Protein AF-0000000082937854 (afdb_homodimer)

Secondary structure (DSSP, 8-state):
--PPPEEEEEPP-GGGGGHHHHHHHHHHHTT----EEEEETHHHHHHHHHHTT--HHHHHHHHHH--GGGT--B---SS-SB--HHHHHHHHHHHTT-BGGGSSS-EEEEEEETTTTEEEEESSSBHHHHHHHHT--TTTBPPEEETTEEEEEGGGT-SS-HHHHHHHT-SEEEEE-----PPPS---SHHHHHHHHHHHHHHHHHTTS----SEEE--S-TTS-TTT---HHHHHHHHHHHHHHHHHHHHHHHHHHHHHH--/--PPPEEEEEPP-GGGGGHHHHHHHHHHHTT----EEEEETHHHHHHHHHHTT--HHHHHHHHHH--GGGT--B---SS-SB--HHHHHHHHHHHTT-BGGGSSS-EEEEEEETTTTEEEEESSSBHHHHHHHHT--TTTBPPEEETTEEEEEGGGT-SS-HHHHHHHT-SEEEEE-----PPPS---SHHHHHHHHHHHHHHHHHTTS----SEEE--S-TTS-TTT---HHHHHHHHHHHHHHHHHHHHHHHHHHHHHH--

InterPro domains:
  IPR001423 Lysophospholipase patatin, conserved site [PS01237] (11-43)
  IPR002641 Patatin-like phospholipase domain [PF01734] (8-165)
  IPR002641 Patatin-like phospholipase domain [PS51635] (8-166)
  IPR016035 Acyl transferase/acyl hydrolase/lysophospholipase [SSF52151] (3-219)
  IPR050301 Neuropathy target esterase [PTHR14226] (4-248)

Structure (mmCIF, N/CA/C/O backbone):
data_AF-0000000082937854-model_v1
#
loop_
_entity.id
_entity.type
_entity.pdbx_description
1 polymer 'Patatin family protein'
#
loop_
_atom_site.group_PDB
_atom_site.id
_atom_site.type_symbol
_atom_site.label_atom_id
_atom_site.label_alt_id
_atom_site.label_comp_id
_atom_site.label_asym_id
_atom_site.label_entity_id
_atom_site.label_seq_id
_atom_site.pdbx_PDB_ins_code
_atom_site.Cartn_x
_atom_site.Cartn_y
_atom_site.Cartn_z
_atom_site.occupancy
_atom_site.B_iso_or_equiv
_atom_site.auth_seq_id
_atom_site.auth_comp_id
_atom_site.auth_asym_id
_atom_site.auth_atom_id
_atom_site.pdbx_PDB_model_num
ATOM 1 N N . MET A 1 1 ? 25.516 -34.375 -15.719 1 55.59 1 MET A N 1
ATOM 2 C CA . MET A 1 1 ? 26.094 -33.062 -15.438 1 55.59 1 MET A CA 1
ATOM 3 C C . MET A 1 1 ? 25.141 -32.25 -14.578 1 55.59 1 MET A C 1
ATOM 5 O O . MET A 1 1 ? 23.922 -32.25 -14.789 1 55.59 1 MET A O 1
ATOM 9 N N . ILE A 1 2 ? 25.609 -31.656 -13.453 1 80.69 2 ILE A N 1
ATOM 10 C CA . ILE A 1 2 ? 24.766 -31.031 -12.445 1 80.69 2 ILE A CA 1
ATOM 11 C C . ILE A 1 2 ? 24.172 -29.734 -13.008 1 80.69 2 ILE A C 1
ATOM 13 O O . ILE A 1 2 ? 24.875 -28.953 -13.664 1 80.69 2 ILE A O 1
ATOM 17 N N . ARG A 1 3 ? 22.875 -29.688 -13.242 1 91 3 ARG A N 1
ATOM 18 C CA . ARG A 1 3 ? 22.25 -28.469 -13.703 1 91 3 ARG A CA 1
ATOM 19 C C . ARG A 1 3 ? 21.719 -27.641 -12.531 1 91 3 ARG A C 1
ATOM 21 O O . ARG A 1 3 ? 21.406 -28.188 -11.477 1 91 3 ARG A O 1
ATOM 28 N N . PRO A 1 4 ? 21.719 -26.375 -12.719 1 96.69 4 PRO A N 1
ATOM 29 C CA . PRO A 1 4 ? 21.156 -25.547 -11.648 1 96.69 4 PRO A CA 1
ATOM 30 C C . PRO A 1 4 ? 19.641 -25.766 -11.469 1 96.69 4 PRO A C 1
ATOM 32 O O . PRO A 1 4 ? 18.938 -26 -12.453 1 96.69 4 PRO A O 1
ATOM 35 N N . LYS A 1 5 ? 19.219 -25.656 -10.266 1 98 5 LYS A N 1
ATOM 36 C CA . LYS A 1 5 ? 17.781 -25.578 -10 1 98 5 LYS A CA 1
ATOM 37 C C . LYS A 1 5 ? 17.25 -24.172 -10.258 1 98 5 LYS A C 1
ATOM 39 O O . LYS A 1 5 ? 17.734 -23.203 -9.68 1 98 5 LYS A O 1
ATOM 44 N N . ILE A 1 6 ? 16.266 -24.094 -11.094 1 98.38 6 ILE A N 1
ATOM 45 C CA . ILE A 1 6 ? 15.758 -22.797 -11.516 1 98.38 6 ILE A CA 1
ATOM 46 C C . ILE A 1 6 ? 14.414 -22.531 -10.836 1 98.38 6 ILE A C 1
ATOM 48 O O . ILE A 1 6 ? 13.484 -23.328 -10.922 1 98.38 6 ILE A O 1
ATOM 52 N N . GLY A 1 7 ? 14.375 -21.438 -10.109 1 98.56 7 GLY A N 1
ATOM 53 C CA . GLY A 1 7 ? 13.141 -20.969 -9.492 1 98.56 7 GLY A CA 1
ATOM 54 C C . GLY A 1 7 ? 12.523 -19.797 -10.227 1 98.56 7 GLY A C 1
ATOM 55 O O . GLY A 1 7 ? 13.227 -18.891 -10.672 1 98.56 7 GLY A O 1
ATOM 56 N N . LEU A 1 8 ? 11.242 -19.859 -10.359 1 98.5 8 LEU A N 1
ATOM 57 C CA . LEU A 1 8 ? 10.484 -18.75 -10.93 1 98.5 8 LEU A CA 1
ATOM 58 C C . LEU A 1 8 ? 9.734 -18 -9.844 1 98.5 8 LEU A C 1
ATOM 60 O O . LEU A 1 8 ? 9.008 -18.594 -9.055 1 98.5 8 LEU A O 1
ATOM 64 N N . ALA A 1 9 ? 9.977 -16.719 -9.711 1 98.12 9 ALA A N 1
ATOM 65 C CA . ALA A 1 9 ? 9.211 -15.828 -8.844 1 98.12 9 ALA A CA 1
ATOM 66 C C . ALA A 1 9 ? 8.195 -15.023 -9.648 1 98.12 9 ALA A C 1
ATOM 68 O O . ALA A 1 9 ? 8.555 -14.07 -10.336 1 98.12 9 ALA A O 1
ATOM 69 N N . LEU A 1 10 ? 6.965 -15.375 -9.484 1 98.19 10 LEU A N 1
ATOM 70 C CA . LEU A 1 10 ? 5.887 -14.766 -10.25 1 98.19 10 LEU A CA 1
ATOM 71 C C . LEU A 1 10 ? 5.195 -13.672 -9.445 1 98.19 10 LEU A C 1
ATOM 73 O O . LEU A 1 10 ? 4.559 -13.953 -8.43 1 98.19 10 LEU A O 1
ATOM 77 N N . GLY A 1 11 ? 5.23 -12.516 -9.953 1 96.25 11 GLY A N 1
ATOM 78 C CA . GLY A 1 11 ? 4.805 -11.352 -9.188 1 96.25 11 GLY A CA 1
ATOM 79 C C . GLY A 1 11 ? 3.316 -11.078 -9.297 1 96.25 11 GLY A C 1
ATOM 80 O O . GLY A 1 11 ? 2.641 -11.633 -10.164 1 96.25 11 GLY A O 1
ATOM 81 N N . SER A 1 12 ? 2.883 -10.172 -8.398 1 95.44 12 SER A N 1
ATOM 82 C CA . SER A 1 12 ? 1.515 -9.664 -8.414 1 95.44 12 SER A CA 1
ATOM 83 C C . SER A 1 12 ? 1.312 -8.648 -9.539 1 95.44 12 SER A C 1
ATOM 85 O O . SER A 1 12 ? 2.264 -7.988 -9.961 1 95.44 12 SER A O 1
ATOM 87 N N . GLY A 1 13 ? 0.005 -8.625 -10.023 1 91.62 13 GLY A N 1
ATOM 88 C CA . GLY A 1 13 ? -0.204 -7.633 -11.062 1 91.62 13 GLY A CA 1
ATOM 89 C C . GLY A 1 13 ? -1.604 -7.668 -11.648 1 91.62 13 GLY A C 1
ATOM 90 O O . GLY A 1 13 ? -1.857 -7.074 -12.703 1 91.62 13 GLY A O 1
ATOM 91 N N . GLY A 1 14 ? -2.514 -8.359 -11.016 1 90.38 14 GLY A N 1
ATOM 92 C CA . GLY A 1 14 ? -3.857 -8.453 -11.562 1 90.38 14 GLY A CA 1
ATOM 93 C C . GLY A 1 14 ? -3.893 -9.055 -12.953 1 90.38 14 GLY A C 1
ATOM 94 O O . GLY A 1 14 ? -3.205 -10.039 -13.234 1 90.38 14 GLY A O 1
ATOM 95 N N . ALA A 1 15 ? -4.664 -8.438 -13.859 1 89.88 15 ALA A N 1
ATOM 96 C CA . ALA A 1 15 ? -4.836 -8.945 -15.219 1 89.88 15 ALA A CA 1
ATOM 97 C C . ALA A 1 15 ? -3.498 -9.008 -15.953 1 89.88 15 ALA A C 1
ATOM 99 O O . ALA A 1 15 ? -3.311 -9.844 -16.844 1 89.88 15 ALA A O 1
ATOM 100 N N . ARG A 1 16 ? -2.615 -8.203 -15.555 1 93.44 16 ARG A N 1
ATOM 101 C CA . ARG A 1 16 ? -1.298 -8.188 -16.188 1 93.44 16 ARG A CA 1
ATOM 102 C C . ARG A 1 16 ? -0.551 -9.492 -15.914 1 93.44 16 ARG A C 1
ATOM 104 O O . ARG A 1 16 ? 0.381 -9.836 -16.641 1 93.44 16 ARG A O 1
ATOM 111 N N . GLY A 1 17 ? -1.006 -10.172 -14.938 1 95.38 17 GLY A N 1
ATOM 112 C CA . GLY A 1 17 ? -0.385 -11.43 -14.555 1 95.38 17 GLY A CA 1
ATOM 113 C C . GLY A 1 17 ? -0.514 -12.508 -15.609 1 95.38 17 GLY A C 1
ATOM 114 O O . GLY A 1 17 ? 0.203 -13.516 -15.578 1 95.38 17 GLY A O 1
ATOM 115 N N . PHE A 1 18 ? -1.365 -12.328 -16.578 1 96.25 18 PHE A N 1
ATOM 116 C CA . PHE A 1 18 ? -1.461 -13.297 -17.672 1 96.25 18 PHE A CA 1
ATOM 117 C C . PHE A 1 18 ? -0.159 -13.352 -18.453 1 96.25 18 PHE A C 1
ATOM 119 O O . PHE A 1 18 ? 0.101 -14.328 -19.172 1 96.25 18 PHE A O 1
ATOM 126 N N . ALA A 1 19 ? 0.63 -12.391 -18.312 1 97.31 19 ALA A N 1
ATOM 127 C CA . ALA A 1 19 ? 1.931 -12.367 -18.984 1 97.31 19 ALA A CA 1
ATOM 128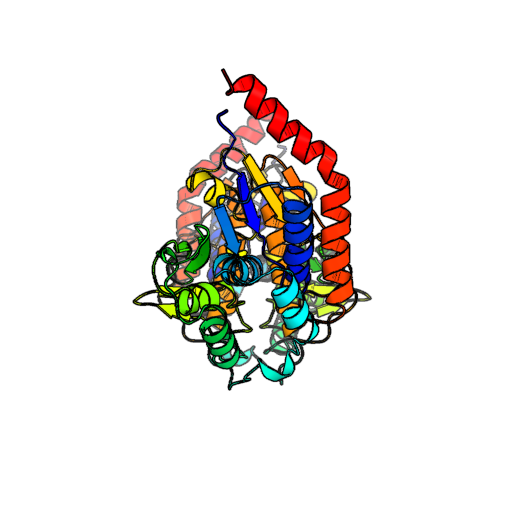 C C . ALA A 1 19 ? 2.832 -13.484 -18.469 1 97.31 19 ALA A C 1
ATOM 130 O O . ALA A 1 19 ? 3.76 -13.906 -19.156 1 97.31 19 ALA A O 1
ATOM 131 N N . HIS A 1 20 ? 2.609 -13.891 -17.219 1 98.31 20 HIS A N 1
ATOM 132 C CA . HIS A 1 20 ? 3.371 -15.016 -16.688 1 98.31 20 HIS A CA 1
ATOM 133 C C . HIS A 1 20 ? 3.299 -16.219 -17.609 1 98.31 20 HIS A C 1
ATOM 135 O O . HIS A 1 20 ? 4.273 -16.969 -17.75 1 98.31 20 HIS A O 1
ATOM 141 N N . LEU A 1 21 ? 2.164 -16.453 -18.266 1 97.81 21 LEU A N 1
ATOM 142 C CA . LEU A 1 21 ? 1.984 -17.578 -19.172 1 97.81 21 LEU A CA 1
ATOM 143 C C . LEU A 1 21 ? 2.945 -17.484 -20.359 1 97.81 21 LEU A C 1
ATOM 145 O O . LEU A 1 21 ? 3.537 -18.5 -20.766 1 97.81 21 LEU A O 1
ATOM 149 N N . GLY A 1 22 ? 3.072 -16.297 -20.891 1 98.19 22 GLY A N 1
ATOM 150 C CA . GLY A 1 22 ? 4.008 -16.094 -21.984 1 98.19 22 GLY A CA 1
ATOM 151 C C . GLY A 1 22 ? 5.445 -16.391 -21.609 1 98.19 22 GLY A C 1
ATOM 152 O O . GLY A 1 22 ? 6.176 -17.016 -22.375 1 98.19 22 GLY A O 1
ATOM 153 N N . VAL A 1 23 ? 5.805 -15.977 -20.453 1 98.56 23 VAL A N 1
ATOM 154 C CA . VAL A 1 23 ? 7.164 -16.219 -19.969 1 98.56 23 VAL A CA 1
ATOM 155 C C . VAL A 1 23 ? 7.398 -17.719 -19.781 1 98.56 23 VAL A C 1
ATOM 157 O O . VAL A 1 23 ? 8.406 -18.25 -20.25 1 98.56 23 VAL A O 1
ATOM 160 N N . ILE A 1 24 ? 6.496 -18.406 -19.156 1 98.25 24 ILE A N 1
ATOM 161 C CA . ILE A 1 24 ? 6.613 -19.844 -18.922 1 98.25 24 ILE A CA 1
ATOM 162 C C . ILE A 1 24 ? 6.711 -20.578 -20.266 1 98.25 24 ILE A C 1
ATOM 164 O O . ILE A 1 24 ? 7.535 -21.469 -20.422 1 98.25 24 ILE A O 1
ATOM 168 N N . LYS A 1 25 ? 5.906 -20.172 -21.188 1 97.75 25 LYS A N 1
ATOM 169 C CA . LYS A 1 25 ? 5.918 -20.797 -22.516 1 97.75 25 LYS A CA 1
ATOM 170 C C . LYS A 1 25 ? 7.301 -20.703 -23.156 1 97.75 25 LYS A C 1
ATOM 172 O O . LYS A 1 25 ? 7.805 -21.703 -23.672 1 97.75 25 LYS A O 1
ATOM 177 N N . VAL A 1 26 ? 7.863 -19.547 -23.109 1 98.38 26 VAL A N 1
ATOM 178 C CA . VAL A 1 26 ? 9.172 -19.344 -23.734 1 98.38 26 VAL A CA 1
ATOM 179 C C . VAL A 1 26 ? 10.219 -20.203 -23.031 1 98.38 26 VAL A C 1
ATOM 181 O O . VAL A 1 26 ? 11.078 -20.797 -23.672 1 98.38 26 VAL A O 1
ATOM 184 N N . LEU A 1 27 ? 10.219 -20.25 -21.719 1 98.12 27 LEU A N 1
ATOM 185 C CA . LEU A 1 27 ? 11.164 -21.094 -20.984 1 98.12 27 LEU A CA 1
ATOM 186 C C . LEU A 1 27 ? 11.031 -22.547 -21.406 1 98.12 27 LEU A C 1
ATOM 188 O O . LEU A 1 27 ? 12.031 -23.219 -21.656 1 98.12 27 LEU A O 1
ATOM 192 N N . LEU A 1 28 ? 9.836 -23 -21.547 1 96.5 28 LEU A N 1
ATOM 193 C CA . LEU A 1 28 ? 9.578 -24.375 -21.922 1 96.5 28 LEU A CA 1
ATOM 194 C C . LEU A 1 28 ? 10.031 -24.641 -23.359 1 96.5 28 LEU A C 1
ATOM 196 O O . LEU A 1 28 ? 10.664 -25.656 -23.641 1 96.5 28 LEU A O 1
ATOM 200 N N . ASP A 1 29 ? 9.664 -23.75 -24.203 1 96.94 29 ASP A N 1
ATOM 201 C CA . ASP A 1 29 ? 10.008 -23.891 -25.609 1 96.94 29 ASP A CA 1
ATOM 202 C C . ASP A 1 29 ? 11.516 -23.984 -25.812 1 96.94 29 ASP A C 1
ATOM 204 O O . ASP A 1 29 ? 11.984 -24.516 -26.812 1 96.94 29 ASP A O 1
ATOM 208 N N . HIS A 1 30 ? 12.227 -23.516 -24.906 1 97.69 30 HIS A N 1
ATOM 209 C CA . HIS A 1 30 ? 13.68 -23.5 -25.047 1 97.69 30 HIS A CA 1
ATOM 210 C C . HIS A 1 30 ? 14.336 -24.453 -24.047 1 97.69 30 HIS A C 1
ATOM 212 O O . HIS A 1 30 ? 15.523 -24.297 -23.734 1 97.69 30 HIS A O 1
ATOM 218 N N . ASN A 1 31 ? 13.562 -25.312 -23.453 1 96.62 31 ASN A N 1
ATOM 219 C CA . ASN A 1 31 ? 14 -26.422 -22.625 1 96.62 31 ASN A CA 1
ATOM 220 C C . ASN A 1 31 ? 14.703 -25.922 -21.359 1 96.62 31 ASN A C 1
ATOM 222 O O . ASN A 1 31 ? 15.727 -26.484 -20.953 1 96.62 31 ASN A O 1
ATOM 226 N N . ILE A 1 32 ? 14.273 -24.859 -20.875 1 97.19 32 ILE A N 1
ATOM 227 C CA . ILE A 1 32 ? 14.719 -24.375 -19.578 1 97.19 32 ILE A CA 1
ATOM 228 C C . ILE A 1 32 ? 13.797 -24.891 -18.484 1 97.19 32 ILE A C 1
ATOM 230 O O . ILE A 1 32 ? 12.617 -24.531 -18.422 1 97.19 32 ILE A O 1
ATOM 234 N N . PRO A 1 33 ? 14.344 -25.703 -17.656 1 95.81 33 PRO A N 1
ATOM 235 C CA . PRO A 1 33 ? 13.469 -26.312 -16.672 1 95.81 33 PRO A CA 1
ATOM 236 C C . PRO A 1 33 ? 13.039 -25.344 -15.57 1 95.81 33 PRO A C 1
ATOM 238 O O . PRO A 1 33 ? 13.789 -24.422 -15.234 1 95.81 33 PRO A O 1
ATOM 241 N N . ILE A 1 34 ? 11.883 -25.547 -15.008 1 97.62 34 ILE A N 1
ATOM 242 C CA . ILE A 1 34 ? 11.375 -24.828 -13.844 1 97.62 34 ILE A CA 1
ATOM 243 C C . ILE A 1 34 ? 11.273 -25.797 -12.656 1 97.62 34 ILE A C 1
ATOM 245 O O . ILE A 1 34 ? 10.422 -26.688 -12.641 1 97.62 34 ILE A O 1
ATOM 249 N N . ASP A 1 35 ? 12.094 -25.547 -11.672 1 98 35 ASP A N 1
ATOM 250 C CA . ASP A 1 35 ? 12.188 -26.484 -10.562 1 98 35 ASP A CA 1
ATOM 251 C C . ASP A 1 35 ? 11.352 -26.031 -9.375 1 98 35 ASP A C 1
ATOM 253 O O . ASP A 1 35 ? 10.891 -26.844 -8.578 1 98 35 ASP A O 1
ATOM 257 N N . TYR A 1 36 ? 11.195 -24.719 -9.234 1 98.56 36 TYR A N 1
ATOM 258 C CA . TYR A 1 36 ? 10.422 -24.109 -8.164 1 98.56 36 TYR A CA 1
ATOM 259 C C . TYR A 1 36 ? 9.602 -22.938 -8.688 1 98.56 36 TYR A C 1
ATOM 261 O O . TYR A 1 36 ? 10.023 -22.25 -9.617 1 98.56 36 TYR A O 1
ATOM 269 N N . ILE A 1 37 ? 8.477 -22.75 -8.07 1 98.69 37 ILE A N 1
ATOM 270 C CA . ILE A 1 37 ? 7.684 -21.562 -8.359 1 98.69 37 ILE A CA 1
ATOM 271 C C . ILE A 1 37 ? 7.242 -20.906 -7.051 1 98.69 37 ILE A C 1
ATOM 273 O O . ILE A 1 37 ? 6.754 -21.578 -6.145 1 98.69 37 ILE A O 1
ATOM 277 N N . ALA A 1 38 ? 7.516 -19.719 -6.875 1 98.75 38 ALA A N 1
ATOM 278 C CA . ALA A 1 38 ? 6.922 -18.859 -5.852 1 98.75 38 ALA A CA 1
ATOM 279 C C . ALA A 1 38 ? 6.031 -17.781 -6.473 1 98.75 38 ALA A C 1
ATOM 281 O O . ALA A 1 38 ? 6.43 -17.109 -7.426 1 98.75 38 ALA A O 1
ATOM 282 N N . GLY A 1 39 ? 4.816 -17.672 -5.957 1 98.5 39 GLY A N 1
ATOM 283 C CA . GLY A 1 39 ? 3.891 -16.75 -6.59 1 98.5 39 GLY A CA 1
ATOM 284 C C . GLY A 1 39 ? 3.113 -15.914 -5.598 1 98.5 39 GLY A C 1
ATOM 285 O O . GLY A 1 39 ? 2.787 -16.375 -4.504 1 98.5 39 GLY A O 1
ATOM 286 N N . SER A 1 40 ? 2.768 -14.734 -5.957 1 97.75 40 SER A N 1
ATOM 287 C CA . SER A 1 40 ? 1.903 -13.82 -5.227 1 97.75 40 SER A CA 1
ATOM 288 C C . SER A 1 40 ? 0.746 -13.336 -6.094 1 97.75 40 SER A C 1
ATOM 290 O O . SER A 1 40 ? 0.958 -12.836 -7.199 1 97.75 40 SER A O 1
ATOM 292 N N . SER A 1 41 ? -0.512 -13.375 -5.574 1 97.75 41 SER A N 1
ATOM 293 C CA . SER A 1 41 ? -1.699 -12.922 -6.297 1 97.75 41 SER A CA 1
ATOM 294 C C . SER A 1 41 ? -1.829 -13.633 -7.641 1 97.75 41 SER A C 1
ATOM 296 O O . SER A 1 41 ? -1.808 -14.859 -7.707 1 97.75 41 SER A O 1
ATOM 298 N N . MET A 1 42 ? -1.832 -13 -8.688 1 96.81 42 MET A N 1
ATOM 299 C CA . MET A 1 42 ? -1.953 -13.617 -10.008 1 96.81 42 MET A CA 1
ATOM 300 C C . MET A 1 42 ? -0.784 -14.555 -10.281 1 96.81 42 MET A C 1
ATOM 302 O O . MET A 1 42 ? -0.943 -15.578 -10.961 1 96.81 42 MET A O 1
ATOM 306 N N . GLY A 1 43 ? 0.351 -14.211 -9.766 1 98.06 43 GLY A N 1
ATOM 307 C CA . GLY A 1 43 ? 1.469 -15.133 -9.852 1 98.06 43 GLY A CA 1
ATOM 308 C C . GLY A 1 43 ? 1.197 -16.469 -9.18 1 98.06 43 GLY A C 1
ATOM 309 O O . GLY A 1 43 ? 1.584 -17.516 -9.695 1 98.06 43 GLY A O 1
ATOM 310 N N . ALA A 1 44 ? 0.595 -16.391 -8.062 1 98.62 44 ALA A N 1
ATOM 311 C CA . ALA A 1 44 ? 0.206 -17.609 -7.355 1 98.62 44 ALA A CA 1
ATOM 312 C C . ALA A 1 44 ? -0.832 -18.406 -8.156 1 98.62 44 ALA A C 1
ATOM 314 O O . ALA A 1 44 ? -0.765 -19.625 -8.234 1 98.62 44 ALA A O 1
ATOM 315 N N . LEU A 1 45 ? -1.783 -17.703 -8.742 1 97.56 45 LEU A N 1
ATOM 316 C CA . LEU A 1 45 ? -2.834 -18.328 -9.531 1 97.56 45 LEU A CA 1
ATOM 317 C C . LEU A 1 45 ? -2.246 -19.062 -10.727 1 97.56 45 LEU A C 1
ATOM 319 O O . LEU A 1 45 ? -2.465 -20.266 -10.891 1 97.56 45 LEU A O 1
ATOM 323 N N . ILE A 1 46 ? -1.446 -18.391 -11.5 1 97.56 46 ILE A N 1
ATOM 324 C CA . ILE A 1 46 ? -0.834 -18.984 -12.688 1 97.56 46 ILE A CA 1
ATOM 325 C C . ILE A 1 46 ? 0.127 -20.094 -12.273 1 97.56 46 ILE A C 1
ATOM 327 O O . ILE A 1 46 ? 0.136 -21.172 -12.883 1 97.56 46 ILE A O 1
ATOM 331 N N . GLY A 1 47 ? 0.893 -19.797 -11.234 1 98 47 GLY A N 1
ATOM 332 C CA . GLY A 1 47 ? 1.814 -20.812 -10.742 1 98 47 GLY A CA 1
ATOM 333 C C . GLY A 1 47 ? 1.122 -22.078 -10.305 1 98 47 GLY A C 1
ATOM 334 O O . GLY A 1 47 ? 1.617 -23.188 -10.562 1 98 47 GLY A O 1
ATOM 335 N N . SER A 1 48 ? -0.001 -21.969 -9.695 1 98.06 48 SER A N 1
ATOM 336 C CA . SER A 1 48 ? -0.727 -23.125 -9.203 1 98.06 48 SER A CA 1
ATOM 337 C C . SER A 1 48 ? -1.321 -23.938 -10.352 1 98.06 48 SER A C 1
ATOM 339 O O . SER A 1 48 ? -1.307 -25.172 -10.32 1 98.06 48 SER A O 1
ATOM 341 N N . PHE A 1 49 ? -1.848 -23.25 -11.352 1 96.88 49 PHE A N 1
ATOM 342 C CA . PHE A 1 49 ? -2.414 -23.938 -12.5 1 96.88 49 PHE A CA 1
ATOM 343 C C . PHE A 1 49 ? -1.33 -24.688 -13.273 1 96.88 49 PHE A C 1
ATOM 345 O O . PHE A 1 49 ? -1.512 -25.859 -13.633 1 96.88 49 PHE A O 1
ATOM 352 N N . TYR A 1 50 ? -0.235 -24.062 -13.445 1 96.81 50 TYR A N 1
ATOM 353 C CA . TYR A 1 50 ? 0.875 -24.734 -14.125 1 96.81 50 TYR A CA 1
ATOM 354 C C . TYR A 1 50 ? 1.437 -25.859 -13.281 1 96.81 50 TYR A C 1
ATOM 356 O O . TYR A 1 50 ? 1.706 -26.953 -13.797 1 96.81 50 TYR A O 1
ATOM 364 N N . GLY A 1 51 ? 1.58 -25.594 -12.031 1 94.88 51 GLY A N 1
ATOM 365 C CA . GLY A 1 51 ? 2.098 -26.594 -11.117 1 94.88 51 GLY A CA 1
ATOM 366 C C . GLY A 1 51 ? 1.209 -27.812 -11.008 1 94.88 51 GLY A C 1
ATOM 367 O O . GLY A 1 51 ? 1.679 -28.906 -10.664 1 94.88 51 GLY A O 1
ATOM 368 N N . ALA A 1 52 ? -0.035 -27.625 -11.258 1 94.56 52 ALA A N 1
ATOM 369 C CA . ALA A 1 52 ? -0.988 -28.734 -11.18 1 94.56 52 ALA A CA 1
ATOM 370 C C . ALA A 1 52 ? -0.847 -29.656 -12.375 1 94.56 52 ALA A C 1
ATOM 372 O O . ALA A 1 52 ? -1.42 -30.75 -12.383 1 94.56 52 ALA A O 1
ATOM 373 N N . GLY A 1 53 ? -0.108 -29.234 -13.422 1 92.56 53 GLY A N 1
ATOM 374 C CA . GLY A 1 53 ? 0.204 -30.141 -14.523 1 92.56 53 GLY A CA 1
ATOM 375 C C . GLY A 1 53 ? -0.505 -29.781 -15.812 1 92.56 53 GLY A C 1
ATOM 376 O O . GLY A 1 53 ? -0.436 -30.516 -16.797 1 92.56 53 GLY A O 1
ATOM 377 N N . HIS A 1 54 ? -1.142 -28.688 -15.844 1 92.31 54 HIS A N 1
ATOM 378 C CA . HIS A 1 54 ? -1.776 -28.234 -17.078 1 92.31 54 HIS A CA 1
ATOM 379 C C . HIS A 1 54 ? -0.737 -27.812 -18.109 1 92.31 54 HIS A C 1
ATOM 381 O O . HIS A 1 54 ? 0.281 -27.203 -17.75 1 92.31 54 HIS A O 1
ATOM 387 N N . SER A 1 55 ? -1.075 -28.172 -19.297 1 93.25 55 SER A N 1
ATOM 388 C CA . SER A 1 55 ? -0.201 -27.688 -20.359 1 93.25 55 SER A CA 1
ATOM 389 C C . SER A 1 55 ? -0.348 -26.188 -20.562 1 93.25 55 SER A C 1
ATOM 391 O O . SER A 1 55 ? -1.399 -25.609 -20.266 1 93.25 55 SER A O 1
ATOM 393 N N . ILE A 1 56 ? 0.67 -25.625 -21.078 1 93.12 56 ILE A N 1
ATOM 394 C CA . ILE A 1 56 ? 0.667 -24.172 -21.312 1 93.12 56 ILE A CA 1
ATOM 395 C C . ILE A 1 56 ? -0.411 -23.828 -22.344 1 93.12 56 ILE A C 1
ATOM 397 O O . ILE A 1 56 ? -1.062 -22.781 -22.234 1 93.12 56 ILE A O 1
ATOM 401 N N . ASP A 1 57 ? -0.608 -24.672 -23.25 1 92.81 57 ASP A N 1
ATOM 402 C CA . ASP A 1 57 ? -1.636 -24.453 -24.25 1 92.81 57 ASP A CA 1
ATOM 403 C C . ASP A 1 57 ? -3.027 -24.422 -23.625 1 92.81 57 ASP A C 1
ATOM 405 O O . ASP A 1 57 ? -3.865 -23.594 -24 1 92.81 57 ASP A O 1
ATOM 409 N N . ARG A 1 58 ? -3.227 -25.312 -22.797 1 93.19 58 ARG A N 1
ATOM 410 C CA . ARG A 1 58 ? -4.504 -25.344 -22.094 1 93.19 58 ARG A CA 1
ATOM 411 C C . ARG A 1 58 ? -4.707 -24.078 -21.266 1 93.19 58 ARG A C 1
ATOM 413 O O . ARG A 1 58 ? -5.805 -23.516 -21.25 1 93.19 58 ARG A O 1
ATOM 420 N N . LEU A 1 59 ? -3.699 -23.703 -20.641 1 94.5 59 LEU A N 1
ATOM 421 C CA . LEU A 1 59 ? -3.787 -22.5 -19.828 1 94.5 59 LEU A CA 1
ATOM 422 C C . LEU A 1 59 ? -4.027 -21.266 -20.688 1 94.5 59 LEU A C 1
ATOM 424 O O . LEU A 1 59 ? -4.75 -20.359 -20.281 1 94.5 59 LEU A O 1
ATOM 428 N N . TYR A 1 60 ? -3.439 -21.25 -21.828 1 92.94 60 TYR A N 1
ATOM 429 C CA . TYR A 1 60 ? -3.676 -20.188 -22.781 1 92.94 60 TYR A CA 1
ATOM 430 C C . TYR A 1 60 ? -5.148 -20.109 -23.172 1 92.94 60 TYR A C 1
ATOM 432 O O . TYR A 1 60 ? -5.746 -19.031 -23.172 1 92.94 60 TYR A O 1
ATOM 440 N N . ASN A 1 61 ? -5.676 -21.203 -23.438 1 92.38 61 ASN A N 1
ATOM 441 C CA . ASN A 1 61 ? -7.074 -21.266 -23.844 1 92.38 61 ASN A CA 1
ATOM 442 C C . ASN A 1 61 ? -8.008 -20.844 -22.719 1 92.38 61 ASN A C 1
ATOM 444 O O . ASN A 1 61 ? -8.992 -20.141 -22.953 1 92.38 61 ASN A O 1
ATOM 448 N N . LEU A 1 62 ? -7.676 -21.312 -21.578 1 89 62 LEU A N 1
ATOM 449 C CA . LEU A 1 62 ? -8.453 -20.922 -20.406 1 89 62 LEU A CA 1
ATOM 450 C C . LEU A 1 62 ? -8.398 -19.406 -20.203 1 89 62 LEU A C 1
ATOM 452 O O . LEU A 1 62 ? -9.414 -18.781 -19.906 1 89 62 LEU A O 1
ATOM 456 N N . ALA A 1 63 ? -7.234 -18.891 -20.344 1 91.56 63 ALA A N 1
ATOM 457 C CA . ALA A 1 63 ? -7.047 -17.453 -20.141 1 91.56 63 ALA A CA 1
ATOM 458 C C . ALA A 1 63 ? -7.859 -16.641 -21.156 1 91.56 63 ALA A C 1
ATOM 460 O O . ALA A 1 63 ? -8.523 -15.672 -20.781 1 91.56 63 ALA A O 1
ATOM 461 N N . ILE A 1 64 ? -7.84 -17.062 -22.328 1 89.62 64 ILE A N 1
ATOM 462 C CA . ILE A 1 64 ? -8.523 -16.344 -23.406 1 89.62 64 ILE A CA 1
ATOM 463 C C . ILE A 1 64 ? -10.031 -16.438 -23.203 1 89.62 64 ILE A C 1
ATOM 465 O O . ILE A 1 64 ? -10.758 -15.484 -23.5 1 89.62 64 ILE A O 1
ATOM 469 N N . ALA A 1 65 ? -10.484 -17.484 -22.609 1 86.81 65 ALA A N 1
ATOM 470 C CA . ALA A 1 65 ? -11.914 -17.703 -22.406 1 86.81 65 ALA A CA 1
ATOM 471 C C . ALA A 1 65 ? -12.383 -17.016 -21.125 1 86.81 65 ALA A C 1
ATOM 473 O O . ALA A 1 65 ? -13.586 -16.859 -20.891 1 86.81 65 ALA A O 1
ATOM 474 N N . PHE A 1 66 ? -11.484 -16.547 -20.422 1 84.62 66 PHE A N 1
ATOM 475 C CA . PHE A 1 66 ? -11.805 -15.969 -19.109 1 84.62 66 PHE A CA 1
ATOM 476 C C . PHE A 1 66 ? -12.641 -14.703 -19.266 1 84.62 66 PHE A C 1
ATOM 478 O O . PHE A 1 66 ? -12.281 -13.812 -20.047 1 84.62 66 PHE A O 1
ATOM 485 N N . LYS A 1 67 ? -13.719 -14.68 -18.609 1 84.5 67 LYS A N 1
ATOM 486 C CA . LYS A 1 67 ? -14.547 -13.484 -18.484 1 84.5 67 LYS A CA 1
ATOM 487 C C . LYS A 1 67 ? -14.836 -13.156 -17.016 1 84.5 67 LYS A C 1
ATOM 489 O O . LYS A 1 67 ? -15.492 -13.938 -16.328 1 84.5 67 LYS A O 1
ATOM 494 N N . ARG A 1 68 ? -14.375 -12.008 -16.656 1 82.81 68 ARG A N 1
ATOM 495 C CA . ARG A 1 68 ? -14.438 -11.633 -15.25 1 82.81 68 ARG A CA 1
ATOM 496 C C . ARG A 1 68 ? -15.867 -11.68 -14.727 1 82.81 68 ARG A C 1
ATOM 498 O O . ARG A 1 68 ? -16.109 -12.008 -13.562 1 82.81 68 ARG A O 1
ATOM 505 N N . LYS A 1 69 ? -16.844 -11.281 -15.508 1 85 69 LYS A N 1
ATOM 506 C CA . LYS A 1 69 ? -18.234 -11.18 -15.078 1 85 69 LYS A CA 1
ATOM 507 C C . LYS A 1 69 ? -18.734 -12.516 -14.531 1 85 69 LYS A C 1
ATOM 509 O O . LYS A 1 69 ? -19.641 -12.547 -13.688 1 85 69 LYS A O 1
ATOM 514 N N . TYR A 1 70 ? -18.062 -13.609 -14.906 1 83.94 70 TYR A N 1
ATOM 515 C CA . TYR A 1 70 ? -18.531 -14.922 -14.492 1 83.94 70 TYR A CA 1
ATOM 516 C C . TYR A 1 70 ? -17.938 -15.32 -13.148 1 83.94 70 TYR A C 1
ATOM 518 O O . TYR A 1 70 ? -18.406 -16.266 -12.508 1 83.94 70 TYR A O 1
ATOM 526 N N . TYR A 1 71 ? -16.984 -14.578 -12.711 1 86.62 71 TYR A N 1
ATOM 527 C CA . TYR A 1 71 ? -16.281 -15.039 -11.523 1 86.62 71 TYR A CA 1
ATOM 528 C C . TYR A 1 71 ? -16.344 -14.008 -10.406 1 86.62 71 TYR A C 1
ATOM 530 O O . TYR A 1 71 ? -15.781 -14.211 -9.328 1 86.62 71 TYR A O 1
ATOM 538 N N . LEU A 1 72 ? -17 -13.016 -10.758 1 87.31 72 LEU A N 1
ATOM 539 C CA . LEU A 1 72 ? -17.234 -12 -9.742 1 87.31 72 LEU A CA 1
ATOM 540 C C . LEU A 1 72 ? -18.594 -12.203 -9.07 1 87.31 72 LEU A C 1
ATOM 542 O O . LEU A 1 72 ? -19.641 -12.109 -9.727 1 87.31 72 LEU A O 1
ATOM 546 N N . ASP A 1 73 ? -18.672 -12.578 -7.895 1 91.69 73 ASP A N 1
ATOM 547 C CA . ASP A 1 73 ? -19.891 -12.742 -7.117 1 91.69 73 ASP A CA 1
ATOM 548 C C . ASP A 1 73 ? -20.047 -11.609 -6.102 1 91.69 73 ASP A C 1
ATOM 550 O O . ASP A 1 73 ? -19.906 -11.836 -4.895 1 91.69 73 ASP A O 1
ATOM 554 N N . PHE A 1 74 ? -20.484 -10.5 -6.551 1 88.06 74 PHE A N 1
ATOM 555 C CA . PHE A 1 74 ? -20.656 -9.297 -5.746 1 88.06 74 PHE A CA 1
ATOM 556 C C . PHE A 1 74 ? -21.531 -9.57 -4.531 1 88.06 74 PHE A C 1
ATOM 558 O O . PHE A 1 74 ? -22.469 -10.359 -4.605 1 88.06 74 PHE A O 1
ATOM 565 N N . THR A 1 75 ? -21.172 -9 -3.381 1 84.69 75 THR A N 1
ATOM 566 C CA . THR A 1 75 ? -21.906 -9.164 -2.135 1 84.69 75 THR A CA 1
ATOM 567 C C . THR A 1 75 ? -22.047 -7.824 -1.411 1 84.69 75 THR A C 1
ATOM 569 O O . THR A 1 75 ? -21.5 -6.812 -1.852 1 84.69 75 THR A O 1
ATOM 572 N N . VAL A 1 76 ? -22.922 -7.812 -0.415 1 81.44 76 VAL A N 1
ATOM 573 C CA . VAL A 1 76 ? -23 -6.633 0.445 1 81.44 76 VAL A CA 1
ATOM 574 C C . VAL A 1 76 ? -21.672 -6.414 1.158 1 81.44 76 VAL A C 1
ATOM 576 O O . VAL A 1 76 ? -21.188 -7.305 1.858 1 81.44 76 VAL A O 1
ATOM 579 N N . PRO A 1 77 ? -21.172 -5.316 0.836 1 76.62 77 PRO A N 1
ATOM 580 C CA . PRO A 1 77 ? -19.812 -5.113 1.346 1 76.62 77 PRO A CA 1
ATOM 581 C C . PRO A 1 77 ? -19.75 -5.086 2.871 1 76.62 77 PRO A C 1
ATOM 583 O O . PRO A 1 77 ? -20.234 -4.133 3.494 1 76.62 77 PRO A O 1
ATOM 586 N N . LYS A 1 78 ? -19.281 -6.121 3.473 1 84.81 78 LYS A N 1
ATOM 587 C CA . LYS A 1 78 ? -18.906 -6.148 4.883 1 84.81 78 LYS A CA 1
ATOM 588 C C . LYS A 1 78 ? -17.391 -6.07 5.051 1 84.81 78 LYS A C 1
ATOM 590 O O . LYS A 1 78 ? -16.875 -5.152 5.695 1 84.81 78 LYS A O 1
ATOM 595 N N . MET A 1 79 ? -16.75 -6.98 4.309 1 90.94 79 MET A N 1
ATOM 596 C CA . MET A 1 79 ? -15.289 -6.961 4.371 1 90.94 79 MET A CA 1
ATOM 597 C C . MET A 1 79 ? -14.688 -6.902 2.973 1 90.94 79 MET A C 1
ATOM 599 O O . MET A 1 79 ? -13.469 -6.914 2.82 1 90.94 79 MET A O 1
ATOM 603 N N . GLY A 1 80 ? -15.469 -6.863 1.968 1 91.19 80 GLY A N 1
ATOM 604 C CA . GLY A 1 80 ? -15.125 -6.762 0.559 1 91.19 80 GLY A CA 1
ATOM 605 C C . GLY A 1 80 ? -16.344 -6.676 -0.347 1 91.19 80 GLY A C 1
ATOM 606 O O . GLY A 1 80 ? -17.469 -6.938 0.085 1 91.19 80 GLY A O 1
ATOM 607 N N . PHE A 1 81 ? -16.141 -6.285 -1.57 1 90.62 81 PHE A N 1
ATOM 608 C CA . PHE A 1 81 ? -17.234 -6.145 -2.529 1 90.62 81 PHE A CA 1
ATOM 609 C C . PHE A 1 81 ? -17.562 -7.484 -3.186 1 90.62 81 PHE A C 1
ATOM 611 O O . PHE A 1 81 ? -18.672 -7.699 -3.646 1 90.62 81 PHE A O 1
ATOM 618 N N . ILE A 1 82 ? -16.562 -8.312 -3.246 1 92.94 82 ILE A N 1
ATOM 619 C CA . ILE A 1 82 ? -16.688 -9.609 -3.912 1 92.94 82 ILE A CA 1
ATOM 620 C C . ILE A 1 82 ? -16.453 -10.734 -2.904 1 92.94 82 ILE A C 1
ATOM 622 O O . ILE A 1 82 ? -15.453 -10.742 -2.189 1 92.94 82 ILE A O 1
ATOM 626 N N . ALA A 1 83 ? -17.328 -11.719 -2.838 1 94.5 83 ALA A N 1
ATOM 627 C CA . ALA A 1 83 ? -17.219 -12.82 -1.89 1 94.5 83 ALA A CA 1
ATOM 628 C C . ALA A 1 83 ? -16.047 -13.734 -2.242 1 94.5 83 ALA A C 1
ATOM 630 O O . ALA A 1 83 ? -15.328 -14.203 -1.355 1 94.5 83 ALA A O 1
ATOM 631 N N . GLY A 1 84 ? -15.875 -13.992 -3.549 1 94.56 84 GLY A N 1
ATOM 632 C CA . GLY A 1 84 ? -14.742 -14.773 -4.023 1 94.56 84 GLY A CA 1
ATOM 633 C C . GLY A 1 84 ? -15.016 -16.266 -4.07 1 94.56 84 GLY A C 1
ATOM 634 O O . GLY A 1 84 ? -14.086 -17.062 -4.16 1 94.56 84 GLY A O 1
ATOM 635 N N . ASN A 1 85 ? -16.281 -16.641 -3.924 1 95.5 85 ASN A N 1
ATOM 636 C CA . ASN A 1 85 ? -16.641 -18.062 -3.959 1 95.5 85 ASN A CA 1
ATOM 637 C C . ASN A 1 85 ? -16.5 -18.641 -5.367 1 95.5 85 ASN A C 1
ATOM 639 O O . ASN A 1 85 ? -16.094 -19.797 -5.535 1 95.5 85 ASN A O 1
ATOM 643 N N . ARG A 1 86 ? -16.859 -17.875 -6.371 1 95.19 86 ARG A N 1
ATOM 644 C CA . ARG A 1 86 ? -16.781 -18.359 -7.746 1 95.19 86 ARG A CA 1
ATOM 645 C C . ARG A 1 86 ? -15.336 -18.562 -8.18 1 95.19 86 ARG A C 1
ATOM 647 O O . ARG A 1 86 ? -15.008 -19.578 -8.805 1 95.19 86 ARG A O 1
ATOM 654 N N . VAL A 1 87 ? -14.508 -17.641 -7.84 1 94.88 87 VAL A N 1
ATOM 655 C CA . VAL A 1 87 ? -13.094 -17.797 -8.188 1 94.88 87 VAL A CA 1
ATOM 656 C C . VAL A 1 87 ? -12.492 -18.953 -7.387 1 94.88 87 VAL A C 1
ATOM 658 O O . VAL A 1 87 ? -11.617 -19.656 -7.879 1 94.88 87 VAL A O 1
ATOM 661 N N . LYS A 1 88 ? -12.906 -19.078 -6.152 1 96.81 88 LYS A N 1
ATOM 662 C CA . LYS A 1 88 ? -12.43 -20.188 -5.336 1 96.81 88 LYS A CA 1
ATOM 663 C C . LYS A 1 88 ? -12.773 -21.531 -5.988 1 96.81 88 LYS A C 1
ATOM 665 O O . LYS A 1 88 ? -11.945 -22.438 -6.023 1 96.81 88 LYS A O 1
ATOM 670 N N . GLU A 1 89 ? -13.961 -21.641 -6.469 1 96.5 89 GLU A N 1
ATOM 671 C CA . GLU A 1 89 ? -14.398 -22.844 -7.148 1 96.5 89 GLU A CA 1
ATOM 672 C C . GLU A 1 89 ? -13.609 -23.078 -8.43 1 96.5 89 GLU A C 1
ATOM 674 O O . GLU A 1 89 ? -13.273 -24.219 -8.758 1 96.5 89 GLU A O 1
ATOM 679 N N . LEU A 1 90 ? -13.383 -22.047 -9.156 1 93.75 90 LEU A N 1
ATOM 680 C CA . LEU A 1 90 ? -12.555 -22.156 -10.359 1 93.75 90 LEU A CA 1
ATOM 681 C C . LEU A 1 90 ? -11.18 -22.734 -10.023 1 93.75 90 LEU A C 1
ATOM 683 O O . LEU A 1 90 ? -10.703 -23.641 -10.711 1 93.75 90 LEU A O 1
ATOM 687 N N . ILE A 1 91 ? -10.547 -22.234 -8.992 1 96.56 91 ILE A N 1
ATOM 688 C CA . ILE A 1 91 ? -9.234 -22.703 -8.562 1 96.56 91 ILE A CA 1
ATOM 689 C C . ILE A 1 91 ? -9.305 -24.188 -8.195 1 96.56 91 ILE A C 1
ATOM 691 O O . ILE A 1 91 ? -8.461 -24.969 -8.609 1 96.56 91 ILE A O 1
ATOM 695 N N . ARG A 1 92 ? -10.305 -24.5 -7.449 1 97.56 92 ARG A N 1
ATOM 696 C CA . ARG A 1 92 ? -10.477 -25.891 -7.02 1 97.56 92 ARG A CA 1
ATOM 697 C C . ARG A 1 92 ? -10.562 -26.828 -8.219 1 97.56 92 ARG A C 1
ATOM 699 O O . ARG A 1 92 ? -9.883 -27.859 -8.258 1 97.56 92 ARG A O 1
ATOM 706 N N . VAL A 1 93 ? -11.391 -26.453 -9.188 1 94.94 93 VAL A N 1
ATOM 707 C CA . VAL A 1 93 ? -11.625 -27.297 -10.352 1 94.94 93 VAL A CA 1
ATOM 708 C C . VAL A 1 93 ? -10.336 -27.438 -11.164 1 94.94 93 VAL A C 1
ATOM 710 O O . VAL A 1 93 ? -9.953 -28.531 -11.547 1 94.94 93 VAL A O 1
ATOM 713 N N . PHE A 1 94 ? -9.586 -26.406 -11.281 1 93.44 94 PHE A N 1
ATOM 714 C CA . PHE A 1 94 ? -8.438 -26.406 -12.18 1 93.44 94 PHE A CA 1
ATOM 715 C C . PHE A 1 94 ? -7.211 -27 -11.484 1 93.44 94 PHE A C 1
ATOM 717 O O . PHE A 1 94 ? -6.242 -27.375 -12.148 1 93.44 94 PHE A O 1
ATOM 724 N N . THR A 1 95 ? -7.25 -27.047 -10.219 1 96.44 95 THR A N 1
ATOM 725 C CA . THR A 1 95 ? -6.156 -27.688 -9.5 1 96.44 95 THR A CA 1
ATOM 726 C C . THR A 1 95 ? -6.574 -29.078 -9.008 1 96.44 95 THR A C 1
ATOM 728 O O . THR A 1 95 ? -5.812 -29.75 -8.312 1 96.44 95 THR A O 1
ATOM 731 N N . GLN A 1 96 ? -7.84 -29.406 -9.289 1 95.5 96 GLN A N 1
ATOM 732 C CA . GLN A 1 96 ? -8.422 -30.703 -8.93 1 95.5 96 GLN A CA 1
ATOM 733 C C . GLN A 1 96 ? -8.453 -30.891 -7.418 1 95.5 96 GLN A C 1
ATOM 735 O O . GLN A 1 96 ? -8.258 -32 -6.922 1 95.5 96 GLN A O 1
ATOM 740 N N . GLY A 1 97 ? -8.461 -29.781 -6.676 1 96.94 97 GLY A N 1
ATOM 741 C CA . GLY A 1 97 ? -8.562 -29.812 -5.223 1 96.94 97 GLY A CA 1
ATOM 742 C C . GLY A 1 97 ? -7.312 -30.375 -4.559 1 96.94 97 GLY A C 1
ATOM 743 O O . GLY A 1 97 ? -7.367 -30.844 -3.424 1 96.94 97 GLY A O 1
ATOM 744 N N . LYS A 1 98 ? -6.219 -30.297 -5.215 1 97.88 98 LYS A N 1
ATOM 745 C CA . LYS A 1 98 ? -4.965 -30.859 -4.719 1 97.88 98 LYS A CA 1
ATOM 746 C C . LYS A 1 98 ? -4.391 -30.016 -3.59 1 97.88 98 LYS A C 1
ATOM 748 O O . LYS A 1 98 ? -4.754 -28.844 -3.445 1 97.88 98 LYS A O 1
ATOM 753 N N . ASN A 1 99 ? -3.572 -30.703 -2.842 1 98.56 99 ASN A N 1
ATOM 754 C CA . ASN A 1 99 ? -2.682 -30 -1.934 1 98.56 99 ASN A CA 1
ATOM 755 C C . ASN A 1 99 ? -1.407 -29.547 -2.639 1 98.56 99 ASN A C 1
ATOM 757 O O . ASN A 1 99 ? -1.015 -30.125 -3.652 1 98.56 99 ASN A O 1
ATOM 761 N N . ILE A 1 100 ? -0.83 -28.516 -2.107 1 98.75 100 ILE A N 1
ATOM 762 C CA . ILE A 1 100 ? 0.342 -27.891 -2.717 1 98.75 100 ILE A CA 1
ATOM 763 C C . ILE A 1 100 ? 1.45 -28.938 -2.879 1 98.75 100 ILE A C 1
ATOM 765 O O . ILE A 1 100 ? 2.098 -29 -3.926 1 98.75 100 ILE A O 1
ATOM 769 N N . GLU A 1 101 ? 1.646 -29.766 -1.846 1 98.06 101 GLU A N 1
ATOM 770 C CA . GLU A 1 101 ? 2.732 -30.734 -1.849 1 98.06 101 GLU A CA 1
ATOM 771 C C . GLU A 1 101 ? 2.473 -31.859 -2.861 1 98.06 101 GLU A C 1
ATOM 773 O O . GLU A 1 101 ? 3.367 -32.656 -3.162 1 98.06 101 GLU A O 1
ATOM 778 N N . GLU A 1 102 ? 1.27 -31.922 -3.492 1 97.88 102 GLU A N 1
ATOM 779 C CA . GLU A 1 102 ? 0.915 -32.938 -4.488 1 97.88 102 GLU A CA 1
ATOM 780 C C . GLU A 1 102 ? 1.172 -32.406 -5.902 1 97.88 102 GLU A C 1
ATOM 782 O O . GLU A 1 102 ? 1.069 -33.188 -6.867 1 97.88 102 GLU A O 1
ATOM 787 N N . LEU A 1 103 ? 1.522 -31.234 -6.059 1 97.75 103 LEU A N 1
ATOM 788 C CA . LEU A 1 103 ? 1.724 -30.656 -7.379 1 97.75 103 LEU A CA 1
ATOM 789 C C . LEU A 1 103 ? 2.986 -31.203 -8.031 1 97.75 103 LEU A C 1
ATOM 791 O O . LEU A 1 103 ? 3.873 -31.719 -7.348 1 97.75 103 LEU A O 1
ATOM 795 N N . LYS A 1 104 ? 3.066 -31.078 -9.352 1 95.75 104 LYS A N 1
ATOM 796 C CA . LYS A 1 104 ? 4.191 -31.594 -10.125 1 95.75 104 LYS A CA 1
ATOM 797 C C . LYS A 1 104 ? 5.449 -30.766 -9.891 1 95.75 104 LYS A C 1
ATOM 799 O O . LYS A 1 104 ? 6.562 -31.297 -9.93 1 95.75 104 LYS A O 1
ATOM 804 N N . ILE A 1 105 ? 5.258 -29.547 -9.68 1 96.69 105 ILE A N 1
ATOM 805 C CA . ILE A 1 105 ? 6.34 -28.609 -9.383 1 96.69 105 ILE A CA 1
ATOM 806 C C . ILE A 1 105 ? 6.145 -28.016 -7.988 1 96.69 105 ILE A C 1
ATOM 808 O O . ILE A 1 105 ? 5.047 -27.562 -7.645 1 96.69 105 ILE A O 1
ATOM 812 N N . PRO A 1 106 ? 7.211 -28.094 -7.18 1 98.31 106 PRO A N 1
ATOM 813 C CA . PRO A 1 106 ? 7.074 -27.438 -5.875 1 98.31 106 PRO A CA 1
ATOM 814 C C . PRO A 1 106 ? 6.645 -25.969 -5.992 1 98.31 106 PRO A C 1
ATOM 816 O O . PRO A 1 106 ? 7.234 -25.203 -6.762 1 98.31 106 PRO A O 1
ATOM 819 N N . LEU A 1 107 ? 5.648 -25.609 -5.258 1 98.69 107 LEU A N 1
ATOM 820 C CA . LEU A 1 107 ? 5.031 -24.281 -5.336 1 98.69 107 LEU A CA 1
ATOM 821 C C . LEU A 1 107 ? 4.941 -23.641 -3.957 1 98.69 107 LEU A C 1
ATOM 823 O O . LEU A 1 107 ? 4.617 -24.312 -2.975 1 98.69 107 LEU A O 1
ATOM 827 N N . ALA A 1 108 ? 5.316 -22.438 -3.887 1 98.88 108 ALA A N 1
ATOM 828 C CA . ALA A 1 108 ? 5.059 -21.609 -2.713 1 98.88 108 ALA A CA 1
ATOM 829 C C . ALA A 1 108 ? 4.09 -20.469 -3.043 1 98.88 108 ALA A C 1
ATOM 831 O O . ALA A 1 108 ? 4.266 -19.766 -4.039 1 98.88 108 ALA A O 1
ATOM 832 N N . ILE A 1 109 ? 3.07 -20.328 -2.248 1 98.81 109 ILE A N 1
ATOM 833 C CA . ILE A 1 109 ? 2.035 -19.312 -2.439 1 98.81 109 ILE A CA 1
ATOM 834 C C . ILE A 1 109 ? 2.129 -18.266 -1.334 1 98.81 109 ILE A C 1
ATOM 836 O O . ILE A 1 109 ? 2.098 -18.594 -0.147 1 98.81 109 ILE A O 1
ATOM 840 N N . VAL A 1 110 ? 2.227 -17.031 -1.718 1 98.5 110 VAL A N 1
ATOM 841 C CA . VAL A 1 110 ? 2.447 -15.961 -0.75 1 98.5 110 VAL A CA 1
ATOM 842 C C . VAL A 1 110 ? 1.138 -15.219 -0.489 1 98.5 110 VAL A C 1
ATOM 844 O O . VAL A 1 110 ? 0.396 -14.914 -1.424 1 98.5 110 VAL A O 1
ATOM 847 N N . ALA A 1 111 ? 0.8 -15.008 0.734 1 98.44 111 ALA A N 1
ATOM 848 C CA . ALA A 1 111 ? -0.317 -14.195 1.2 1 98.44 111 ALA A CA 1
ATOM 849 C C . ALA A 1 111 ? 0.119 -13.258 2.328 1 98.44 111 ALA A C 1
ATOM 851 O O . ALA A 1 111 ? 1.309 -13.164 2.635 1 98.44 111 ALA A O 1
ATOM 852 N N . THR A 1 112 ? -0.819 -12.484 2.793 1 97.38 112 THR A N 1
ATOM 853 C CA . THR A 1 112 ? -0.538 -11.555 3.881 1 97.38 112 THR A CA 1
ATOM 854 C C . THR A 1 112 ? -1.521 -11.75 5.031 1 97.38 112 THR A C 1
ATOM 856 O O . THR A 1 112 ? -2.734 -11.781 4.816 1 97.38 112 THR A O 1
ATOM 859 N N . ASP A 1 113 ? -1.013 -11.938 6.234 1 96.62 113 ASP A N 1
ATOM 860 C CA . ASP A 1 113 ? -1.848 -11.969 7.434 1 96.62 113 ASP A CA 1
ATOM 861 C C . ASP A 1 113 ? -2.178 -10.555 7.91 1 96.62 113 ASP A C 1
ATOM 863 O O . ASP A 1 113 ? -1.297 -9.828 8.383 1 96.62 113 ASP A O 1
ATOM 867 N N . LEU A 1 114 ? -3.383 -10.195 7.906 1 93.38 114 LEU A N 1
ATOM 868 C CA . LEU A 1 114 ? -3.805 -8.836 8.219 1 93.38 114 LEU A CA 1
ATOM 869 C C . LEU A 1 114 ? -3.703 -8.555 9.711 1 93.38 114 LEU A C 1
ATOM 871 O O . LEU A 1 114 ? -3.451 -7.422 10.125 1 93.38 114 LEU A O 1
ATOM 875 N N . ILE A 1 115 ? -3.982 -9.523 10.469 1 91.06 115 ILE A N 1
ATOM 876 C CA . ILE A 1 115 ? -4.027 -9.352 11.922 1 91.06 115 ILE A CA 1
ATOM 877 C C . ILE A 1 115 ? -2.604 -9.289 12.477 1 91.06 115 ILE A C 1
ATOM 879 O O . ILE A 1 115 ? -2.248 -8.352 13.188 1 91.06 115 ILE A O 1
ATOM 883 N N . LYS A 1 116 ? -1.772 -10.203 12.039 1 90.88 116 LYS A N 1
ATOM 884 C CA . LYS A 1 116 ? -0.399 -10.266 12.531 1 90.88 116 LYS A CA 1
ATOM 885 C C . LYS A 1 116 ? 0.507 -9.32 11.75 1 90.88 116 LYS A C 1
ATOM 887 O O . LYS A 1 116 ? 1.604 -8.984 12.203 1 90.88 116 LYS A O 1
ATOM 892 N N . GLY A 1 117 ? 0.099 -8.945 10.555 1 90.38 117 GLY A N 1
ATOM 893 C CA . GLY A 1 117 ? 0.88 -8.039 9.727 1 90.38 117 GLY A CA 1
ATOM 894 C C . GLY A 1 117 ? 2.135 -8.68 9.164 1 90.38 117 GLY A C 1
ATOM 895 O O . GLY A 1 117 ? 3.182 -8.031 9.078 1 90.38 117 GLY A O 1
ATOM 896 N N . GLU A 1 118 ? 2.037 -9.914 8.82 1 93.06 118 GLU A N 1
ATOM 897 C CA . GLU A 1 118 ? 3.23 -10.609 8.359 1 93.06 118 GLU A CA 1
ATOM 898 C C . GLU A 1 118 ? 2.957 -11.367 7.062 1 93.06 118 GLU A C 1
ATOM 900 O O . GLU A 1 118 ? 1.804 -11.648 6.734 1 93.06 118 GLU A O 1
ATOM 905 N N . ARG A 1 119 ? 4.008 -11.68 6.402 1 94.94 119 ARG A N 1
ATOM 906 C CA . ARG A 1 119 ? 3.959 -12.523 5.211 1 94.94 119 ARG A CA 1
ATOM 907 C C . ARG A 1 119 ? 3.654 -13.977 5.578 1 94.94 119 ARG A C 1
ATOM 909 O O . ARG A 1 119 ? 4.176 -14.492 6.562 1 94.94 119 ARG A O 1
ATOM 916 N N . VAL A 1 120 ? 2.822 -14.594 4.844 1 97.69 120 VAL A N 1
ATOM 917 C CA . VAL A 1 120 ? 2.531 -16.016 4.992 1 97.69 120 VAL A CA 1
ATOM 918 C C . VAL A 1 120 ? 2.906 -16.75 3.707 1 97.69 120 VAL A C 1
ATOM 920 O O . VAL A 1 120 ? 2.498 -16.359 2.613 1 97.69 120 VAL A O 1
ATOM 923 N N . VAL A 1 121 ? 3.682 -17.781 3.859 1 98.62 121 VAL A N 1
ATOM 924 C CA . VAL A 1 121 ? 4.098 -18.594 2.723 1 98.62 121 VAL A CA 1
ATOM 925 C C . VAL A 1 121 ? 3.555 -20.016 2.877 1 98.62 121 VAL A C 1
ATOM 927 O O . VAL A 1 121 ? 3.924 -20.734 3.812 1 98.62 121 VAL A O 1
ATOM 930 N N . PHE A 1 122 ? 2.695 -20.391 1.976 1 98.56 122 PHE A N 1
ATOM 931 C CA . PHE A 1 122 ? 2.145 -21.734 1.974 1 98.56 122 PHE A CA 1
ATOM 932 C C . PHE A 1 122 ? 2.969 -22.656 1.078 1 98.56 122 PHE A C 1
ATOM 934 O O . PHE A 1 122 ? 3.137 -22.391 -0.112 1 98.56 122 PHE A O 1
ATOM 941 N N . ARG A 1 123 ? 3.406 -23.766 1.59 1 98.38 123 ARG A N 1
ATOM 942 C CA . ARG A 1 123 ? 4.105 -24.781 0.813 1 98.38 123 ARG A CA 1
ATOM 943 C C . ARG A 1 123 ? 3.416 -26.141 0.941 1 98.38 123 ARG A C 1
ATOM 945 O O . ARG A 1 123 ? 3.809 -27.109 0.285 1 98.38 123 ARG A O 1
ATOM 952 N N . GLU A 1 124 ? 2.465 -26.109 1.777 1 98.38 124 GLU A N 1
ATOM 953 C CA . GLU A 1 124 ? 1.632 -27.297 1.982 1 98.38 124 GLU A CA 1
ATOM 954 C C . GLU A 1 124 ? 0.177 -26.906 2.232 1 98.38 124 GLU A C 1
ATOM 956 O O . GLU A 1 124 ? -0.122 -25.734 2.504 1 98.38 124 GLU A O 1
ATOM 961 N N . GLY A 1 125 ? -0.671 -27.938 2.082 1 98 125 GLY A N 1
ATOM 962 C CA . GLY A 1 125 ? -2.088 -27.703 2.307 1 98 125 GLY A CA 1
ATOM 963 C C . GLY A 1 125 ? -2.857 -27.422 1.029 1 98 125 GLY A C 1
ATOM 964 O O . GLY A 1 125 ? -2.355 -27.672 -0.069 1 98 125 GLY A O 1
ATOM 965 N N . SER A 1 126 ? -4.094 -26.938 1.162 1 98.25 126 SER A N 1
ATOM 966 C CA . SER A 1 126 ? -5.016 -26.766 0.044 1 98.25 126 SER A CA 1
ATOM 967 C C . SER A 1 126 ? -4.543 -25.656 -0.897 1 98.25 126 SER A C 1
ATOM 969 O O . SER A 1 126 ? -4.422 -24.5 -0.495 1 98.25 126 SER A O 1
ATOM 971 N N . VAL A 1 127 ? -4.281 -26.031 -2.154 1 98.56 127 VAL A N 1
ATOM 972 C CA . VAL A 1 127 ? -3.957 -25.031 -3.168 1 98.56 127 VAL A CA 1
ATOM 973 C C . VAL A 1 127 ? -5.086 -24 -3.26 1 98.56 127 VAL A C 1
ATOM 975 O O . VAL A 1 127 ? -4.832 -22.797 -3.32 1 98.56 127 VAL A O 1
ATOM 978 N N . THR A 1 128 ? -6.309 -24.516 -3.203 1 98.5 128 THR A N 1
ATOM 979 C CA . THR A 1 128 ? -7.504 -23.703 -3.367 1 98.5 128 THR A CA 1
ATOM 980 C C . THR A 1 128 ? -7.547 -22.594 -2.316 1 98.5 128 THR A C 1
ATOM 982 O O . THR A 1 128 ? -7.699 -21.406 -2.652 1 98.5 128 THR A O 1
ATOM 985 N N . ASP A 1 129 ? -7.348 -22.969 -1.057 1 98.19 129 ASP A N 1
ATOM 986 C CA . ASP A 1 129 ? -7.438 -22 0.034 1 98.19 129 ASP A CA 1
ATOM 987 C C . ASP A 1 129 ? -6.277 -21.016 -0.012 1 98.19 129 ASP A C 1
ATOM 989 O O . ASP A 1 129 ? -6.465 -19.812 0.218 1 98.19 129 ASP A O 1
ATOM 993 N N . ALA A 1 130 ? -5.102 -21.5 -0.325 1 98.5 130 ALA A N 1
ATOM 994 C CA . ALA A 1 130 ? -3.906 -20.672 -0.345 1 98.5 130 ALA A CA 1
ATOM 995 C C . ALA A 1 130 ? -3.975 -19.641 -1.471 1 98.5 130 ALA A C 1
ATOM 997 O O . ALA A 1 130 ? -3.686 -18.453 -1.26 1 98.5 130 ALA A O 1
ATOM 998 N N . VAL A 1 131 ? -4.34 -20.078 -2.639 1 98.69 131 VAL A N 1
ATOM 999 C CA . VAL A 1 131 ? -4.422 -19.172 -3.779 1 98.69 131 VAL A CA 1
ATOM 1000 C C . VAL A 1 131 ? -5.551 -18.172 -3.562 1 98.69 131 VAL A C 1
ATOM 1002 O O . VAL A 1 131 ? -5.402 -16.984 -3.854 1 98.69 131 VAL A O 1
ATOM 1005 N N . ARG A 1 132 ? -6.695 -18.641 -3.061 1 98.44 132 ARG A N 1
ATOM 1006 C CA . ARG A 1 132 ? -7.801 -17.734 -2.768 1 98.44 132 ARG A CA 1
ATOM 1007 C C . ARG A 1 132 ? -7.363 -16.625 -1.812 1 98.44 132 ARG A C 1
ATOM 1009 O O . ARG A 1 132 ? -7.758 -15.477 -1.973 1 98.44 132 ARG A O 1
ATOM 1016 N N . ALA A 1 133 ? -6.633 -17.016 -0.831 1 98.38 133 ALA A N 1
ATOM 1017 C CA . ALA A 1 133 ? -6.082 -16.031 0.097 1 98.38 133 ALA A CA 1
ATOM 1018 C C . ALA A 1 133 ? -5.148 -15.062 -0.621 1 98.38 133 ALA A C 1
ATOM 1020 O O . ALA A 1 133 ? -5.262 -13.844 -0.462 1 98.38 133 ALA A O 1
ATOM 1021 N N . SER A 1 134 ? -4.309 -15.555 -1.432 1 98.56 134 SER A N 1
ATOM 1022 C CA . SER A 1 134 ? -3.248 -14.805 -2.096 1 98.56 134 SER A CA 1
ATOM 1023 C C . SER A 1 134 ? -3.82 -13.812 -3.104 1 98.56 134 SER A C 1
ATOM 1025 O O . SER A 1 134 ? -3.17 -12.828 -3.443 1 98.56 134 SER A O 1
ATOM 1027 N N . ILE A 1 135 ? -5.012 -14.047 -3.557 1 97.5 135 ILE A N 1
ATOM 1028 C CA . ILE A 1 135 ? -5.57 -13.156 -4.566 1 97.5 135 ILE A CA 1
ATOM 1029 C C . ILE A 1 135 ? -6.598 -12.227 -3.926 1 97.5 135 ILE A C 1
ATOM 1031 O O . ILE A 1 135 ? -7.316 -11.508 -4.625 1 97.5 135 ILE A O 1
ATOM 1035 N N . SER A 1 136 ? -6.742 -12.289 -2.631 1 97.62 136 SER A N 1
ATOM 1036 C CA . SER A 1 136 ? -7.742 -11.492 -1.928 1 97.62 136 SER A CA 1
ATOM 1037 C C . SER A 1 136 ? -7.316 -10.031 -1.834 1 97.62 136 SER A C 1
ATOM 1039 O O . SER A 1 136 ? -6.93 -9.555 -0.764 1 97.62 136 SER A O 1
ATOM 1041 N N . ILE A 1 137 ? -7.469 -9.32 -2.871 1 95.56 137 ILE A N 1
ATOM 1042 C CA . ILE A 1 137 ? -7.113 -7.91 -2.914 1 95.56 137 ILE A CA 1
ATOM 1043 C C . ILE A 1 137 ? -7.902 -7.145 -1.854 1 95.56 137 ILE A C 1
ATOM 1045 O O . ILE A 1 137 ? -9.133 -7.199 -1.83 1 95.56 137 ILE A O 1
ATOM 1049 N N . PRO A 1 138 ? -7.238 -6.438 -1.044 1 95.81 138 PRO A N 1
ATOM 1050 C CA . PRO A 1 138 ? -7.926 -5.723 0.036 1 95.81 138 PRO A CA 1
ATOM 1051 C C . PRO A 1 138 ? -9.008 -4.777 -0.478 1 95.81 138 PRO A C 1
ATOM 1053 O O . PRO A 1 138 ? -8.789 -4.047 -1.444 1 95.81 138 PRO A O 1
ATOM 1056 N N . GLY A 1 139 ? -10.133 -4.828 0.2 1 92.56 139 GLY A N 1
ATOM 1057 C CA . GLY A 1 139 ? -11.219 -3.922 -0.139 1 92.56 139 GLY A CA 1
ATOM 1058 C C . GLY A 1 139 ? -12.031 -4.387 -1.33 1 92.56 139 GLY A C 1
ATOM 1059 O O . GLY A 1 139 ? -13.125 -3.877 -1.577 1 92.56 139 GLY A O 1
ATOM 1060 N N . ILE A 1 140 ? -11.547 -5.316 -2.07 1 93.56 140 ILE A N 1
ATOM 1061 C CA . ILE A 1 140 ? -12.242 -5.801 -3.258 1 93.56 140 ILE A CA 1
ATOM 1062 C C . ILE A 1 140 ? -12.797 -7.199 -2.998 1 93.56 140 ILE A C 1
ATOM 1064 O O . ILE A 1 140 ? -14.008 -7.402 -2.969 1 93.56 140 ILE A O 1
ATOM 1068 N N . LEU A 1 141 ? -11.914 -8.078 -2.678 1 95.38 141 LEU A N 1
ATOM 1069 C CA . LEU A 1 141 ? -12.336 -9.43 -2.309 1 95.38 141 LEU A CA 1
ATOM 1070 C C . LEU A 1 141 ? -12.367 -9.594 -0.792 1 95.38 141 LEU A C 1
ATOM 1072 O O . LEU A 1 141 ? -11.469 -9.109 -0.094 1 95.38 141 LEU A O 1
ATOM 1076 N N . VAL A 1 142 ? -13.32 -10.297 -0.314 1 96.06 142 VAL A N 1
ATOM 1077 C CA . VAL A 1 142 ? -13.383 -10.609 1.111 1 96.06 142 VAL A CA 1
ATOM 1078 C C . VAL A 1 142 ? -12.133 -11.391 1.522 1 96.06 142 VAL A C 1
ATOM 1080 O O . VAL A 1 142 ? -11.742 -12.344 0.847 1 96.06 142 VAL A O 1
ATOM 1083 N N . PRO A 1 143 ? -11.477 -10.992 2.604 1 96.94 143 PRO A N 1
ATOM 1084 C CA . PRO A 1 143 ? -10.312 -11.75 3.078 1 96.94 143 PRO A CA 1
ATOM 1085 C C . PRO A 1 143 ? -10.633 -13.219 3.35 1 96.94 143 PRO A C 1
ATOM 1087 O O . PRO A 1 143 ? -11.781 -13.555 3.652 1 96.94 143 PRO A O 1
ATOM 1090 N N . GLU A 1 144 ? -9.648 -13.992 3.17 1 96.88 144 GLU A N 1
ATOM 1091 C CA . GLU A 1 144 ? -9.805 -15.414 3.471 1 96.88 144 GLU A CA 1
ATOM 1092 C C . GLU A 1 144 ? -9.461 -15.711 4.926 1 96.88 144 GLU A C 1
ATOM 1094 O O . GLU A 1 144 ? -8.391 -15.32 5.406 1 96.88 144 GLU A O 1
ATOM 1099 N N . LYS A 1 145 ? -10.406 -16.359 5.629 1 94.06 145 LYS A N 1
ATOM 1100 C CA . LYS A 1 145 ? -10.148 -16.734 7.016 1 94.06 145 LYS A CA 1
ATOM 1101 C C . LYS A 1 145 ? -9.547 -18.141 7.094 1 94.06 145 LYS A C 1
ATOM 1103 O O . LYS A 1 145 ? -10.07 -19.078 6.484 1 94.06 145 LYS A O 1
ATOM 1108 N N . LYS A 1 146 ? -8.445 -18.281 7.695 1 92.44 146 LYS A N 1
ATOM 1109 C CA . LYS A 1 146 ? -7.816 -19.562 7.973 1 92.44 146 LYS A CA 1
ATOM 1110 C C . LYS A 1 146 ? -7.32 -19.625 9.414 1 92.44 146 LYS A C 1
ATOM 1112 O O . LYS A 1 146 ? -6.328 -18.984 9.766 1 92.44 146 LYS A O 1
ATOM 1117 N N . ASP A 1 147 ? -8.039 -20.484 10.195 1 88.38 147 ASP A N 1
ATOM 1118 C CA . ASP A 1 147 ? -7.727 -20.562 11.617 1 88.38 147 ASP A CA 1
ATOM 1119 C C . ASP A 1 147 ? -7.848 -19.203 12.297 1 88.38 147 ASP A C 1
ATOM 1121 O O . ASP A 1 147 ? -8.906 -18.562 12.234 1 88.38 147 ASP A O 1
ATOM 1125 N N . ASP A 1 148 ? -6.809 -18.688 12.836 1 88.19 148 ASP A N 1
ATOM 1126 C CA . ASP A 1 148 ? -6.855 -17.406 13.547 1 88.19 148 ASP A CA 1
ATOM 1127 C C . ASP A 1 148 ? -6.285 -16.281 12.688 1 88.19 148 ASP A C 1
ATOM 1129 O O . ASP A 1 148 ? -5.961 -15.211 13.195 1 88.19 148 ASP A O 1
ATOM 1133 N N . ARG A 1 149 ? -6.262 -16.625 11.398 1 93.56 149 ARG A N 1
ATOM 1134 C CA . ARG A 1 149 ? -5.676 -15.625 10.5 1 93.56 149 ARG A CA 1
ATOM 1135 C C . ARG A 1 149 ? -6.727 -15.062 9.555 1 93.56 149 ARG A C 1
ATOM 1137 O O . ARG A 1 149 ? -7.707 -15.734 9.227 1 93.56 149 ARG A O 1
ATOM 1144 N N . LEU A 1 150 ? -6.582 -13.859 9.258 1 96.06 150 LEU A N 1
ATOM 1145 C CA . LEU A 1 150 ? -7.305 -13.188 8.18 1 96.06 150 LEU A CA 1
ATOM 1146 C C . LEU A 1 150 ? -6.352 -12.781 7.059 1 96.06 150 LEU A C 1
ATOM 1148 O O . LEU A 1 150 ? -5.523 -11.891 7.238 1 96.06 150 LEU A O 1
ATOM 1152 N N . LEU A 1 151 ? -6.508 -13.461 5.906 1 97.88 151 LEU A N 1
ATOM 1153 C CA . LEU A 1 151 ? -5.473 -13.383 4.879 1 97.88 151 LEU A CA 1
ATOM 1154 C C . LEU A 1 151 ? -5.949 -12.562 3.686 1 97.88 151 LEU A C 1
ATOM 1156 O O . LEU A 1 151 ? -7.113 -12.656 3.283 1 97.88 151 LEU A O 1
ATOM 1160 N N . VAL A 1 152 ? -5.047 -11.758 3.213 1 97.94 152 VAL A N 1
ATOM 1161 C CA . VAL A 1 152 ? -5.293 -10.977 2.004 1 97.94 152 VAL A CA 1
ATOM 1162 C C . VAL A 1 152 ? -4.164 -11.203 1.003 1 97.94 152 VAL A C 1
ATOM 1164 O O . VAL A 1 152 ? -3.316 -12.078 1.201 1 97.94 152 VAL A O 1
ATOM 1167 N N . ASP A 1 153 ? -4.207 -10.484 -0.038 1 98 153 ASP A N 1
ATOM 1168 C CA . ASP A 1 153 ? -3.332 -10.609 -1.2 1 98 153 ASP A CA 1
ATOM 1169 C C . ASP A 1 153 ? -1.861 -10.555 -0.791 1 98 153 ASP A C 1
ATOM 1171 O O . ASP A 1 153 ? -1.464 -9.703 0.006 1 98 153 ASP A O 1
ATOM 1175 N N . GLY A 1 154 ? -1.105 -11.406 -1.341 1 96.19 154 GLY A N 1
ATOM 1176 C CA . GLY A 1 154 ? 0.318 -11.445 -1.043 1 96.19 154 GLY A CA 1
ATOM 1177 C C . GLY A 1 154 ? 1.052 -10.188 -1.475 1 96.19 154 GLY A C 1
ATOM 1178 O O . GLY A 1 154 ? 2.102 -9.859 -0.921 1 96.19 154 GLY A O 1
ATOM 1179 N N . GLY A 1 155 ? 0.566 -9.523 -2.445 1 93.31 155 GLY A N 1
ATOM 1180 C CA . GLY A 1 155 ? 1.179 -8.312 -2.965 1 93.31 155 GLY A CA 1
ATOM 1181 C C . GLY A 1 155 ? 1.241 -7.191 -1.944 1 93.31 155 GLY A C 1
ATOM 1182 O O . GLY A 1 155 ? 1.992 -6.23 -2.117 1 93.31 155 GLY A O 1
ATOM 1183 N N . VAL A 1 156 ? 0.516 -7.305 -0.877 1 93.31 156 VAL A N 1
ATOM 1184 C CA . VAL A 1 156 ? 0.503 -6.289 0.169 1 93.31 156 VAL A CA 1
ATOM 1185 C C . VAL A 1 156 ? 1.864 -6.242 0.86 1 93.31 156 VAL A C 1
ATOM 1187 O O . VAL A 1 156 ? 2.381 -5.16 1.156 1 93.31 156 VAL A O 1
ATOM 1190 N N . ILE A 1 157 ? 2.498 -7.367 0.971 1 90.5 157 ILE A N 1
ATOM 1191 C CA . ILE A 1 157 ? 3.752 -7.391 1.717 1 90.5 157 ILE A CA 1
ATOM 1192 C C . ILE A 1 157 ? 4.883 -7.863 0.81 1 90.5 157 ILE A C 1
ATOM 1194 O O . ILE A 1 157 ? 6.047 -7.496 1.012 1 90.5 157 ILE A O 1
ATOM 1198 N N . ASP A 1 158 ? 4.531 -8.711 -0.151 1 91.44 158 ASP A N 1
ATOM 1199 C CA . ASP A 1 158 ? 5.551 -9.289 -1.019 1 91.44 158 ASP A CA 1
ATOM 1200 C C . ASP A 1 158 ? 5.016 -9.492 -2.436 1 91.44 158 ASP A C 1
ATOM 1202 O O . ASP A 1 158 ? 4.555 -10.586 -2.781 1 91.44 158 ASP A O 1
ATOM 1206 N N . ARG A 1 159 ? 5.207 -8.531 -3.26 1 92.38 159 ARG A N 1
ATOM 1207 C CA . ARG A 1 159 ? 4.613 -8.562 -4.594 1 92.38 159 ARG A CA 1
ATOM 1208 C C . ARG A 1 159 ? 5.438 -9.422 -5.543 1 92.38 159 ARG A C 1
ATOM 1210 O O . ARG A 1 159 ? 4.926 -9.914 -6.551 1 92.38 159 ARG A O 1
ATOM 1217 N N . LEU A 1 160 ? 6.723 -9.5 -5.316 1 94.44 160 LEU A N 1
ATOM 1218 C CA . LEU A 1 160 ? 7.656 -10.273 -6.121 1 94.44 160 LEU A CA 1
ATOM 1219 C C . LEU A 1 160 ? 8.477 -11.219 -5.242 1 94.44 160 LEU A C 1
ATOM 1221 O O . LEU A 1 160 ? 9.555 -10.844 -4.773 1 94.44 160 LEU A O 1
ATOM 1225 N N . PRO A 1 161 ? 8.047 -12.43 -5.051 1 95.69 161 PRO A N 1
ATOM 1226 C CA . PRO A 1 161 ? 8.578 -13.297 -3.994 1 95.69 161 PRO A CA 1
ATOM 1227 C C . PRO A 1 161 ? 9.883 -13.984 -4.391 1 95.69 161 PRO A C 1
ATOM 1229 O O . PRO A 1 161 ? 9.984 -15.211 -4.328 1 95.69 161 PRO A O 1
ATOM 1232 N N . VAL A 1 162 ? 10.922 -13.273 -4.676 1 96.31 162 VAL A N 1
ATOM 1233 C CA . VAL A 1 162 ? 12.234 -13.758 -5.07 1 96.31 162 VAL A CA 1
ATOM 1234 C C . VAL A 1 162 ? 12.883 -14.508 -3.906 1 96.31 162 VAL A C 1
ATOM 1236 O O . VAL A 1 162 ? 13.398 -15.609 -4.082 1 96.31 162 VAL A O 1
ATOM 1239 N N . SER A 1 163 ? 12.812 -13.906 -2.709 1 95.25 163 SER A N 1
ATOM 1240 C CA . SER A 1 163 ? 13.422 -14.531 -1.538 1 95.25 163 SER A CA 1
ATOM 1241 C C . SER A 1 163 ? 12.781 -15.883 -1.232 1 95.25 163 SER A C 1
ATOM 1243 O O . SER A 1 163 ? 13.453 -16.812 -0.777 1 95.25 163 SER A O 1
ATOM 1245 N N . VAL A 1 164 ? 11.5 -15.977 -1.521 1 97.12 164 VAL A N 1
ATOM 1246 C CA . VAL A 1 164 ? 10.781 -17.219 -1.269 1 97.12 164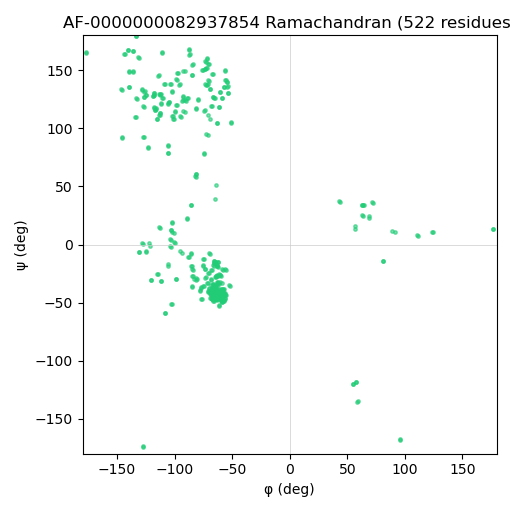 VAL A CA 1
ATOM 1247 C C . VAL A 1 164 ? 11.289 -18.312 -2.211 1 97.12 164 VAL A C 1
ATOM 1249 O O . VAL A 1 164 ? 11.539 -19.438 -1.787 1 97.12 164 VAL A O 1
ATOM 1252 N N . ALA A 1 165 ? 11.422 -17.938 -3.492 1 97.69 165 ALA A N 1
ATOM 1253 C CA . ALA A 1 165 ? 11.977 -18.891 -4.449 1 97.69 165 ALA A CA 1
ATOM 1254 C C . ALA A 1 165 ? 13.375 -19.344 -4.027 1 97.69 165 ALA A C 1
ATOM 1256 O O . ALA A 1 165 ? 13.711 -20.516 -4.137 1 97.69 165 ALA A O 1
ATOM 1257 N N . ARG A 1 166 ? 14.148 -18.438 -3.529 1 96.88 166 ARG A N 1
ATOM 1258 C CA . ARG A 1 166 ? 15.492 -18.75 -3.053 1 96.88 166 ARG A CA 1
ATOM 1259 C C . ARG A 1 166 ? 15.438 -19.688 -1.853 1 96.88 166 ARG A C 1
ATOM 1261 O O . ARG A 1 166 ? 16.172 -20.672 -1.796 1 96.88 166 ARG A O 1
ATOM 1268 N N . GLU A 1 167 ? 14.633 -19.406 -0.957 1 97.06 167 GLU A N 1
ATOM 1269 C CA . GLU A 1 167 ? 14.484 -20.203 0.254 1 97.06 167 GLU A CA 1
ATOM 1270 C C . GLU A 1 167 ? 14.039 -21.625 -0.078 1 97.06 167 GLU A C 1
ATOM 1272 O O . GLU A 1 167 ? 14.32 -22.562 0.678 1 97.06 167 GLU A O 1
ATOM 1277 N N . MET A 1 168 ? 13.367 -21.734 -1.236 1 97.94 168 MET A N 1
ATOM 1278 C CA . MET A 1 168 ? 12.906 -23.062 -1.66 1 97.94 168 MET A CA 1
ATOM 1279 C C . MET A 1 168 ? 14.07 -23.906 -2.158 1 97.94 168 MET A C 1
ATOM 1281 O O . MET A 1 168 ? 13.953 -25.125 -2.262 1 97.94 168 MET A O 1
ATOM 1285 N N . GLY A 1 169 ? 15.211 -23.266 -2.562 1 97.38 169 GLY A N 1
ATOM 1286 C CA . GLY A 1 169 ? 16.391 -24.031 -2.955 1 97.38 169 GLY A CA 1
ATOM 1287 C C . GLY A 1 169 ? 16.875 -23.703 -4.352 1 97.38 169 GLY A C 1
ATOM 1288 O O . GLY A 1 169 ? 17.766 -24.359 -4.879 1 97.38 169 GLY A O 1
ATOM 1289 N N . ALA A 1 170 ? 16.344 -22.656 -4.957 1 97.94 170 ALA A N 1
ATOM 1290 C CA . ALA A 1 170 ? 16.734 -22.312 -6.32 1 97.94 170 ALA A CA 1
ATOM 1291 C C . ALA A 1 170 ? 18.172 -21.812 -6.375 1 97.94 170 ALA A C 1
ATOM 1293 O O . ALA A 1 170 ? 18.594 -21 -5.543 1 97.94 170 ALA A O 1
ATOM 1294 N N . ASP A 1 171 ? 18.891 -22.312 -7.297 1 97.62 171 ASP A N 1
ATOM 1295 C CA . ASP A 1 171 ? 20.234 -21.797 -7.582 1 97.62 171 ASP A CA 1
ATOM 1296 C C . ASP A 1 171 ? 20.156 -20.5 -8.391 1 97.62 171 ASP A C 1
ATOM 1298 O O . ASP A 1 171 ? 20.969 -19.594 -8.188 1 97.62 171 ASP A O 1
ATOM 1302 N N . ILE A 1 172 ? 19.234 -20.5 -9.297 1 98 172 ILE A N 1
ATOM 1303 C CA . ILE A 1 172 ? 18.969 -19.328 -10.141 1 98 172 ILE A CA 1
ATOM 1304 C C . ILE A 1 172 ? 17.484 -18.938 -10.023 1 98 172 ILE A C 1
ATOM 1306 O O . ILE A 1 172 ? 16.609 -19.797 -10.133 1 98 172 ILE A O 1
ATOM 1310 N N . VAL A 1 173 ? 17.328 -17.688 -9.742 1 98.44 173 VAL A N 1
ATOM 1311 C CA . VAL A 1 173 ? 15.953 -17.203 -9.641 1 98.44 173 VAL A CA 1
ATOM 1312 C C . VAL A 1 173 ? 15.648 -16.25 -10.797 1 98.44 173 VAL A C 1
ATOM 1314 O O . VAL A 1 173 ? 16.344 -15.258 -10.984 1 98.44 173 VAL A O 1
ATOM 1317 N N . ILE A 1 174 ? 14.664 -16.594 -11.555 1 98.44 174 ILE A N 1
ATOM 1318 C CA . ILE A 1 174 ? 14.094 -15.719 -12.578 1 98.44 174 ILE A CA 1
ATOM 1319 C C . ILE A 1 174 ? 12.82 -15.062 -12.047 1 98.44 174 ILE A C 1
ATOM 1321 O O . ILE A 1 174 ? 11.828 -15.75 -11.773 1 98.44 174 ILE A O 1
ATOM 1325 N N . ALA A 1 175 ? 12.875 -13.797 -11.891 1 97.38 175 ALA A N 1
ATOM 1326 C CA . ALA A 1 175 ? 11.703 -13.055 -11.43 1 97.38 175 ALA A CA 1
ATOM 1327 C C . ALA A 1 175 ? 10.914 -12.484 -12.602 1 97.38 175 ALA A C 1
ATOM 1329 O O . ALA A 1 175 ? 11.5 -12.008 -13.578 1 97.38 175 ALA A O 1
ATOM 1330 N N . VAL A 1 176 ? 9.633 -12.57 -12.531 1 97.44 176 VAL A N 1
ATOM 1331 C CA . VAL A 1 176 ? 8.75 -11.969 -13.531 1 97.44 176 VAL A CA 1
ATOM 1332 C C . VAL A 1 176 ? 7.914 -10.867 -12.883 1 97.44 176 VAL A C 1
ATOM 1334 O O . VAL A 1 176 ? 6.98 -11.156 -12.125 1 97.44 176 VAL A O 1
ATOM 1337 N N . ASP A 1 177 ? 8.219 -9.688 -13.195 1 94.44 177 ASP A N 1
ATOM 1338 C CA . ASP A 1 177 ? 7.559 -8.5 -12.648 1 94.44 177 ASP A CA 1
ATOM 1339 C C . ASP A 1 177 ? 6.566 -7.918 -13.656 1 94.44 177 ASP A C 1
ATOM 1341 O O . ASP A 1 177 ? 6.965 -7.27 -14.625 1 94.44 177 ASP A O 1
ATOM 1345 N N . VAL A 1 178 ? 5.301 -8.047 -13.32 1 93.75 178 VAL A N 1
ATOM 1346 C CA . VAL A 1 178 ? 4.293 -7.652 -14.297 1 93.75 178 VAL A CA 1
ATOM 1347 C C . VAL A 1 178 ? 3.705 -6.297 -13.906 1 93.75 178 VAL A C 1
ATOM 1349 O O . VAL A 1 178 ? 2.652 -5.902 -14.414 1 93.75 178 VAL A O 1
ATOM 1352 N N . ASN A 1 179 ? 4.305 -5.57 -12.969 1 84.38 179 ASN A N 1
ATOM 1353 C CA . ASN A 1 179 ? 3.914 -4.219 -12.586 1 84.38 179 ASN A CA 1
ATOM 1354 C C . ASN A 1 179 ? 4.898 -3.18 -13.117 1 84.38 179 ASN A C 1
ATOM 1356 O O . ASN A 1 179 ? 6.035 -3.098 -12.641 1 84.38 179 ASN A O 1
ATOM 1360 N N . ASP A 1 180 ? 4.754 -2.746 -14.305 1 70 180 ASP A N 1
ATOM 1361 C CA . ASP A 1 180 ? 5.746 -1.848 -14.883 1 70 180 ASP A CA 1
ATOM 1362 C C . ASP A 1 180 ? 5.457 -0.394 -14.516 1 70 180 ASP A C 1
ATOM 1364 O O . ASP A 1 180 ? 5.945 0.528 -15.172 1 70 180 ASP A O 1
ATOM 1368 N N . GLY A 1 181 ? 4.957 -0.181 -13.367 1 60.56 181 GLY A N 1
ATOM 1369 C CA . GLY A 1 181 ? 4.934 1.139 -12.758 1 60.56 181 GLY A CA 1
ATOM 1370 C C . GLY A 1 181 ? 4.234 2.18 -13.609 1 60.56 181 GLY A C 1
ATOM 1371 O O . GLY A 1 181 ? 4.398 3.381 -13.391 1 60.56 181 GLY A O 1
ATOM 1372 N N . LYS A 1 182 ? 3.562 1.833 -14.555 1 60.31 182 LYS A N 1
ATOM 1373 C CA . LYS A 1 182 ? 3.141 2.912 -15.438 1 60.31 182 LYS A CA 1
ATOM 1374 C C . LYS A 1 182 ? 1.843 3.551 -14.953 1 60.31 182 LYS A C 1
ATOM 1376 O O . LYS A 1 182 ? 1.086 2.932 -14.203 1 60.31 182 LYS A O 1
ATOM 1381 N N . LYS A 1 183 ? 1.661 4.656 -15.508 1 64.69 183 LYS A N 1
ATOM 1382 C CA . LYS A 1 183 ? 0.576 5.625 -15.383 1 64.69 183 LYS A CA 1
ATOM 1383 C C . LYS A 1 183 ? -0.733 5.059 -15.922 1 64.69 183 LYS A C 1
ATOM 1385 O O . LYS A 1 183 ? -0.738 4.34 -16.922 1 64.69 183 LYS A O 1
ATOM 1390 N N . VAL A 1 184 ? -1.683 5.141 -15.031 1 71.94 184 VAL A N 1
ATOM 1391 C CA . VAL A 1 184 ? -2.996 4.711 -15.5 1 71.94 184 VAL A CA 1
ATOM 1392 C C . VAL A 1 184 ? -3.697 5.867 -16.203 1 71.94 184 VAL A C 1
ATOM 1394 O O . VAL A 1 184 ? -3.51 7.031 -15.844 1 71.94 184 VAL A O 1
ATOM 1397 N N . GLU A 1 185 ? -4.426 5.496 -17.172 1 65.75 185 GLU A N 1
ATOM 1398 C CA . GLU A 1 185 ? -5.051 6.539 -17.984 1 65.75 185 GLU A CA 1
ATOM 1399 C C . GLU A 1 185 ? -6.359 7.008 -17.359 1 65.75 185 GLU A C 1
ATOM 1401 O O . GLU A 1 185 ? -6.711 8.188 -17.453 1 65.7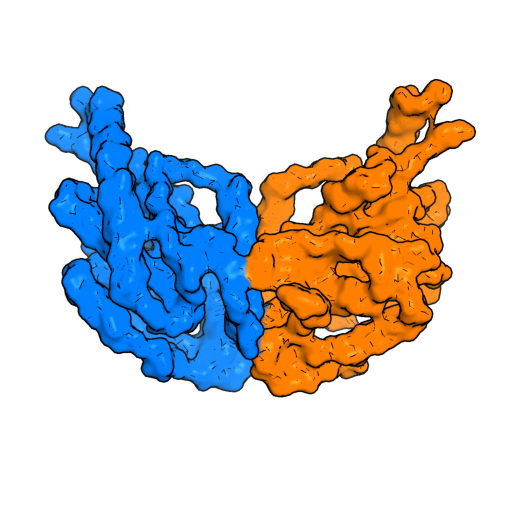5 185 GLU A O 1
ATOM 1406 N N . GLU A 1 186 ? -7.023 6.172 -16.812 1 80.12 186 GLU A N 1
ATOM 1407 C CA . GLU A 1 186 ? -8.32 6.613 -16.312 1 80.12 186 GLU A CA 1
ATOM 1408 C C . GLU A 1 186 ? -8.695 5.883 -15.031 1 80.12 186 GLU A C 1
ATOM 1410 O O . GLU A 1 186 ? -8.469 4.676 -14.906 1 80.12 186 GLU A O 1
ATOM 1415 N N . ILE A 1 187 ? -9.156 6.637 -14.055 1 87.25 187 ILE A N 1
ATOM 1416 C CA . ILE A 1 187 ? -9.727 6.145 -12.805 1 87.25 187 ILE A CA 1
ATOM 1417 C C . ILE A 1 187 ? -11.195 6.547 -12.703 1 87.25 187 ILE A C 1
ATOM 1419 O O . ILE A 1 187 ? -11.516 7.734 -12.719 1 87.25 187 ILE A O 1
ATOM 1423 N N . SER A 1 188 ? -12.047 5.52 -12.664 1 87.38 188 SER A N 1
ATOM 1424 C CA . SER A 1 188 ? -13.461 5.879 -12.75 1 87.38 188 SER A CA 1
ATOM 1425 C C . SER A 1 188 ? -14.273 5.191 -11.656 1 87.38 188 SER A C 1
ATOM 1427 O O . SER A 1 188 ? -15.461 5.484 -11.477 1 87.38 188 SER A O 1
ATOM 1429 N N . SER A 1 189 ? -13.711 4.328 -10.914 1 90.81 189 SER A N 1
ATOM 1430 C CA . SER A 1 189 ? -14.445 3.574 -9.906 1 90.81 189 SER A CA 1
ATOM 1431 C C . SER A 1 189 ? -13.617 3.402 -8.633 1 90.81 189 SER A C 1
ATOM 1433 O O . SER A 1 189 ? -12.406 3.621 -8.641 1 90.81 189 SER A O 1
ATOM 1435 N N . ILE A 1 190 ? -14.281 2.988 -7.629 1 91.5 190 ILE A N 1
ATOM 1436 C CA . ILE A 1 190 ? -13.633 2.723 -6.348 1 91.5 190 ILE A CA 1
ATOM 1437 C C . ILE A 1 190 ? -12.625 1.588 -6.508 1 91.5 190 ILE A C 1
ATOM 1439 O O . ILE A 1 190 ? -11.57 1.592 -5.863 1 91.5 190 ILE A O 1
ATOM 1443 N N . PHE A 1 191 ? -12.922 0.64 -7.398 1 90.19 191 PHE A N 1
ATOM 1444 C CA . PHE A 1 191 ? -11.992 -0.447 -7.68 1 90.19 191 PHE A CA 1
ATOM 1445 C C . PHE A 1 191 ? -10.695 0.09 -8.273 1 90.19 191 PHE A C 1
ATOM 1447 O O . PHE A 1 191 ? -9.602 -0.333 -7.891 1 90.19 191 PHE A O 1
ATOM 1454 N N . ASP A 1 192 ? -10.844 1.036 -9.156 1 90.56 192 ASP A N 1
ATOM 1455 C CA . ASP A 1 192 ? -9.68 1.655 -9.773 1 90.56 192 ASP A CA 1
ATOM 1456 C C . ASP A 1 192 ? -8.828 2.385 -8.734 1 90.56 192 ASP A C 1
ATOM 1458 O O . ASP A 1 192 ? -7.602 2.314 -8.773 1 90.56 192 ASP A O 1
ATOM 1462 N N . VAL A 1 193 ? -9.5 3.059 -7.84 1 93.31 193 VAL A N 1
ATOM 1463 C CA . VAL A 1 193 ? -8.805 3.836 -6.816 1 93.31 193 VAL A CA 1
ATOM 1464 C C . VAL A 1 193 ? -7.992 2.904 -5.918 1 93.31 193 VAL A C 1
ATOM 1466 O O . VAL A 1 193 ? -6.809 3.146 -5.672 1 93.31 193 VAL A O 1
ATOM 1469 N N . ILE A 1 194 ? -8.578 1.858 -5.48 1 93.25 194 ILE A N 1
ATOM 1470 C CA . ILE A 1 194 ? -7.941 0.911 -4.574 1 93.25 194 ILE A CA 1
ATOM 1471 C C . ILE A 1 194 ? -6.789 0.212 -5.293 1 93.25 194 ILE A C 1
ATOM 1473 O O . ILE A 1 194 ? -5.656 0.206 -4.801 1 93.25 194 ILE A O 1
ATOM 1477 N N . MET A 1 195 ? -7.027 -0.268 -6.441 1 90.5 195 MET A N 1
ATOM 1478 C CA . MET A 1 195 ? -6.027 -1.032 -7.176 1 90.5 195 MET A CA 1
ATOM 1479 C C . MET A 1 195 ? -4.828 -0.158 -7.531 1 90.5 195 MET A C 1
ATOM 1481 O O . MET A 1 195 ? -3.68 -0.584 -7.387 1 90.5 195 MET A O 1
ATOM 1485 N N . GLN A 1 196 ? -5.105 0.999 -8.031 1 90.88 196 GLN A N 1
ATOM 1486 C CA . GLN A 1 196 ? -4.027 1.91 -8.398 1 90.88 196 GLN A CA 1
ATOM 1487 C C . GLN A 1 196 ? -3.205 2.309 -7.18 1 90.88 196 GLN A C 1
ATOM 1489 O O . GLN A 1 196 ? -1.982 2.445 -7.266 1 90.88 196 GLN A O 1
ATOM 1494 N N . SER A 1 197 ? -3.834 2.561 -6.082 1 93.62 197 SER A N 1
ATOM 1495 C CA . SER A 1 197 ? -3.115 2.906 -4.859 1 93.62 197 SER A CA 1
ATOM 1496 C C . SER A 1 197 ? -2.213 1.765 -4.406 1 93.62 197 SER A C 1
ATOM 1498 O O . SER A 1 197 ? -1.057 1.986 -4.043 1 93.62 197 SER A O 1
ATOM 1500 N N . ILE A 1 198 ? -2.746 0.584 -4.422 1 91.62 198 ILE A N 1
ATOM 1501 C CA . ILE A 1 198 ? -1.965 -0.591 -4.055 1 91.62 198 ILE A CA 1
ATOM 1502 C C . ILE A 1 198 ? -0.793 -0.755 -5.02 1 91.62 198 ILE A C 1
ATOM 1504 O O . ILE A 1 198 ? 0.338 -1.004 -4.598 1 91.62 198 ILE A O 1
ATOM 1508 N N . ASP A 1 199 ? -1.076 -0.577 -6.281 1 89.69 199 ASP A N 1
ATOM 1509 C CA . ASP A 1 199 ? -0.03 -0.681 -7.293 1 89.69 199 ASP A CA 1
ATOM 1510 C C . ASP A 1 199 ? 1.093 0.319 -7.027 1 89.69 199 ASP A C 1
ATOM 1512 O O . ASP A 1 199 ? 2.273 -0.028 -7.109 1 89.69 199 ASP A O 1
ATOM 1516 N N . LEU A 1 200 ? 0.736 1.505 -6.75 1 90 200 LEU A N 1
ATOM 1517 C CA . LEU A 1 200 ? 1.717 2.551 -6.48 1 90 200 LEU A CA 1
ATOM 1518 C C . LEU A 1 200 ? 2.561 2.203 -5.258 1 90 200 LEU A C 1
ATOM 1520 O O . LEU A 1 200 ? 3.783 2.367 -5.277 1 90 200 LEU A O 1
ATOM 1524 N N . MET A 1 201 ? 1.932 1.755 -4.223 1 92.12 201 MET A N 1
ATOM 1525 C CA . MET A 1 201 ? 2.654 1.4 -3.006 1 92.12 201 MET A CA 1
ATOM 1526 C C . MET A 1 201 ? 3.582 0.215 -3.248 1 92.12 201 MET A C 1
ATOM 1528 O O . MET A 1 201 ? 4.711 0.193 -2.754 1 92.12 201 MET A O 1
ATOM 1532 N N . GLN A 1 202 ? 3.084 -0.723 -3.973 1 89.75 202 GLN A N 1
ATOM 1533 C CA . GLN A 1 202 ? 3.914 -1.868 -4.328 1 89.75 202 GLN A CA 1
ATOM 1534 C C . GLN A 1 202 ? 5.129 -1.434 -5.141 1 89.75 202 GLN A C 1
ATOM 1536 O O . GLN A 1 202 ? 6.23 -1.957 -4.949 1 89.75 202 GLN A O 1
ATOM 1541 N N . ASP A 1 203 ? 4.875 -0.556 -6.07 1 86.44 203 ASP A N 1
ATOM 1542 C CA . ASP A 1 203 ? 5.965 -0.031 -6.887 1 86.44 203 ASP A CA 1
ATOM 1543 C C . ASP A 1 203 ? 7.02 0.658 -6.02 1 86.44 203 ASP A C 1
ATOM 1545 O O . A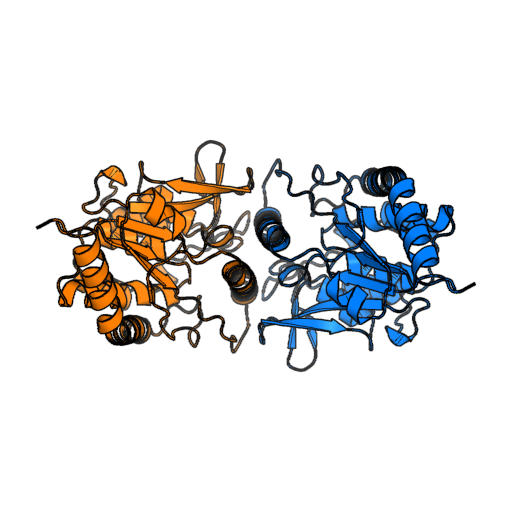SP A 1 203 ? 8.219 0.526 -6.266 1 86.44 203 ASP A O 1
ATOM 1549 N N . GLU A 1 204 ? 6.523 1.348 -5.086 1 84.81 204 GLU A N 1
ATOM 1550 C CA . GLU A 1 204 ? 7.449 2.02 -4.18 1 84.81 204 GLU A CA 1
ATOM 1551 C C . GLU A 1 204 ? 8.258 1.011 -3.365 1 84.81 204 GLU A C 1
ATOM 1553 O O . GLU A 1 204 ? 9.453 1.202 -3.139 1 84.81 204 GLU A O 1
ATOM 1558 N N . LEU A 1 205 ? 7.676 -0.026 -2.934 1 83.25 205 LEU A N 1
ATOM 1559 C CA . LEU A 1 205 ? 8.312 -1.036 -2.096 1 83.25 205 LEU A CA 1
ATOM 1560 C C . LEU A 1 205 ? 9.406 -1.771 -2.867 1 83.25 205 LEU A C 1
ATOM 1562 O O . LEU A 1 205 ? 10.453 -2.096 -2.307 1 83.25 205 LEU A O 1
ATOM 1566 N N . VAL A 1 206 ? 9.156 -2.014 -4.145 1 78.75 206 VAL A N 1
ATOM 1567 C CA . VAL A 1 206 ? 10.078 -2.824 -4.926 1 78.75 206 VAL A CA 1
ATOM 1568 C C . VAL A 1 206 ? 11.375 -2.045 -5.164 1 78.75 206 VAL A C 1
ATOM 1570 O O . VAL A 1 206 ? 12.438 -2.639 -5.371 1 78.75 206 VAL A O 1
ATOM 1573 N N . LYS A 1 207 ? 11.273 -0.677 -5.105 1 76.12 207 LYS A N 1
ATOM 1574 C CA . LYS A 1 207 ? 12.469 0.145 -5.273 1 76.12 207 LYS A CA 1
ATOM 1575 C C . LYS A 1 207 ? 13.477 -0.12 -4.16 1 76.12 207 LYS A C 1
ATOM 1577 O O . LYS A 1 207 ? 14.672 0.136 -4.32 1 76.12 207 LYS A O 1
ATOM 1582 N N . TYR A 1 208 ? 12.992 -0.685 -3.102 1 75 208 TYR A N 1
ATOM 1583 C CA . TYR A 1 208 ? 13.859 -0.782 -1.932 1 75 208 TYR A CA 1
ATOM 1584 C C . TYR A 1 208 ? 14.172 -2.236 -1.605 1 75 208 TYR A C 1
ATOM 1586 O O . TYR A 1 208 ? 15.125 -2.523 -0.879 1 75 208 TYR A O 1
ATOM 1594 N N . VAL A 1 209 ? 13.305 -3.066 -2.008 1 65.44 209 VAL A N 1
ATOM 1595 C CA . VAL A 1 209 ? 13.578 -4.477 -1.755 1 65.44 209 VAL A CA 1
ATOM 1596 C C . VAL A 1 209 ? 14.672 -4.969 -2.705 1 65.44 209 VAL A C 1
ATOM 1598 O O . VAL A 1 209 ? 14.609 -4.719 -3.91 1 65.44 209 VAL A O 1
ATOM 1601 N N . VAL A 1 210 ? 15.711 -5.316 -2.146 1 59.94 210 VAL A N 1
ATOM 1602 C CA . VAL A 1 210 ? 16.812 -5.867 -2.934 1 59.94 210 VAL A CA 1
ATOM 1603 C C . VAL A 1 210 ? 16.297 -6.988 -3.832 1 59.94 210 VAL A C 1
ATOM 1605 O O . VAL A 1 210 ? 15.742 -7.98 -3.344 1 59.94 210 VAL A O 1
ATOM 1608 N N . ASN A 1 211 ? 16.203 -6.645 -4.938 1 72.75 211 ASN A N 1
ATOM 1609 C CA . ASN A 1 211 ? 15.906 -7.695 -5.906 1 72.75 211 ASN A CA 1
ATOM 1610 C C . ASN A 1 211 ? 17.094 -8.617 -6.125 1 72.75 211 ASN A C 1
ATOM 1612 O O . ASN A 1 211 ? 18.016 -8.289 -6.887 1 72.75 211 ASN A O 1
ATOM 1616 N N . ASP A 1 212 ? 17.047 -9.734 -5.328 1 84.5 212 ASP A N 1
ATOM 1617 C CA . ASP A 1 212 ? 18.172 -10.664 -5.398 1 84.5 212 ASP A CA 1
ATOM 1618 C C . ASP A 1 212 ? 17.938 -11.719 -6.484 1 84.5 212 ASP A C 1
ATOM 1620 O O . ASP A 1 212 ? 18.422 -12.844 -6.367 1 84.5 212 ASP A O 1
ATOM 1624 N N . SER A 1 213 ? 17.109 -11.367 -7.395 1 93.31 213 SER A N 1
ATOM 1625 C CA . SER A 1 213 ? 16.938 -12.289 -8.516 1 93.31 213 SER A CA 1
ATOM 1626 C C . SER A 1 213 ? 18.156 -12.273 -9.43 1 93.31 213 SER A C 1
ATOM 1628 O O . SER A 1 213 ? 18.922 -11.297 -9.445 1 93.31 213 SER A O 1
ATOM 1630 N N . ASP A 1 214 ? 18.391 -13.344 -10.062 1 97 214 ASP A N 1
ATOM 1631 C CA . ASP A 1 214 ? 19.469 -13.406 -11.039 1 97 214 ASP A CA 1
ATOM 1632 C C . ASP A 1 214 ? 19.062 -12.727 -12.352 1 97 214 ASP A C 1
ATOM 1634 O O . ASP A 1 214 ? 19.891 -12.141 -13.039 1 97 214 ASP A O 1
ATOM 1638 N N . ILE A 1 215 ? 17.828 -12.891 -12.68 1 96.88 215 ILE A N 1
ATOM 1639 C CA . ILE A 1 215 ? 17.234 -12.258 -13.859 1 96.88 215 ILE A CA 1
ATOM 1640 C C . ILE A 1 215 ? 15.828 -11.766 -13.523 1 96.88 215 ILE A C 1
ATOM 1642 O O . ILE A 1 215 ? 15.07 -12.461 -12.852 1 96.88 215 ILE A O 1
ATOM 1646 N N . THR A 1 216 ? 15.57 -10.57 -13.961 1 96.19 216 THR A N 1
ATOM 1647 C CA . THR A 1 216 ? 14.211 -10.062 -13.836 1 96.19 216 THR A CA 1
ATOM 1648 C C . THR A 1 216 ? 13.609 -9.781 -15.211 1 96.19 216 THR A C 1
ATOM 1650 O O . THR A 1 216 ? 14.148 -8.984 -15.984 1 96.19 216 THR A O 1
ATOM 1653 N N . ILE A 1 217 ? 12.57 -10.477 -15.484 1 97.06 217 ILE A N 1
ATOM 1654 C CA . ILE A 1 217 ? 11.805 -10.234 -16.703 1 97.06 217 ILE A CA 1
ATOM 1655 C C . ILE A 1 217 ? 10.664 -9.266 -16.406 1 97.06 217 ILE A C 1
ATOM 1657 O O . ILE A 1 217 ? 9.82 -9.531 -15.539 1 97.06 217 ILE A O 1
ATOM 1661 N N . LYS A 1 218 ? 10.602 -8.164 -17.125 1 95.06 218 LYS A N 1
ATOM 1662 C CA . LYS A 1 218 ? 9.57 -7.145 -16.922 1 95.06 218 LYS A CA 1
ATOM 1663 C C . LYS A 1 218 ? 8.781 -6.887 -18.203 1 95.06 218 LYS A C 1
ATOM 1665 O O . LYS A 1 218 ? 9.047 -5.922 -18.922 1 95.06 218 LYS A O 1
ATOM 1670 N N . PRO A 1 219 ? 7.777 -7.738 -18.406 1 95.94 219 PRO A N 1
ATOM 1671 C CA . PRO A 1 219 ? 6.953 -7.477 -19.594 1 95.94 219 PRO A CA 1
ATOM 1672 C C . PRO A 1 219 ? 6.355 -6.074 -19.594 1 95.94 219 PRO A C 1
ATOM 1674 O O . PRO A 1 219 ? 5.949 -5.566 -18.547 1 95.94 219 PRO A O 1
ATOM 1677 N N . LYS A 1 220 ? 6.273 -5.414 -20.734 1 91.38 220 LYS A N 1
ATOM 1678 C CA . LYS A 1 220 ? 5.785 -4.043 -20.859 1 91.38 220 LYS A CA 1
ATOM 1679 C C . LYS A 1 220 ? 4.262 -4.004 -20.891 1 91.38 220 LYS A C 1
ATOM 1681 O O . LYS A 1 220 ? 3.674 -3.471 -21.844 1 91.38 220 LYS A O 1
ATOM 1686 N N . VAL A 1 221 ? 3.707 -4.523 -19.859 1 90.5 221 VAL A N 1
ATOM 1687 C CA . VAL A 1 221 ? 2.258 -4.688 -19.828 1 90.5 221 VAL A CA 1
ATOM 1688 C C . VAL A 1 221 ? 1.625 -3.578 -19 1 90.5 221 VAL A C 1
ATOM 1690 O O . VAL A 1 221 ? 0.428 -3.621 -18.703 1 90.5 221 VAL A O 1
ATOM 1693 N N . GLY A 1 222 ? 2.385 -2.555 -18.609 1 83.25 222 GLY A N 1
ATOM 1694 C CA . GLY A 1 222 ? 1.908 -1.456 -17.797 1 83.25 222 GLY A CA 1
ATOM 1695 C C . GLY A 1 222 ? 0.842 -0.618 -18.469 1 83.25 222 GLY A C 1
ATOM 1696 O O . GLY A 1 222 ? 0.113 0.123 -17.812 1 83.25 222 GLY A O 1
ATOM 1697 N N . ILE A 1 223 ? 0.732 -0.795 -19.734 1 80 223 ILE A N 1
ATOM 1698 C CA . ILE A 1 223 ? -0.229 -0.013 -20.5 1 80 223 ILE A CA 1
ATOM 1699 C C . ILE A 1 223 ? -1.64 -0.545 -20.25 1 80 223 ILE A C 1
ATOM 1701 O O . ILE A 1 223 ? -2.625 0.121 -20.578 1 80 223 ILE A O 1
ATOM 1705 N N . PHE A 1 224 ? -1.715 -1.727 -19.75 1 82.62 224 PHE A N 1
ATOM 1706 C CA . PHE A 1 224 ? -3.023 -2.314 -19.484 1 82.62 224 PHE A CA 1
ATOM 1707 C C . PHE A 1 224 ? -3.412 -2.141 -18.016 1 82.62 224 PHE A C 1
ATOM 1709 O O . PHE A 1 224 ? -2.555 -2.182 -17.141 1 82.62 224 PHE A O 1
ATOM 1716 N N . SER A 1 225 ? -4.66 -2 -17.812 1 79.12 225 SER A N 1
ATOM 1717 C CA . SER A 1 225 ? -5.176 -1.917 -16.453 1 79.12 225 SER A CA 1
ATOM 1718 C C . SER A 1 225 ? -5.148 -3.279 -15.766 1 79.12 225 SER A C 1
ATOM 1720 O O . SER A 1 225 ? -5.484 -4.297 -16.375 1 79.12 225 SER A O 1
ATOM 1722 N N . ALA A 1 226 ? -4.742 -3.246 -14.516 1 79.62 226 ALA A N 1
ATOM 1723 C CA . ALA A 1 226 ? -4.691 -4.469 -13.711 1 79.62 226 ALA A CA 1
ATOM 1724 C C . ALA A 1 226 ? -6.094 -5.02 -13.469 1 79.62 226 ALA A C 1
ATOM 1726 O O . ALA A 1 226 ? -6.258 -6.188 -13.117 1 79.62 226 ALA A O 1
ATOM 1727 N N . ARG A 1 227 ? -7.125 -4.281 -13.68 1 79.12 227 ARG A N 1
ATOM 1728 C CA . ARG A 1 227 ? -8.477 -4.703 -13.328 1 79.12 227 ARG A CA 1
ATOM 1729 C C . ARG A 1 227 ? -9.273 -5.09 -14.578 1 79.12 227 ARG A C 1
ATOM 1731 O O . ARG A 1 227 ? -10.359 -5.656 -14.469 1 79.12 227 ARG A O 1
ATOM 1738 N N . ALA A 1 228 ? -8.883 -4.695 -15.75 1 74.5 228 ALA A N 1
ATOM 1739 C CA . ALA A 1 228 ? -9.727 -4.75 -16.938 1 74.5 228 ALA A CA 1
ATOM 1740 C C . ALA A 1 228 ? -9.906 -6.188 -17.422 1 74.5 228 ALA A C 1
ATOM 1742 O O . ALA A 1 228 ? -10.953 -6.543 -17.953 1 74.5 228 ALA A O 1
ATOM 1743 N N . PHE A 1 229 ? -8.922 -7.027 -17.141 1 83.31 229 PHE A N 1
ATOM 1744 C CA . PHE A 1 229 ? -8.914 -8.406 -17.609 1 83.31 229 PHE A CA 1
ATOM 1745 C C . PHE A 1 229 ? -9.367 -8.484 -19.062 1 83.31 229 PHE A C 1
ATOM 1747 O O . PHE A 1 229 ? -10.188 -9.328 -19.422 1 83.31 229 PHE A O 1
ATOM 1754 N N . THR A 1 230 ? -8.953 -7.477 -19.828 1 83.81 230 THR A N 1
ATOM 1755 C CA . THR A 1 230 ? -9.102 -7.438 -21.281 1 83.81 230 THR A CA 1
ATOM 1756 C C . THR A 1 230 ? -7.738 -7.551 -21.953 1 83.81 230 THR A C 1
ATOM 1758 O O . THR A 1 230 ? -6.703 -7.543 -21.297 1 83.81 230 THR A O 1
ATOM 1761 N N . ASN A 1 231 ? -7.723 -7.82 -23.203 1 90.44 231 ASN A N 1
ATOM 1762 C CA . ASN A 1 231 ? -6.496 -7.891 -23.984 1 90.44 231 ASN A CA 1
ATOM 1763 C C . ASN A 1 231 ? -5.574 -9 -23.5 1 90.44 231 ASN A C 1
ATOM 1765 O O . ASN A 1 231 ? -4.355 -8.82 -23.438 1 90.44 231 ASN A O 1
ATOM 1769 N N . ILE A 1 232 ? -6.129 -10.023 -23.062 1 93.81 232 ILE A N 1
ATOM 1770 C CA . ILE A 1 232 ? -5.398 -11.125 -22.438 1 93.81 232 ILE A CA 1
ATOM 1771 C C . ILE A 1 232 ? -4.375 -11.688 -23.406 1 93.81 232 ILE A C 1
ATOM 1773 O O . ILE A 1 232 ? -3.217 -11.914 -23.047 1 93.81 232 ILE A O 1
ATOM 1777 N N . GLU A 1 233 ? -4.781 -11.867 -24.672 1 94.69 233 GLU A N 1
ATOM 1778 C CA . GLU A 1 233 ? -3.875 -12.406 -25.672 1 94.69 233 GLU A CA 1
ATOM 1779 C C . GLU A 1 233 ? -2.654 -11.508 -25.859 1 94.69 233 GLU A C 1
ATOM 1781 O O . GLU A 1 233 ? -1.529 -12 -25.969 1 94.69 233 GLU A O 1
ATOM 1786 N N . GLU A 1 234 ? -2.93 -10.273 -25.938 1 95.38 234 GLU A N 1
ATOM 1787 C CA . GLU A 1 234 ? -1.846 -9.305 -26.094 1 95.38 234 GLU A CA 1
ATOM 1788 C C . GLU A 1 234 ? -0.914 -9.328 -24.891 1 95.38 234 GLU A C 1
ATOM 1790 O O . GLU A 1 234 ? 0.307 -9.242 -25.031 1 95.38 234 GLU A O 1
ATOM 1795 N N . ILE A 1 235 ? -1.402 -9.438 -23.719 1 95.5 235 ILE A N 1
ATOM 1796 C CA . ILE A 1 235 ? -0.64 -9.461 -22.484 1 95.5 235 ILE A CA 1
ATOM 1797 C C . ILE A 1 235 ? 0.27 -10.688 -22.469 1 95.5 235 ILE A C 1
ATOM 1799 O O . ILE A 1 235 ? 1.454 -10.586 -22.141 1 95.5 235 ILE A O 1
ATOM 1803 N N . ILE A 1 236 ? -0.271 -11.812 -22.844 1 97.19 236 ILE A N 1
ATOM 1804 C CA . ILE A 1 236 ? 0.512 -13.047 -22.906 1 97.19 236 ILE A CA 1
ATOM 1805 C C . ILE A 1 236 ? 1.646 -12.883 -23.922 1 97.19 236 ILE A C 1
ATOM 1807 O O . ILE A 1 236 ? 2.795 -13.234 -23.625 1 97.19 236 ILE A O 1
ATOM 1811 N N . LYS A 1 237 ? 1.3 -12.305 -25.062 1 96.88 237 LYS A N 1
ATOM 1812 C CA . LYS A 1 237 ? 2.293 -12.086 -26.109 1 96.88 237 LYS A CA 1
ATOM 1813 C C . LYS A 1 237 ? 3.43 -11.203 -25.609 1 96.88 237 LYS A C 1
ATOM 1815 O O . LYS A 1 237 ? 4.598 -11.445 -25.922 1 96.88 237 LYS A O 1
ATOM 1820 N N . MET A 1 238 ? 3.145 -10.258 -24.906 1 96.69 238 MET A N 1
ATOM 1821 C CA . MET A 1 238 ? 4.156 -9.352 -24.359 1 96.69 238 MET A CA 1
ATOM 1822 C C . MET A 1 238 ? 5.055 -10.078 -23.359 1 96.69 238 MET A C 1
ATOM 1824 O O . MET A 1 238 ? 6.246 -9.773 -23.266 1 96.69 238 MET A O 1
ATOM 1828 N N . GLY A 1 239 ? 4.461 -11.023 -22.594 1 97.88 239 GLY A N 1
ATOM 1829 C CA . GLY A 1 239 ? 5.277 -11.891 -21.766 1 97.88 239 GLY A CA 1
ATOM 1830 C C . GLY A 1 239 ? 6.262 -12.727 -22.547 1 97.88 239 GLY A C 1
ATOM 1831 O O . GLY A 1 239 ? 7.43 -12.844 -22.172 1 97.88 239 GLY A O 1
ATOM 1832 N N . GLU A 1 240 ? 5.773 -13.242 -23.672 1 98.25 240 GLU A N 1
ATOM 1833 C CA . GLU A 1 240 ? 6.637 -14.016 -24.547 1 98.25 240 GLU A CA 1
ATOM 1834 C C . GLU A 1 240 ? 7.773 -13.164 -25.109 1 98.25 240 GLU A C 1
ATOM 1836 O O . GLU A 1 240 ? 8.938 -13.578 -25.078 1 98.25 240 GLU A O 1
ATOM 1841 N N . GLU A 1 241 ? 7.375 -12.008 -25.562 1 98.31 241 GLU A N 1
ATOM 1842 C CA . GLU A 1 241 ? 8.336 -11.117 -26.188 1 98.31 241 GLU A CA 1
ATOM 1843 C C . GLU A 1 241 ? 9.445 -10.711 -25.219 1 98.31 241 GLU A C 1
ATOM 1845 O O . GLU A 1 241 ? 10.625 -10.727 -25.578 1 98.31 241 GLU A O 1
ATOM 1850 N N . GLU A 1 242 ? 9.078 -10.344 -24.047 1 98.06 242 GLU A N 1
ATOM 1851 C CA . GLU A 1 242 ? 10.078 -9.93 -23.062 1 98.06 242 GLU A CA 1
ATOM 1852 C C . GLU A 1 242 ? 10.984 -11.094 -22.672 1 98.06 242 GLU A C 1
ATOM 1854 O O . GLU A 1 242 ? 12.188 -10.914 -22.484 1 98.06 242 GLU A O 1
ATOM 1859 N N . ALA A 1 243 ? 10.383 -12.289 -22.516 1 98.5 243 ALA A N 1
ATOM 1860 C CA . ALA A 1 243 ? 11.172 -13.477 -22.188 1 98.5 243 ALA A CA 1
ATOM 1861 C C . ALA A 1 243 ? 12.164 -13.805 -23.297 1 98.5 243 ALA A C 1
ATOM 1863 O O . ALA A 1 243 ? 13.32 -14.156 -23.031 1 98.5 243 ALA A O 1
ATOM 1864 N N . LEU A 1 244 ? 11.734 -13.68 -24.5 1 98.5 244 LEU A N 1
ATOM 1865 C CA . LEU A 1 244 ? 12.594 -13.945 -25.641 1 98.5 244 LEU A CA 1
ATOM 1866 C C . LEU A 1 244 ? 13.742 -12.945 -25.703 1 98.5 244 LEU A C 1
ATOM 1868 O O . LEU A 1 244 ? 14.875 -13.312 -26.031 1 98.5 244 LEU A O 1
ATOM 1872 N N . LEU A 1 245 ? 13.422 -11.727 -25.422 1 98.25 245 LEU A N 1
ATOM 1873 C CA . LEU A 1 245 ? 14.445 -10.68 -25.406 1 98.25 245 LEU A CA 1
ATOM 1874 C C . LEU A 1 245 ? 15.539 -11.008 -24.391 1 98.25 245 LEU A C 1
ATOM 1876 O O . LEU A 1 245 ? 16.719 -10.695 -24.625 1 98.25 245 LEU A O 1
ATOM 1880 N N . LEU A 1 246 ? 15.219 -11.648 -23.297 1 98.25 246 LEU A N 1
ATOM 1881 C CA . LEU A 1 246 ? 16.172 -11.898 -22.234 1 98.25 246 LEU A CA 1
ATOM 1882 C C . LEU A 1 246 ? 16.719 -13.32 -22.297 1 98.25 246 LEU A C 1
ATOM 1884 O O . LEU A 1 246 ? 17.547 -13.719 -21.469 1 98.25 246 LEU A O 1
ATOM 1888 N N . LEU A 1 247 ? 16.297 -14.086 -23.281 1 98.25 247 LEU A N 1
ATOM 1889 C CA . LEU A 1 247 ? 16.688 -15.484 -23.406 1 98.25 247 LEU A CA 1
ATOM 1890 C C . LEU A 1 247 ? 18.203 -15.633 -23.438 1 98.25 247 LEU A C 1
ATOM 1892 O O . LEU A 1 247 ? 18.766 -16.484 -22.75 1 98.25 247 LEU A O 1
ATOM 1896 N N . PRO A 1 248 ? 18.906 -14.766 -24.188 1 98.25 248 PRO A N 1
ATOM 1897 C CA . PRO A 1 248 ? 20.375 -14.891 -24.188 1 98.25 248 PRO A CA 1
ATOM 1898 C C . PRO A 1 248 ? 20.969 -14.688 -22.797 1 98.25 248 PRO A C 1
ATOM 1900 O O . PRO A 1 248 ? 21.891 -15.406 -22.406 1 98.25 248 PRO A O 1
ATOM 1903 N N . THR A 1 249 ? 20.438 -13.766 -22.078 1 98.12 249 THR A N 1
ATOM 1904 C CA . THR A 1 249 ? 20.922 -13.492 -20.734 1 98.12 249 THR A CA 1
ATOM 1905 C C . THR A 1 249 ? 20.625 -14.672 -19.812 1 98.12 249 THR A C 1
ATOM 1907 O O . THR A 1 249 ? 21.469 -15.031 -18.969 1 98.12 249 THR A O 1
ATOM 1910 N N . ILE A 1 250 ? 19.453 -15.234 -19.953 1 98.12 250 ILE A N 1
ATOM 1911 C CA . ILE A 1 250 ? 19.062 -16.391 -19.156 1 98.12 250 ILE A CA 1
ATOM 1912 C C . ILE A 1 250 ? 20.031 -17.547 -19.391 1 98.12 250 ILE A C 1
ATOM 1914 O O . ILE A 1 250 ? 20.562 -18.141 -18.453 1 98.12 250 ILE A O 1
ATOM 1918 N N . LEU A 1 251 ? 20.312 -17.828 -20.609 1 97.62 251 LEU A N 1
ATOM 1919 C CA . LEU A 1 251 ? 21.203 -18.906 -20.969 1 97.62 251 LEU A CA 1
ATOM 1920 C C . LEU A 1 251 ? 22.625 -18.641 -20.484 1 97.62 251 LEU A C 1
ATOM 1922 O O . LEU A 1 251 ? 23.312 -19.562 -20.031 1 97.62 251 LEU A O 1
ATOM 1926 N N . GLU A 1 252 ? 23.016 -17.391 -20.531 1 97.5 252 GLU A N 1
ATOM 1927 C CA . GLU A 1 252 ? 24.344 -17 -20.047 1 97.5 252 GLU A CA 1
ATOM 1928 C C . GLU A 1 252 ? 24.469 -17.25 -18.547 1 97.5 252 GLU A C 1
ATOM 1930 O O . GLU A 1 252 ? 25.5 -17.734 -18.078 1 97.5 252 GLU A O 1
ATOM 1935 N N . VAL A 1 253 ? 23.484 -16.875 -17.812 1 97.19 253 VAL A N 1
ATOM 1936 C CA . VAL A 1 253 ? 23.484 -17.047 -16.359 1 97.19 253 VAL A CA 1
ATOM 1937 C C . VAL A 1 253 ? 23.562 -18.547 -16.016 1 97.19 253 VAL A C 1
ATOM 1939 O O . VAL A 1 253 ? 24.266 -18.938 -15.102 1 97.19 253 VAL A O 1
ATOM 1942 N N . ILE A 1 254 ? 22.828 -19.328 -16.766 1 96.44 254 ILE A N 1
ATOM 1943 C CA . ILE A 1 254 ? 22.812 -20.781 -16.547 1 96.44 254 ILE A CA 1
ATOM 1944 C C . ILE A 1 254 ? 24.203 -21.359 -16.828 1 96.44 254 ILE A C 1
ATOM 1946 O O . ILE A 1 254 ? 24.719 -22.156 -16.047 1 96.44 254 ILE A O 1
ATOM 1950 N N . GLU A 1 255 ? 24.766 -20.922 -17.906 1 95.31 255 GLU A N 1
ATOM 1951 C CA . GLU A 1 255 ? 26.078 -21.422 -18.297 1 95.31 255 GLU A CA 1
ATOM 1952 C C . GLU A 1 255 ? 27.156 -21 -17.281 1 95.31 255 GLU A C 1
ATOM 1954 O O . GLU A 1 255 ? 28.047 -21.781 -16.969 1 95.31 255 GLU A O 1
ATOM 1959 N N . LYS A 1 256 ? 27.078 -19.797 -16.891 1 95.56 256 LYS A N 1
ATOM 1960 C CA . LYS A 1 256 ? 28.031 -19.312 -15.891 1 95.56 256 LYS A CA 1
ATOM 1961 C C . LYS A 1 256 ? 27.938 -20.125 -14.602 1 95.56 256 LYS A C 1
ATOM 1963 O O . LYS A 1 256 ? 28.938 -20.375 -13.938 1 95.56 256 LYS A O 1
ATOM 1968 N N . TRP A 1 257 ? 26.734 -20.359 -14.203 1 95.69 257 TRP A N 1
ATOM 1969 C CA . TRP A 1 257 ? 26.531 -21.188 -13.016 1 95.69 257 TRP A CA 1
ATOM 1970 C C . TRP A 1 257 ? 27.172 -22.547 -13.188 1 95.69 257 TRP A C 1
ATOM 1972 O O . TRP A 1 257 ? 27.797 -23.078 -12.266 1 95.69 257 TRP A O 1
ATOM 1982 N N . LYS A 1 258 ? 27.031 -23.188 -14.375 1 93.56 258 LYS A N 1
ATOM 1983 C CA . LYS A 1 258 ? 27.594 -24.516 -14.648 1 93.56 258 LYS A CA 1
ATOM 1984 C C . LYS A 1 258 ? 29.109 -24.469 -14.609 1 93.56 258 LYS A C 1
ATOM 1986 O O . LYS A 1 258 ? 29.75 -25.422 -14.141 1 93.56 258 LYS A O 1
ATOM 1991 N N . GLU A 1 259 ? 29.609 -23.438 -15.086 1 91.81 259 GLU A N 1
ATOM 1992 C CA . GLU A 1 259 ? 31.062 -23.281 -15.102 1 91.81 259 GLU A CA 1
ATOM 1993 C C . GLU A 1 259 ? 31.609 -23.156 -13.688 1 91.81 259 GLU A C 1
ATOM 1995 O O . GLU A 1 259 ? 32.688 -23.672 -13.383 1 91.81 259 GLU A O 1
ATOM 2000 N N . THR A 1 260 ? 30.875 -22.516 -12.906 1 90.62 260 THR A N 1
ATOM 2001 C CA . THR A 1 260 ? 31.328 -22.266 -11.547 1 90.62 260 THR A CA 1
ATOM 2002 C C . THR A 1 260 ? 31.094 -23.469 -10.648 1 90.62 260 THR A C 1
ATOM 2004 O O . THR A 1 260 ? 31.844 -23.719 -9.719 1 90.62 260 THR A O 1
ATOM 2007 N N . ASN A 1 261 ? 30.047 -24.172 -10.992 1 85.69 261 ASN A N 1
ATOM 2008 C CA . ASN A 1 261 ? 29.656 -25.25 -10.094 1 85.69 261 ASN A CA 1
ATOM 2009 C C . ASN A 1 261 ? 29.875 -26.625 -10.719 1 85.69 261 ASN A C 1
ATOM 2011 O O . ASN A 1 261 ? 29.781 -27.641 -10.039 1 85.69 261 ASN A O 1
ATOM 2015 N N . GLY A 1 262 ? 29.734 -26.766 -12.148 1 68.56 262 GLY A N 1
ATOM 2016 C CA . GLY A 1 262 ? 29.875 -28.016 -12.883 1 68.56 262 GLY A CA 1
ATOM 2017 C C . GLY A 1 262 ? 31.281 -28.594 -12.828 1 68.56 262 GLY A C 1
ATOM 2018 O O . GLY A 1 262 ? 31.578 -29.578 -13.492 1 68.56 262 GLY A O 1
ATOM 2019 N N . GLU A 1 263 ? 32.031 -28.594 -11.844 1 49.53 263 GLU A N 1
ATOM 2020 C CA . GLU A 1 263 ? 33.062 -29.625 -11.914 1 49.53 263 GLU A CA 1
ATOM 2021 C C . GLU A 1 263 ? 32.5 -31.016 -11.648 1 49.53 263 GLU A C 1
ATOM 2023 O O . GLU A 1 263 ? 31.562 -31.156 -10.852 1 49.53 263 GLU A O 1
ATOM 2028 N N . MET B 1 1 ? 21.844 35.5 18.531 1 55.59 1 MET B N 1
ATOM 2029 C CA . MET B 1 1 ? 22.531 34.219 18.344 1 55.59 1 MET B CA 1
ATOM 2030 C C . MET B 1 1 ? 21.75 33.312 17.375 1 55.59 1 MET B C 1
ATOM 2032 O O . MET B 1 1 ? 20.516 33.281 17.438 1 55.59 1 MET B O 1
ATOM 2036 N N . ILE B 1 2 ? 22.375 32.75 16.328 1 80.69 2 ILE B N 1
ATOM 2037 C CA . ILE B 1 2 ? 21.719 32.062 15.219 1 80.69 2 ILE B CA 1
ATOM 2038 C C . ILE B 1 2 ? 21.109 30.75 15.711 1 80.69 2 ILE B C 1
ATOM 2040 O O . ILE B 1 2 ? 21.766 30 16.453 1 80.69 2 ILE B O 1
ATOM 2044 N N . ARG B 1 3 ? 19.797 30.656 15.812 1 90.94 3 ARG B N 1
ATOM 2045 C CA . ARG B 1 3 ? 19.172 29.406 16.203 1 90.94 3 ARG B CA 1
ATOM 2046 C C . ARG B 1 3 ? 18.828 28.547 14.984 1 90.94 3 ARG B C 1
ATOM 2048 O O . ARG B 1 3 ? 18.625 29.094 13.891 1 90.94 3 ARG B O 1
ATOM 2055 N N . PRO B 1 4 ? 18.859 27.281 15.18 1 96.69 4 PRO B N 1
ATOM 2056 C CA . PRO B 1 4 ? 18.469 26.438 14.047 1 96.69 4 PRO B CA 1
ATOM 2057 C C . PRO B 1 4 ? 16.984 26.578 13.695 1 96.69 4 PRO B C 1
ATOM 2059 O O . PRO B 1 4 ? 16.156 26.781 14.586 1 96.69 4 PRO B O 1
ATOM 2062 N N . LYS B 1 5 ? 16.703 26.453 12.453 1 98 5 LYS B N 1
ATOM 2063 C CA . LYS B 1 5 ? 15.32 26.312 12.023 1 98 5 LYS B CA 1
ATOM 2064 C C . LYS B 1 5 ? 14.828 24.875 12.227 1 98 5 LYS B C 1
ATOM 2066 O O . LYS B 1 5 ? 15.43 23.938 11.711 1 98 5 LYS B O 1
ATOM 2071 N N . ILE B 1 6 ? 13.758 24.766 12.93 1 98.38 6 ILE B N 1
ATOM 2072 C CA . ILE B 1 6 ? 13.25 23.453 13.297 1 98.38 6 ILE B CA 1
ATOM 2073 C C . ILE B 1 6 ? 12.023 23.109 12.461 1 98.38 6 ILE B C 1
ATOM 2075 O O . ILE B 1 6 ? 11.055 23.875 12.438 1 98.38 6 ILE B O 1
ATOM 2079 N N . GLY B 1 7 ? 12.117 22.031 11.742 1 98.56 7 GLY B N 1
ATOM 2080 C CA . GLY B 1 7 ? 10.984 21.516 10.984 1 98.56 7 GLY B CA 1
ATOM 2081 C C . GLY B 1 7 ? 10.336 20.312 11.641 1 98.56 7 GLY B C 1
ATOM 2082 O O . GLY B 1 7 ? 11.023 19.438 12.18 1 98.56 7 GLY B O 1
ATOM 2083 N N . LEU B 1 8 ? 9.055 20.328 11.617 1 98.5 8 LEU B N 1
ATOM 2084 C CA . LEU B 1 8 ? 8.281 19.188 12.102 1 98.5 8 LEU B CA 1
ATOM 2085 C C . LEU B 1 8 ? 7.695 18.391 10.938 1 98.5 8 LEU B C 1
ATOM 2087 O O . LEU B 1 8 ? 7.047 18.953 10.055 1 98.5 8 LEU B O 1
ATOM 2091 N N . ALA B 1 9 ? 8.008 17.109 10.852 1 98.06 9 ALA B N 1
ATOM 2092 C CA . ALA B 1 9 ? 7.387 16.203 9.898 1 98.06 9 ALA B CA 1
ATOM 2093 C C . ALA B 1 9 ? 6.316 15.344 10.578 1 98.06 9 ALA B C 1
ATOM 2095 O O . ALA B 1 9 ? 6.637 14.406 11.305 1 98.06 9 ALA B O 1
ATOM 2096 N N . LEU B 1 10 ? 5.102 15.656 10.266 1 98.19 10 LEU B N 1
ATOM 2097 C CA . LEU B 1 10 ? 3.969 14.992 10.898 1 98.19 10 LEU B CA 1
ATOM 2098 C C . LEU B 1 10 ? 3.43 13.867 10.016 1 98.19 10 LEU B C 1
ATOM 2100 O O . LEU B 1 10 ? 2.906 14.125 8.93 1 98.19 10 LEU B O 1
ATOM 2104 N N . GLY B 1 11 ? 3.457 12.711 10.531 1 96.25 11 GLY B N 1
ATOM 2105 C CA . GLY B 1 11 ? 3.176 11.523 9.727 1 96.25 11 GLY B CA 1
ATOM 2106 C C . GLY B 1 11 ? 1.698 11.188 9.656 1 96.25 11 GLY B C 1
ATOM 2107 O O . GLY B 1 11 ? 0.901 11.711 10.445 1 96.25 11 GLY B O 1
ATOM 2108 N N . SER B 1 12 ? 1.409 10.273 8.719 1 95.44 12 SER B N 1
ATOM 2109 C CA . SER B 1 12 ? 0.072 9.703 8.57 1 95.44 12 SER B CA 1
ATOM 2110 C C . SER B 1 12 ? -0.217 8.68 9.664 1 95.44 12 SER B C 1
ATOM 2112 O O . SER B 1 12 ? 0.704 8.062 10.203 1 95.44 12 SER B O 1
ATOM 2114 N N . GLY B 1 13 ? -1.574 8.609 9.977 1 91.56 13 GLY B N 1
ATOM 2115 C CA . GLY B 1 13 ? -1.866 7.602 10.984 1 91.56 13 GLY B CA 1
ATOM 2116 C C . GLY B 1 13 ? -3.326 7.578 11.398 1 91.56 13 GLY B C 1
ATOM 2117 O O . GLY B 1 13 ? -3.678 6.977 12.414 1 91.56 13 GLY B O 1
ATOM 2118 N N . GLY B 1 14 ? -4.184 8.219 10.672 1 90.31 14 GLY B N 1
ATOM 2119 C CA . GLY B 1 14 ? -5.59 8.258 11.055 1 90.31 14 GLY B CA 1
ATOM 2120 C C . GLY B 1 14 ? -5.82 8.852 12.43 1 90.31 14 GLY B C 1
ATOM 2121 O O . GLY B 1 14 ? -5.219 9.875 12.773 1 90.31 14 GLY B O 1
ATOM 2122 N N . ALA B 1 15 ? -6.668 8.211 13.234 1 89.88 15 ALA B N 1
ATOM 2123 C CA . ALA B 1 15 ? -7.023 8.703 14.562 1 89.88 15 ALA B CA 1
ATOM 2124 C C . ALA B 1 15 ? -5.785 8.828 15.445 1 89.88 15 ALA B C 1
ATOM 2126 O O . ALA B 1 15 ? -5.742 9.672 16.344 1 89.88 15 ALA B O 1
ATOM 2127 N N . ARG B 1 16 ? -4.828 8.047 15.164 1 93.44 16 ARG B N 1
ATOM 2128 C CA . ARG B 1 16 ? -3.596 8.094 15.945 1 93.44 16 ARG B CA 1
ATOM 2129 C C . ARG B 1 16 ? -2.879 9.43 15.758 1 93.44 16 ARG B C 1
ATOM 2131 O O . ARG B 1 16 ? -2.059 9.812 16.594 1 93.44 16 ARG B O 1
ATOM 2138 N N . GLY B 1 17 ? -3.232 10.094 14.734 1 95.38 17 GLY B N 1
ATOM 2139 C CA . GLY B 1 17 ? -2.625 11.375 14.422 1 95.38 17 GLY B CA 1
ATOM 2140 C C . GLY B 1 17 ? -2.928 12.445 15.453 1 95.38 17 GLY B C 1
ATOM 2141 O O . GLY B 1 17 ? -2.254 13.477 15.5 1 95.38 17 GLY B O 1
ATOM 2142 N N . PHE B 1 18 ? -3.881 12.227 16.312 1 96.25 18 PHE B N 1
ATOM 2143 C CA . PHE B 1 18 ? -4.152 13.188 17.375 1 96.25 18 PHE B CA 1
ATOM 2144 C C . PHE B 1 18 ? -2.961 13.305 18.312 1 96.25 18 PHE B C 1
ATOM 2146 O O . PHE B 1 18 ? -2.832 14.289 19.047 1 96.25 18 PHE B O 1
ATOM 2153 N N . ALA B 1 19 ? -2.117 12.375 18.281 1 97.31 19 ALA B N 1
ATOM 2154 C CA . ALA B 1 19 ? -0.906 12.406 19.094 1 97.31 19 ALA B CA 1
ATOM 2155 C C . ALA B 1 19 ? -0.001 13.57 18.688 1 97.31 19 ALA B C 1
ATOM 2157 O O . ALA B 1 19 ? 0.815 14.031 19.484 1 97.31 19 ALA B O 1
ATOM 2158 N N . HIS B 1 20 ? -0.095 13.969 17.422 1 98.31 20 HIS B N 1
ATOM 2159 C CA . HIS B 1 20 ? 0.677 15.125 16.984 1 98.31 20 HIS B CA 1
ATOM 2160 C C . HIS B 1 20 ? 0.439 16.328 17.875 1 98.31 20 HIS B C 1
ATOM 2162 O O . HIS B 1 20 ? 1.357 17.109 18.125 1 98.31 20 HIS B O 1
ATOM 2168 N N . LEU B 1 21 ? -0.771 16.516 18.391 1 97.88 21 LEU B N 1
ATOM 2169 C CA . LEU B 1 21 ? -1.107 17.625 19.266 1 97.88 21 LEU B CA 1
ATOM 2170 C C . LEU B 1 21 ? -0.292 17.578 20.562 1 97.88 21 LEU B C 1
ATOM 2172 O O . LEU B 1 21 ? 0.202 18.609 21.031 1 97.88 21 LEU B O 1
ATOM 2176 N N . GLY B 1 22 ? -0.18 16.391 21.109 1 98.25 22 GLY B N 1
ATOM 2177 C CA . GLY B 1 22 ? 0.625 16.219 22.312 1 98.25 22 GLY B CA 1
ATOM 2178 C C . GLY B 1 22 ? 2.082 16.594 22.109 1 98.25 22 GLY B C 1
ATOM 2179 O O . GLY B 1 22 ? 2.688 17.25 22.953 1 98.25 22 GLY B O 1
ATOM 2180 N N . VAL B 1 23 ? 2.604 16.203 21 1 98.56 23 VAL B N 1
ATOM 2181 C CA . VAL B 1 23 ? 3.998 16.5 20.688 1 98.56 23 VAL B CA 1
ATOM 2182 C C . VAL B 1 23 ? 4.184 18 20.531 1 98.56 23 VAL B C 1
ATOM 2184 O O . VAL B 1 23 ? 5.109 18.578 21.109 1 98.56 23 VAL B O 1
ATOM 2187 N N . ILE B 1 24 ? 3.334 18.641 19.797 1 98.25 24 ILE B N 1
ATOM 2188 C CA . ILE B 1 24 ? 3.414 20.078 19.562 1 98.25 24 ILE B CA 1
ATOM 2189 C C . ILE B 1 24 ? 3.316 20.828 20.906 1 98.25 24 ILE B C 1
ATOM 2191 O O . ILE B 1 24 ? 4.078 21.75 21.156 1 98.25 24 ILE B O 1
ATOM 2195 N N . LYS B 1 25 ? 2.43 20.375 21.734 1 97.81 25 LYS B N 1
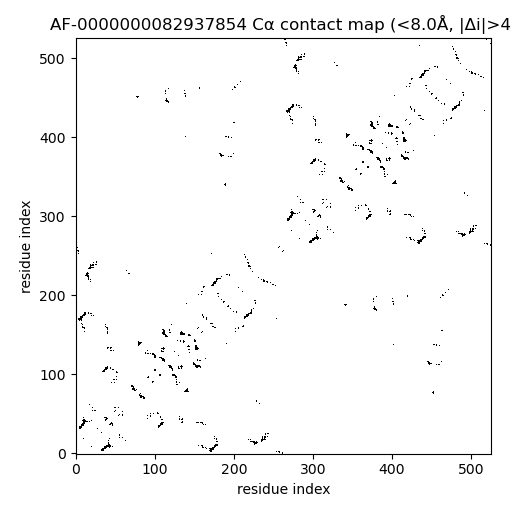ATOM 2196 C CA . LYS B 1 25 ? 2.254 21 23.047 1 97.81 25 LYS B CA 1
ATOM 2197 C C . LYS B 1 25 ? 3.555 20.984 23.844 1 97.81 25 LYS B C 1
ATOM 2199 O O . LYS B 1 25 ? 3.951 22 24.422 1 97.81 25 LYS B O 1
ATOM 2204 N N . VAL B 1 26 ? 4.168 19.859 23.891 1 98.38 26 VAL B N 1
ATOM 2205 C CA . VAL B 1 26 ? 5.398 19.703 24.656 1 98.38 26 VAL B CA 1
ATOM 2206 C C . VAL B 1 26 ? 6.484 20.609 24.078 1 98.38 26 VAL B C 1
ATOM 2208 O O . VAL B 1 26 ? 7.23 21.234 24.828 1 98.38 26 VAL B O 1
ATOM 2211 N N . LEU B 1 27 ? 6.641 20.656 22.781 1 98.12 27 LEU B N 1
ATOM 2212 C CA . LEU B 1 27 ? 7.625 21.531 22.156 1 98.12 27 LEU B CA 1
ATOM 2213 C C . LEU B 1 27 ? 7.375 22.984 22.547 1 98.12 27 LEU B C 1
ATOM 2215 O O . LEU B 1 27 ? 8.312 23.703 22.922 1 98.12 27 LEU B O 1
ATOM 2219 N N . LEU B 1 28 ? 6.156 23.375 22.547 1 96.56 28 LEU B N 1
ATOM 2220 C CA . LEU B 1 28 ? 5.793 24.75 22.875 1 96.56 28 LEU B CA 1
ATOM 2221 C C . LEU B 1 28 ? 6.051 25.031 24.359 1 96.56 28 LEU B C 1
ATOM 2223 O O . LEU B 1 28 ? 6.609 26.078 24.703 1 96.56 28 LEU B O 1
ATOM 2227 N N . ASP B 1 29 ? 5.625 24.125 25.156 1 96.94 29 ASP B N 1
ATOM 2228 C CA . ASP B 1 29 ? 5.781 24.281 26.594 1 96.94 29 ASP B CA 1
ATOM 2229 C C . ASP B 1 29 ? 7.254 24.438 26.984 1 96.94 29 ASP B C 1
ATOM 2231 O O . ASP B 1 29 ? 7.574 25 28.031 1 96.94 29 ASP B O 1
ATOM 2235 N N . HIS B 1 30 ? 8.094 24.016 26.172 1 97.62 30 HIS B N 1
ATOM 2236 C CA . HIS B 1 30 ? 9.516 24.047 26.484 1 97.62 30 HIS B CA 1
ATOM 2237 C C . HIS B 1 30 ? 10.25 25.016 25.562 1 97.62 30 HIS B C 1
ATOM 2239 O O . HIS B 1 30 ? 11.469 24.906 25.391 1 97.62 30 HIS B O 1
ATOM 2245 N N . ASN B 1 31 ? 9.523 25.859 24.891 1 96.62 31 ASN B N 1
ATOM 2246 C CA . ASN B 1 31 ? 10.016 26.984 24.109 1 96.62 31 ASN B CA 1
ATOM 2247 C C . ASN B 1 31 ? 10.883 26.516 22.938 1 96.62 31 ASN B C 1
ATOM 2249 O O . ASN B 1 31 ? 11.914 27.125 22.656 1 96.62 31 ASN B O 1
ATOM 2253 N N . ILE B 1 32 ? 10.547 25.438 22.406 1 97.25 32 ILE B N 1
ATOM 2254 C CA . ILE B 1 32 ? 11.18 24.969 21.172 1 97.25 32 ILE B CA 1
ATOM 2255 C C . ILE B 1 32 ? 10.367 25.453 19.969 1 97.25 32 ILE B C 1
ATOM 2257 O O . ILE B 1 32 ? 9.227 25.031 19.766 1 97.25 32 ILE B O 1
ATOM 2261 N N . PRO B 1 33 ? 10.984 26.281 19.219 1 95.81 33 PRO B N 1
ATOM 2262 C CA . PRO B 1 33 ? 10.203 26.859 18.109 1 95.81 33 PRO B CA 1
ATOM 2263 C C . PRO B 1 33 ? 9.953 25.875 16.984 1 95.81 33 PRO B C 1
ATOM 2265 O O . PRO B 1 33 ? 10.781 24.984 16.75 1 95.81 33 PRO B O 1
ATOM 2268 N N . ILE B 1 34 ? 8.875 26.031 16.281 1 97.56 34 ILE B N 1
ATOM 2269 C CA . ILE B 1 34 ? 8.539 25.297 15.07 1 97.56 34 ILE B CA 1
ATOM 2270 C C . ILE B 1 34 ? 8.547 26.25 13.875 1 97.56 34 ILE B C 1
ATOM 2272 O O . ILE B 1 34 ? 7.664 27.094 13.75 1 97.56 34 ILE B O 1
ATOM 2276 N N . ASP B 1 35 ? 9.484 26.031 13 1 98 35 ASP B N 1
ATOM 2277 C CA . ASP B 1 35 ? 9.68 26.984 11.906 1 98 35 ASP B CA 1
ATOM 2278 C C . ASP B 1 35 ? 9.008 26.484 10.625 1 98 35 ASP B C 1
ATOM 2280 O O . ASP B 1 35 ? 8.625 27.281 9.773 1 98 35 ASP B O 1
ATOM 2284 N N . TYR B 1 36 ? 8.93 25.172 10.484 1 98.56 36 TYR B N 1
ATOM 2285 C CA . TYR B 1 36 ? 8.312 24.531 9.328 1 98.56 36 TYR B CA 1
ATOM 2286 C C . TYR B 1 36 ? 7.488 23.328 9.75 1 98.56 36 TYR B C 1
ATOM 2288 O O . TYR B 1 36 ? 7.828 22.641 10.719 1 98.56 36 TYR B O 1
ATOM 2296 N N . ILE B 1 37 ? 6.457 23.078 9 1 98.69 37 ILE B N 1
ATOM 2297 C CA . ILE B 1 37 ? 5.688 21.859 9.203 1 98.69 37 ILE B CA 1
ATOM 2298 C C . ILE B 1 37 ? 5.438 21.188 7.852 1 98.69 37 ILE B C 1
ATOM 2300 O O . ILE B 1 37 ? 5.039 21.844 6.887 1 98.69 37 ILE B O 1
ATOM 2304 N N . ALA B 1 38 ? 5.773 20 7.719 1 98.75 38 ALA B N 1
ATOM 2305 C CA . ALA B 1 38 ? 5.348 19.125 6.633 1 98.75 38 ALA B CA 1
ATOM 2306 C C . ALA B 1 38 ? 4.434 18.016 7.152 1 98.75 38 ALA B C 1
ATOM 2308 O O . ALA B 1 38 ? 4.746 17.359 8.148 1 98.75 38 ALA B O 1
ATOM 2309 N N . GLY B 1 39 ? 3.303 17.859 6.492 1 98.5 39 GLY B N 1
ATOM 2310 C CA . GLY B 1 39 ? 2.352 16.891 7.016 1 98.5 39 GLY B CA 1
ATOM 2311 C C . GLY B 1 39 ? 1.735 16.016 5.941 1 98.5 39 GLY B C 1
ATOM 2312 O O . GLY B 1 39 ? 1.527 16.469 4.812 1 98.5 39 GLY B O 1
ATOM 2313 N N . SER B 1 40 ? 1.394 14.828 6.266 1 97.75 40 SER B N 1
ATOM 2314 C CA . SER B 1 40 ? 0.667 13.867 5.434 1 97.75 40 SER B CA 1
ATOM 2315 C C . SER B 1 40 ? -0.566 13.336 6.156 1 97.75 40 SER B C 1
ATOM 2317 O O . SER B 1 40 ? -0.469 12.852 7.285 1 97.75 40 SER B O 1
ATOM 2319 N N . SER B 1 41 ? -1.754 13.328 5.488 1 97.75 41 SER B N 1
ATOM 2320 C CA . SER B 1 41 ? -3.002 12.828 6.059 1 97.75 41 SER B CA 1
ATOM 2321 C C . SER B 1 41 ? -3.322 13.523 7.379 1 97.75 41 SER B C 1
ATOM 2323 O O . SER B 1 41 ? -3.357 14.758 7.441 1 97.75 41 SER B O 1
ATOM 2325 N N . MET B 1 42 ? -3.432 12.898 8.422 1 96.81 42 MET B N 1
ATOM 2326 C CA . MET B 1 42 ? -3.736 13.5 9.711 1 96.81 42 MET B CA 1
ATOM 2327 C C . MET B 1 42 ? -2.65 14.492 10.125 1 96.81 42 MET B C 1
ATOM 2329 O O . MET B 1 42 ? -2.936 15.492 10.773 1 96.81 42 MET B O 1
ATOM 2333 N N . GLY B 1 43 ? -1.449 14.18 9.75 1 98 43 GLY B N 1
ATOM 2334 C CA . GLY B 1 43 ? -0.391 15.156 9.977 1 98 43 GLY B CA 1
ATOM 2335 C C . GLY B 1 43 ? -0.634 16.469 9.266 1 98 43 GLY B C 1
ATOM 2336 O O . GLY B 1 43 ? -0.359 17.547 9.82 1 98 43 GLY B O 1
ATOM 2337 N N . ALA B 1 44 ? -1.085 16.375 8.078 1 98.56 44 ALA B N 1
ATOM 2338 C CA . ALA B 1 44 ? -1.437 17.578 7.324 1 98.56 44 ALA B CA 1
ATOM 2339 C C . ALA B 1 44 ? -2.594 18.312 7.988 1 98.56 44 ALA B C 1
ATOM 2341 O O . ALA B 1 44 ? -2.588 19.547 8.062 1 98.56 44 ALA B O 1
ATOM 2342 N N . LEU B 1 45 ? -3.584 17.578 8.453 1 97.56 45 LEU B N 1
ATOM 2343 C CA . LEU B 1 45 ? -4.746 18.172 9.109 1 97.56 45 LEU B CA 1
ATOM 2344 C C . LEU B 1 45 ? -4.34 18.938 10.367 1 97.56 45 LEU B C 1
ATOM 2346 O O . LEU B 1 45 ? -4.629 20.125 10.492 1 97.56 45 LEU B O 1
ATOM 2350 N N . ILE B 1 46 ? -3.615 18.297 11.234 1 97.5 46 ILE B N 1
ATOM 2351 C CA . ILE B 1 46 ? -3.176 18.906 12.484 1 97.5 46 ILE B CA 1
ATOM 2352 C C . ILE B 1 46 ? -2.221 20.062 12.188 1 97.5 46 ILE B C 1
ATOM 2354 O O . ILE B 1 46 ? -2.332 21.125 12.781 1 97.5 46 ILE B O 1
ATOM 2358 N N . GLY B 1 47 ? -1.324 19.797 11.25 1 98 47 GLY B N 1
ATOM 2359 C CA . GLY B 1 47 ? -0.395 20.844 10.867 1 98 47 GLY B CA 1
ATOM 2360 C C . GLY B 1 47 ? -1.084 22.094 10.344 1 98 47 GLY B C 1
ATOM 2361 O O . GLY B 1 47 ? -0.672 23.203 10.648 1 98 47 GLY B O 1
ATOM 2362 N N . SER B 1 48 ? -2.113 21.922 9.609 1 98.06 48 SER B N 1
ATOM 2363 C CA . SER B 1 48 ? -2.826 23.047 9.023 1 98.06 48 SER B CA 1
ATOM 2364 C C . SER B 1 48 ? -3.59 23.828 10.086 1 98.06 48 SER B C 1
ATOM 2366 O O . SER B 1 48 ? -3.627 25.062 10.055 1 98.06 48 SER B O 1
ATOM 2368 N N . PHE B 1 49 ? -4.199 23.125 11.016 1 96.81 49 PHE B N 1
ATOM 2369 C CA . PHE B 1 49 ? -4.93 23.781 12.094 1 96.81 49 PHE B CA 1
ATOM 2370 C C . PHE B 1 49 ? -3.979 24.578 12.984 1 96.81 49 PHE B C 1
ATOM 2372 O O . PHE B 1 49 ? -4.254 25.734 13.32 1 96.81 49 PHE B O 1
ATOM 2379 N N . TYR B 1 50 ? -2.893 24 13.289 1 96.75 50 TYR B N 1
ATOM 2380 C CA . TYR B 1 50 ? -1.903 24.703 14.102 1 96.75 50 TYR B CA 1
ATOM 2381 C C . TYR B 1 50 ? -1.293 25.859 13.328 1 96.75 50 TYR B C 1
ATOM 2383 O O . TYR B 1 50 ? -1.137 26.969 13.859 1 96.75 50 TYR B O 1
ATOM 2391 N N . GLY B 1 51 ? -0.983 25.609 12.109 1 94.75 51 GLY B N 1
ATOM 2392 C CA . GLY B 1 51 ? -0.404 26.625 11.258 1 94.75 51 GLY B CA 1
ATOM 2393 C C . GLY B 1 51 ? -1.325 27.812 11.039 1 94.75 51 GLY B C 1
ATOM 2394 O O . GLY B 1 51 ? -0.864 28.922 10.758 1 94.75 51 GLY B O 1
ATOM 2395 N N . ALA B 1 52 ? -2.576 27.562 11.133 1 94.31 52 ALA B N 1
ATOM 2396 C CA . ALA B 1 52 ? -3.559 28.625 10.93 1 94.31 52 ALA B CA 1
ATOM 2397 C C . ALA B 1 52 ? -3.604 29.562 12.133 1 94.31 52 ALA B C 1
ATOM 2399 O O . ALA B 1 52 ? -4.223 30.625 12.07 1 94.31 52 ALA B O 1
ATOM 2400 N N . GLY B 1 53 ? -2.984 29.172 13.266 1 92.38 53 GLY B N 1
ATOM 2401 C CA . GLY B 1 53 ? -2.85 30.094 14.391 1 92.38 53 GLY B CA 1
ATOM 2402 C C . GLY B 1 53 ? -3.693 29.688 15.586 1 92.38 53 GLY B C 1
ATOM 2403 O O . GLY B 1 53 ? -3.766 30.438 16.578 1 92.38 53 GLY B O 1
ATOM 2404 N N . HIS B 1 54 ? -4.285 28.578 15.547 1 92.19 54 HIS B N 1
ATOM 2405 C CA . HIS B 1 54 ? -5.043 28.109 16.703 1 92.19 54 HIS B CA 1
ATOM 2406 C C . HIS B 1 54 ? -4.121 27.719 17.844 1 92.19 54 HIS B C 1
ATOM 2408 O O . HIS B 1 54 ? -3.041 27.156 17.625 1 92.19 54 HIS B O 1
ATOM 2414 N N . SER B 1 55 ? -4.617 28.062 18.984 1 93.06 55 SER B N 1
ATOM 2415 C CA . SER B 1 55 ? -3.861 27.625 20.141 1 93.06 55 SER B CA 1
ATOM 2416 C C . SER B 1 55 ? -3.969 26.109 20.328 1 93.06 55 SER B C 1
ATOM 2418 O O . SER B 1 55 ? -4.953 25.5 19.922 1 93.06 55 SER B O 1
ATOM 2420 N N . ILE B 1 56 ? -2.99 25.578 20.969 1 93.12 56 ILE B N 1
ATOM 2421 C CA . ILE B 1 56 ? -2.961 24.141 21.219 1 93.12 56 ILE B CA 1
ATOM 2422 C C . ILE B 1 56 ? -4.141 23.75 22.094 1 93.12 56 ILE B C 1
ATOM 2424 O O . ILE B 1 56 ? -4.727 22.672 21.922 1 93.12 56 ILE B O 1
ATOM 2428 N N . ASP B 1 57 ? -4.48 24.578 22.969 1 92.69 57 ASP B N 1
ATOM 2429 C CA . ASP B 1 57 ? -5.613 24.312 23.859 1 92.69 57 ASP B CA 1
ATOM 2430 C C . ASP B 1 57 ? -6.918 24.234 23.062 1 92.69 57 ASP B C 1
ATOM 2432 O O . ASP B 1 57 ? -7.758 23.375 23.344 1 92.69 57 ASP B O 1
ATOM 2436 N N . ARG B 1 58 ? -7.055 25.109 22.219 1 93.12 58 ARG B N 1
ATOM 2437 C CA . ARG B 1 58 ? -8.234 25.094 21.359 1 93.12 58 ARG B CA 1
ATOM 2438 C C . ARG B 1 58 ? -8.281 23.812 20.531 1 93.12 58 ARG B C 1
ATOM 2440 O O . ARG B 1 58 ? -9.344 23.203 20.359 1 93.12 58 ARG B O 1
ATOM 2447 N N . LEU B 1 59 ? -7.191 23.484 20.031 1 94.44 59 LEU B N 1
ATOM 2448 C CA . LEU B 1 59 ? -7.125 22.281 19.203 1 94.44 59 LEU B CA 1
ATOM 2449 C C . LEU B 1 59 ? -7.414 21.031 20.047 1 94.44 59 LEU B C 1
ATOM 2451 O O . LEU B 1 59 ? -8.039 20.094 19.562 1 94.44 59 LEU B O 1
ATOM 2455 N N . TYR B 1 60 ? -6.984 21.047 21.234 1 92.81 60 TYR B N 1
ATOM 2456 C CA . TYR B 1 60 ? -7.293 19.969 22.156 1 92.81 60 TYR B CA 1
ATOM 2457 C C . TYR B 1 60 ? -8.797 19.828 22.359 1 92.81 60 TYR B C 1
ATOM 2459 O O . TYR B 1 60 ? -9.344 18.734 22.281 1 92.81 60 TYR B O 1
ATOM 2467 N N . ASN B 1 61 ? -9.383 20.906 22.578 1 92.19 61 ASN B N 1
ATOM 2468 C CA . ASN B 1 61 ? -10.828 20.922 22.812 1 92.19 61 ASN B CA 1
ATOM 2469 C C . ASN B 1 61 ? -11.594 20.453 21.578 1 92.19 61 ASN B C 1
ATOM 2471 O O . ASN B 1 61 ? -12.562 19.703 21.688 1 92.19 61 ASN B O 1
ATOM 2475 N N . LEU B 1 62 ? -11.141 20.922 20.484 1 88.75 62 LEU B N 1
ATOM 2476 C CA . LEU B 1 62 ? -11.75 20.5 19.219 1 88.75 62 LEU B CA 1
ATOM 2477 C C . LEU B 1 62 ? -11.609 18.984 19.031 1 88.75 62 LEU B C 1
ATOM 2479 O O . LEU B 1 62 ? -12.555 18.312 18.625 1 88.75 62 LEU B O 1
ATOM 2483 N N . ALA B 1 63 ? -10.445 18.516 19.312 1 91.5 63 ALA B N 1
ATOM 2484 C CA . ALA B 1 63 ? -10.172 17.094 19.141 1 91.5 63 ALA B CA 1
ATOM 2485 C C . ALA B 1 63 ? -11.062 16.25 20.047 1 91.5 63 ALA B C 1
ATOM 2487 O O . ALA B 1 63 ? -11.633 15.25 19.609 1 91.5 63 ALA B O 1
ATOM 2488 N N . ILE B 1 64 ? -11.203 16.672 21.203 1 89.44 64 ILE B N 1
ATOM 2489 C CA . ILE B 1 64 ? -11.977 15.938 22.203 1 89.44 64 ILE B CA 1
ATOM 2490 C C . ILE B 1 64 ? -13.461 15.961 21.828 1 89.44 64 ILE B C 1
ATOM 2492 O O . ILE B 1 64 ? -14.18 14.977 22.047 1 89.44 64 ILE B O 1
ATOM 2496 N N . ALA B 1 65 ? -13.898 16.984 21.188 1 86.5 65 ALA B N 1
ATOM 2497 C CA . ALA B 1 65 ? -15.297 17.141 20.812 1 86.5 65 ALA B CA 1
ATOM 2498 C C . ALA B 1 65 ? -15.586 16.438 19.484 1 86.5 65 ALA B C 1
ATOM 2500 O O . ALA B 1 65 ? -16.75 16.234 19.125 1 86.5 65 ALA B O 1
ATOM 2501 N N . PHE B 1 66 ? -14.57 16 18.906 1 84.56 66 PHE B N 1
ATOM 2502 C CA . PHE B 1 66 ? -14.703 15.414 17.578 1 84.56 66 PHE B CA 1
ATOM 2503 C C . PHE B 1 66 ? -15.5 14.117 17.641 1 84.56 66 PHE B C 1
ATOM 2505 O O . PHE B 1 66 ? -15.195 13.234 18.453 1 84.56 66 PHE B O 1
ATOM 2512 N N . LYS B 1 67 ? -16.5 14.039 16.844 1 84.44 67 LYS B N 1
ATOM 2513 C CA . LYS B 1 67 ? -17.25 12.812 16.641 1 84.44 67 LYS B CA 1
ATOM 2514 C C . LYS B 1 67 ? -17.344 12.477 15.156 1 84.44 67 LYS B C 1
ATOM 2516 O O . LYS B 1 67 ? -17.953 13.219 14.383 1 84.44 67 LYS B O 1
ATOM 2521 N N . ARG B 1 68 ? -16.797 11.336 14.844 1 82.88 68 ARG B N 1
ATOM 2522 C CA . ARG B 1 68 ? -16.672 10.961 13.445 1 82.88 68 ARG B CA 1
ATOM 2523 C C . ARG B 1 68 ? -18.031 10.945 12.75 1 82.88 68 ARG B C 1
ATOM 2525 O O . ARG B 1 68 ? -18.125 11.273 11.562 1 82.88 68 ARG B O 1
ATOM 2532 N N . LYS B 1 69 ? -19.062 10.492 13.414 1 85.19 69 LYS B N 1
ATOM 2533 C CA . LYS B 1 69 ? -20.375 10.344 12.812 1 85.19 69 LYS B CA 1
ATOM 2534 C C . LYS B 1 69 ? -20.859 11.656 12.203 1 85.19 69 LYS B C 1
ATOM 2536 O O . LYS B 1 69 ? -21.656 11.648 11.266 1 85.19 69 LYS B O 1
ATOM 2541 N N . TYR B 1 70 ? -20.312 12.773 12.664 1 84.25 70 TYR B N 1
ATOM 2542 C CA . TYR B 1 70 ? -20.781 14.07 12.195 1 84.25 70 TYR B CA 1
ATOM 2543 C C . TYR B 1 70 ? -20.031 14.492 10.93 1 84.25 70 TYR B C 1
ATOM 2545 O O . TYR B 1 70 ? -20.453 15.414 10.234 1 84.25 70 TYR B O 1
ATOM 2553 N N . TYR B 1 71 ? -19 13.805 10.602 1 86.62 71 TYR B N 1
ATOM 2554 C CA . TYR B 1 71 ? -18.156 14.297 9.508 1 86.62 71 TYR B CA 1
ATOM 2555 C C . TYR B 1 71 ? -18.062 13.266 8.391 1 86.62 71 TYR B C 1
ATOM 2557 O O . TYR B 1 71 ? -17.391 13.5 7.379 1 86.62 71 TYR B O 1
ATOM 2565 N N . LEU B 1 72 ? -18.703 12.234 8.664 1 87.44 72 LEU B N 1
ATOM 2566 C CA . LEU B 1 72 ? -18.781 11.211 7.633 1 87.44 72 LEU B CA 1
ATOM 2567 C C . LEU B 1 72 ? -20.047 11.359 6.809 1 87.44 72 LEU B C 1
ATOM 2569 O O . LEU B 1 72 ? -21.156 11.203 7.336 1 87.44 72 LEU B O 1
ATOM 2573 N N . ASP B 1 73 ? -20.016 11.734 5.633 1 91.88 73 ASP B N 1
ATOM 2574 C CA . ASP B 1 73 ? -21.141 11.844 4.719 1 91.88 73 ASP B CA 1
ATOM 2575 C C . ASP B 1 73 ? -21.125 10.711 3.693 1 91.88 73 ASP B C 1
ATOM 2577 O O . ASP B 1 73 ? -20.859 10.945 2.512 1 91.88 73 ASP B O 1
ATOM 2581 N N . PHE B 1 74 ? -21.562 9.57 4.09 1 88.31 74 PHE B N 1
ATOM 2582 C CA . PHE B 1 74 ? -21.578 8.359 3.275 1 88.31 74 PHE B CA 1
ATOM 2583 C C . PHE B 1 74 ? -22.312 8.602 1.962 1 88.31 74 PHE B C 1
ATOM 2585 O O . PHE B 1 74 ? -23.297 9.344 1.921 1 88.31 74 PHE B O 1
ATOM 2592 N N . THR B 1 75 ? -21.797 8.055 0.862 1 85.25 75 THR B N 1
ATOM 2593 C CA . THR B 1 75 ? -22.375 8.18 -0.467 1 85.25 75 THR B CA 1
ATOM 2594 C C . THR B 1 75 ? -22.375 6.84 -1.195 1 85.25 75 THR B C 1
ATOM 2596 O O . THR B 1 75 ? -21.844 5.855 -0.686 1 85.25 75 THR B O 1
ATOM 2599 N N . VAL B 1 76 ? -23.125 6.785 -2.285 1 81.81 76 VAL B N 1
ATOM 2600 C CA . VAL B 1 76 ? -23.047 5.605 -3.143 1 81.81 76 VAL B CA 1
ATOM 2601 C C . VAL B 1 76 ? -21.641 5.445 -3.689 1 81.81 76 VAL B C 1
ATOM 2603 O O . VAL B 1 76 ? -21.094 6.363 -4.32 1 81.81 76 VAL B O 1
ATOM 2606 N N . PRO B 1 77 ? -21.125 4.367 -3.305 1 77.12 77 PRO B N 1
ATOM 2607 C CA . PRO B 1 77 ? -19.703 4.23 -3.646 1 77.12 77 PRO B CA 1
ATOM 2608 C C . PRO B 1 77 ? -19.469 4.203 -5.156 1 77.12 77 PRO B C 1
ATOM 2610 O O . PRO B 1 77 ? -19.812 3.227 -5.824 1 77.12 77 PRO B O 1
ATOM 2613 N N . LYS B 1 78 ? -18.984 5.266 -5.711 1 85 78 LYS B N 1
ATOM 2614 C CA . LYS B 1 78 ? -18.438 5.312 -7.066 1 85 78 LYS B CA 1
ATOM 2615 C C . LYS B 1 78 ? -16.922 5.301 -7.051 1 85 78 LYS B C 1
ATOM 2617 O O . LYS B 1 78 ? -16.297 4.414 -7.633 1 85 78 LYS B O 1
ATOM 2622 N N . MET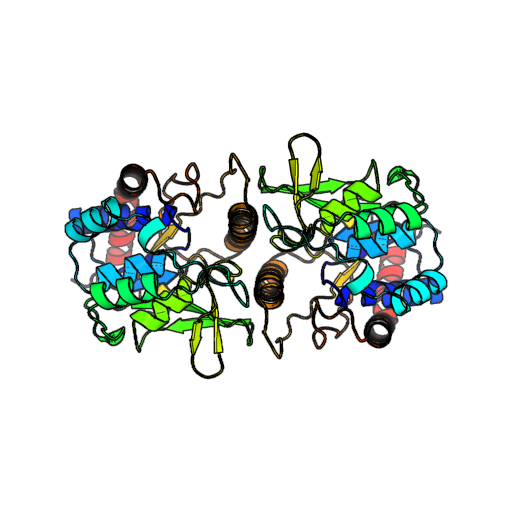 B 1 79 ? -16.406 6.238 -6.227 1 91.06 79 MET B N 1
ATOM 2623 C CA . MET B 1 79 ? -14.945 6.281 -6.113 1 91.06 79 MET B CA 1
ATOM 2624 C C . MET B 1 79 ? -14.516 6.25 -4.652 1 91.06 79 MET B C 1
ATOM 2626 O O . MET B 1 79 ? -13.32 6.32 -4.355 1 91.06 79 MET B O 1
ATOM 2630 N N . GLY B 1 80 ? -15.406 6.168 -3.766 1 91.25 80 GLY B N 1
ATOM 2631 C CA . GLY B 1 80 ? -15.227 6.078 -2.324 1 91.25 80 GLY B CA 1
ATOM 2632 C C . GLY B 1 80 ? -16.531 5.93 -1.569 1 91.25 80 GLY B C 1
ATOM 2633 O O . GLY B 1 80 ? -17.609 6.148 -2.131 1 91.25 80 GLY B O 1
ATOM 2634 N N . PHE B 1 81 ? -16.469 5.559 -0.32 1 90.88 81 PHE B N 1
ATOM 2635 C CA . PHE B 1 81 ? -17.656 5.363 0.503 1 90.88 81 PHE B CA 1
ATOM 2636 C C . PHE B 1 81 ? -18.125 6.684 1.114 1 90.88 81 PHE B C 1
ATOM 2638 O O . PHE B 1 81 ? -19.297 6.844 1.446 1 90.88 81 PHE B O 1
ATOM 2645 N N . ILE B 1 82 ? -17.172 7.559 1.286 1 93 82 ILE B N 1
ATOM 2646 C CA . ILE B 1 82 ? -17.438 8.844 1.929 1 93 82 ILE B CA 1
ATOM 2647 C C . ILE B 1 82 ? -17.141 9.977 0.952 1 93 82 ILE B C 1
ATOM 2649 O O . ILE B 1 82 ? -16.062 10.031 0.363 1 93 82 ILE B O 1
ATOM 2653 N N . ALA B 1 83 ? -18.031 10.922 0.773 1 94.62 83 ALA B N 1
ATOM 2654 C CA . ALA B 1 83 ? -17.859 12.031 -0.16 1 94.62 83 ALA B CA 1
ATOM 2655 C C . ALA B 1 83 ? -16.766 12.984 0.326 1 94.62 83 ALA B C 1
ATOM 2657 O O . ALA B 1 83 ? -15.969 13.484 -0.469 1 94.62 83 ALA B O 1
ATOM 2658 N N . GLY B 1 84 ? -16.781 13.273 1.657 1 94.69 84 GLY B N 1
ATOM 2659 C CA . GLY B 1 84 ? -15.742 14.102 2.256 1 94.69 84 GLY B CA 1
ATOM 2660 C C . GLY B 1 84 ? -16.094 15.578 2.264 1 94.69 84 GLY B C 1
ATOM 2661 O O . GLY B 1 84 ? -15.219 16.422 2.463 1 94.69 84 GLY B O 1
ATOM 2662 N N . ASN B 1 85 ? -17.344 15.906 1.949 1 95.56 85 ASN B N 1
ATOM 2663 C CA . ASN B 1 85 ? -17.75 17.312 1.937 1 95.56 85 ASN B CA 1
ATOM 2664 C C . ASN B 1 85 ? -17.812 17.891 3.346 1 95.56 85 ASN B C 1
ATOM 2666 O O . ASN B 1 85 ? -17.5 19.062 3.555 1 95.56 85 ASN B O 1
ATOM 2670 N N . ARG B 1 86 ? -18.25 17.109 4.305 1 95.19 86 ARG B N 1
ATOM 2671 C CA . ARG B 1 86 ? -18.375 17.578 5.68 1 95.19 86 ARG B CA 1
ATOM 2672 C C . ARG B 1 86 ? -17 17.859 6.277 1 95.19 86 ARG B C 1
ATOM 2674 O O . ARG B 1 86 ? -16.797 18.875 6.934 1 95.19 86 ARG B O 1
ATOM 2681 N N . VAL B 1 87 ? -16.094 16.969 6.051 1 94.88 87 VAL B N 1
ATOM 2682 C CA . VAL B 1 87 ? -14.742 17.188 6.566 1 94.88 87 VAL B CA 1
ATOM 2683 C C . VAL B 1 87 ? -14.094 18.375 5.836 1 94.88 87 VAL B C 1
ATOM 2685 O O . VAL B 1 87 ? -13.312 19.125 6.43 1 94.88 87 VAL B O 1
ATOM 2688 N N . LYS B 1 88 ? -14.359 18.484 4.551 1 96.81 88 LYS B N 1
ATOM 2689 C CA . LYS B 1 88 ? -13.844 19.625 3.795 1 96.81 88 LYS B CA 1
ATOM 2690 C C . LYS B 1 88 ? -14.32 20.938 4.391 1 96.81 88 LYS B C 1
ATOM 2692 O O . LYS B 1 88 ? -13.539 21.891 4.523 1 96.81 88 LYS B O 1
ATOM 2697 N N . GLU B 1 89 ? -15.555 21 4.73 1 96.44 89 GLU B N 1
ATOM 2698 C CA . GLU B 1 89 ? -16.125 22.188 5.348 1 96.44 89 GLU B CA 1
ATOM 2699 C C . GLU B 1 89 ? -15.508 22.453 6.715 1 96.44 89 GLU B C 1
ATOM 2701 O O . GLU B 1 89 ? -15.266 23.609 7.078 1 96.44 89 GLU B O 1
ATOM 2706 N N . LEU B 1 90 ? -15.32 21.438 7.469 1 93.62 90 LEU B N 1
ATOM 2707 C CA . LEU B 1 90 ? -14.648 21.578 8.758 1 93.62 90 LEU B CA 1
ATOM 2708 C C . LEU B 1 90 ? -13.273 22.203 8.594 1 93.62 90 LEU B C 1
ATOM 2710 O O . LEU B 1 90 ? -12.914 23.125 9.328 1 93.62 90 LEU B O 1
ATOM 2714 N N . ILE B 1 91 ? -12.5 21.75 7.645 1 96.44 91 ILE B N 1
ATOM 2715 C CA . ILE B 1 91 ? -11.164 22.266 7.371 1 96.44 91 ILE B CA 1
ATOM 2716 C C . ILE B 1 91 ? -11.258 23.734 6.988 1 96.44 91 ILE B C 1
ATOM 2718 O O . ILE B 1 91 ? -10.5 24.562 7.492 1 96.44 91 ILE B O 1
ATOM 2722 N N . ARG B 1 92 ? -12.172 24.016 6.129 1 97.5 92 ARG B N 1
ATOM 2723 C CA . ARG B 1 92 ? -12.359 25.391 5.676 1 97.5 92 ARG B CA 1
ATOM 2724 C C . ARG B 1 92 ? -12.625 26.312 6.852 1 97.5 92 ARG B C 1
ATOM 2726 O O . ARG B 1 92 ? -12 27.375 6.965 1 97.5 92 ARG B O 1
ATOM 2733 N N . VAL B 1 93 ? -13.547 25.906 7.719 1 94.75 93 VAL B N 1
ATOM 2734 C CA . VAL B 1 93 ? -13.961 26.734 8.844 1 94.75 93 VAL B CA 1
ATOM 2735 C C . VAL B 1 93 ? -12.789 26.922 9.805 1 94.75 93 VAL B C 1
ATOM 2737 O O . VAL B 1 93 ? -12.5 28.047 10.234 1 94.75 93 VAL B O 1
ATOM 2740 N N . PHE B 1 94 ? -12.008 25.953 10.023 1 93.25 94 PHE B N 1
ATOM 2741 C CA . PHE B 1 94 ? -10.977 26 11.047 1 93.25 94 PHE B CA 1
ATOM 2742 C C . PHE B 1 94 ? -9.703 26.641 10.508 1 93.25 94 PHE B C 1
ATOM 2744 O O . PHE B 1 94 ? -8.844 27.062 11.281 1 93.25 94 PHE B O 1
ATOM 2751 N N . THR B 1 95 ? -9.594 26.688 9.242 1 96.38 95 THR B N 1
ATOM 2752 C CA . THR B 1 95 ? -8.445 27.375 8.656 1 96.38 95 THR B CA 1
ATOM 2753 C C . THR B 1 95 ? -8.867 28.734 8.109 1 96.38 95 THR B C 1
ATOM 2755 O O . THR B 1 95 ? -8.055 29.453 7.508 1 96.38 95 THR B O 1
ATOM 2758 N N . GLN B 1 96 ? -10.172 29.016 8.234 1 95.44 96 GLN B N 1
ATOM 2759 C CA . GLN B 1 96 ? -10.766 30.281 7.805 1 95.44 96 GLN B CA 1
ATOM 2760 C C . GLN B 1 96 ? -10.617 30.469 6.297 1 95.44 96 GLN B C 1
ATOM 2762 O O . GLN B 1 96 ? -10.414 31.594 5.828 1 95.44 96 GLN B O 1
ATOM 2767 N N . GLY B 1 97 ? -10.492 29.344 5.555 1 96.88 97 GLY B N 1
ATOM 2768 C CA . GLY B 1 97 ? -10.406 29.391 4.102 1 96.88 97 GLY B CA 1
ATOM 2769 C C . GLY B 1 97 ? -9.117 30 3.594 1 96.88 97 GLY B C 1
ATOM 2770 O O . GLY B 1 97 ? -9.047 30.469 2.457 1 96.88 97 GLY B O 1
ATOM 2771 N N . LYS B 1 98 ? -8.102 29.984 4.387 1 97.81 98 LYS B N 1
ATOM 2772 C CA . LYS B 1 98 ? -6.824 30.594 4.043 1 97.81 98 LYS B CA 1
ATOM 2773 C C . LYS B 1 98 ? -6.082 29.766 2.996 1 97.81 98 LYS B C 1
ATOM 2775 O O . LYS B 1 98 ? -6.375 28.578 2.811 1 97.81 98 LYS B O 1
ATOM 2780 N N . ASN B 1 99 ? -5.219 30.5 2.346 1 98.56 99 ASN B N 1
ATOM 2781 C CA . ASN B 1 99 ? -4.195 29.828 1.554 1 98.56 99 ASN B CA 1
ATOM 2782 C C . ASN B 1 99 ? -2.998 29.422 2.41 1 98.56 99 ASN B C 1
ATOM 2784 O O . ASN B 1 99 ? -2.756 30.016 3.463 1 98.56 99 ASN B O 1
ATOM 2788 N N . ILE B 1 100 ? -2.316 28.438 1.944 1 98.69 100 ILE B N 1
ATOM 2789 C CA . ILE B 1 100 ? -1.2 27.859 2.691 1 98.69 100 ILE B CA 1
ATOM 2790 C C . ILE B 1 100 ? -0.164 28.953 2.98 1 98.69 100 ILE B C 1
ATOM 2792 O O . ILE B 1 100 ? 0.35 29.047 4.098 1 98.69 100 ILE B O 1
ATOM 2796 N N . GLU B 1 101 ? 0.124 29.781 1.979 1 98.06 101 GLU B N 1
ATOM 2797 C CA . GLU B 1 101 ? 1.159 30.812 2.105 1 98.06 101 GLU B CA 1
ATOM 2798 C C . GLU B 1 101 ? 0.734 31.906 3.074 1 98.06 101 GLU B C 1
ATOM 2800 O O . GLU B 1 101 ? 1.552 32.75 3.479 1 98.06 101 GLU B O 1
ATOM 2805 N N . GLU B 1 102 ? -0.535 31.922 3.562 1 97.81 102 GLU B N 1
ATOM 2806 C CA . GLU B 1 102 ? -1.047 32.906 4.504 1 97.81 102 GLU B CA 1
ATOM 2807 C C . GLU B 1 102 ? -0.935 32.438 5.941 1 97.81 102 GLU B C 1
ATOM 2809 O O . GLU B 1 102 ? -1.178 33.188 6.883 1 97.81 102 GLU B O 1
ATOM 2814 N N . LEU B 1 103 ? -0.563 31.266 6.148 1 97.62 103 LEU B N 1
ATOM 2815 C CA . LEU B 1 103 ? -0.497 30.688 7.484 1 97.62 103 LEU B CA 1
ATOM 2816 C C . LEU B 1 103 ? 0.654 31.281 8.281 1 97.62 103 LEU B C 1
ATOM 2818 O O . LEU B 1 103 ? 1.598 31.828 7.703 1 97.62 103 LEU B O 1
ATOM 2822 N N . LYS B 1 104 ? 0.579 31.172 9.602 1 95.56 104 LYS B N 1
ATOM 2823 C CA . LYS B 1 104 ? 1.581 31.734 10.5 1 95.56 104 LYS B CA 1
ATOM 2824 C C . LYS B 1 104 ? 2.893 30.953 10.414 1 95.56 104 LYS B C 1
ATOM 2826 O O . LYS B 1 104 ? 3.971 31.531 10.586 1 95.56 104 LYS B O 1
ATOM 2831 N N . ILE B 1 105 ? 2.775 29.719 10.195 1 96.62 105 ILE B N 1
ATOM 2832 C CA . ILE B 1 105 ? 3.924 28.844 10.031 1 96.62 105 ILE B CA 1
ATOM 2833 C C . ILE B 1 105 ? 3.916 28.234 8.625 1 96.62 105 ILE B C 1
ATOM 2835 O O . ILE B 1 105 ? 2.887 27.734 8.164 1 96.62 105 ILE B O 1
ATOM 2839 N N . PRO B 1 106 ? 5.074 28.359 7.949 1 98.31 106 PRO B N 1
ATOM 2840 C CA . PRO B 1 106 ? 5.117 27.703 6.641 1 98.31 106 PRO B CA 1
ATOM 2841 C C . PRO B 1 106 ? 4.742 26.219 6.711 1 98.31 106 PRO B C 1
ATOM 2843 O O . PRO B 1 106 ? 5.27 25.484 7.551 1 98.31 106 PRO B O 1
ATOM 2846 N N . LEU B 1 107 ? 3.855 25.812 5.859 1 98.69 107 LEU B N 1
ATOM 2847 C CA . LEU B 1 107 ? 3.291 24.453 5.871 1 98.69 107 LEU B CA 1
ATOM 2848 C C . LEU B 1 107 ? 3.393 23.812 4.492 1 98.69 107 LEU B C 1
ATOM 2850 O O . LEU B 1 107 ? 3.154 24.469 3.475 1 98.69 107 LEU B O 1
ATOM 2854 N N . ALA B 1 108 ? 3.834 22.625 4.473 1 98.88 108 ALA B N 1
ATOM 2855 C CA . ALA B 1 108 ? 3.756 21.781 3.281 1 98.88 108 ALA B CA 1
ATOM 2856 C C . ALA B 1 108 ? 2.801 20.609 3.498 1 98.88 108 ALA B C 1
ATOM 2858 O O . ALA B 1 108 ? 2.887 19.922 4.512 1 98.88 108 ALA B O 1
ATOM 2859 N N . ILE B 1 109 ? 1.889 20.438 2.592 1 98.81 109 ILE B N 1
ATOM 2860 C CA . ILE B 1 109 ? 0.884 19.375 2.662 1 98.81 109 ILE B CA 1
ATOM 2861 C C . ILE B 1 109 ? 1.155 18.328 1.579 1 98.81 109 ILE B C 1
ATOM 2863 O O . ILE B 1 109 ? 1.248 18.672 0.396 1 98.81 109 ILE B O 1
ATOM 2867 N N . VAL B 1 110 ? 1.256 17.094 1.972 1 98.5 110 VAL B N 1
ATOM 2868 C CA . VAL B 1 110 ? 1.64 16.031 1.041 1 98.5 110 VAL B CA 1
ATOM 2869 C C . VAL B 1 110 ? 0.405 15.242 0.627 1 98.5 110 VAL B C 1
ATOM 2871 O O . VAL B 1 110 ? -0.428 14.891 1.468 1 98.5 110 VAL B O 1
ATOM 2874 N N . ALA B 1 111 ? 0.227 15.016 -0.622 1 98.44 111 ALA B N 1
ATOM 2875 C CA . ALA B 1 111 ? -0.788 14.148 -1.214 1 98.44 111 ALA B CA 1
ATOM 2876 C C . ALA B 1 111 ? -0.179 13.242 -2.277 1 98.44 111 ALA B C 1
ATOM 2878 O O . ALA B 1 111 ? 1.043 13.195 -2.439 1 98.44 111 ALA B O 1
ATOM 2879 N N . THR B 1 112 ? -1.023 12.422 -2.85 1 97.38 112 THR B N 1
ATOM 2880 C CA . THR B 1 112 ? -0.573 11.5 -3.889 1 97.38 112 THR B CA 1
ATOM 2881 C C . THR B 1 112 ? -1.42 11.656 -5.148 1 97.38 112 THR B C 1
ATOM 2883 O O . THR B 1 112 ? -2.65 11.633 -5.086 1 97.38 112 THR B O 1
ATOM 2886 N N . ASP B 1 113 ? -0.781 11.867 -6.281 1 96.62 113 ASP B N 1
ATOM 2887 C CA . ASP B 1 113 ? -1.469 11.867 -7.57 1 96.62 113 ASP B CA 1
ATOM 2888 C C . ASP B 1 113 ? -1.681 10.445 -8.078 1 96.62 113 ASP B C 1
ATOM 2890 O O . ASP B 1 113 ? -0.722 9.758 -8.438 1 96.62 113 ASP B O 1
ATOM 2894 N N . LEU B 1 114 ? -2.861 10.031 -8.234 1 93.38 114 LEU B N 1
ATOM 2895 C CA . LEU B 1 114 ? -3.186 8.648 -8.594 1 93.38 114 LEU B CA 1
ATOM 2896 C C . LEU B 1 114 ? -2.893 8.391 -10.062 1 93.38 114 LEU B C 1
ATOM 2898 O O . LEU B 1 114 ? -2.551 7.266 -10.438 1 93.38 114 LEU B O 1
ATOM 2902 N N . ILE B 1 115 ? -3.111 9.344 -10.852 1 91.06 115 ILE B N 1
ATOM 2903 C CA . ILE B 1 115 ? -2.973 9.172 -12.289 1 91.06 115 ILE B CA 1
ATOM 2904 C C . ILE B 1 115 ? -1.493 9.172 -12.672 1 91.06 115 ILE B C 1
ATOM 2906 O O . ILE B 1 115 ? -1.014 8.25 -13.336 1 91.06 115 ILE B O 1
ATOM 2910 N N . LYS B 1 116 ? -0.756 10.125 -12.141 1 90.94 116 LYS B N 1
ATOM 2911 C CA . LYS B 1 116 ? 0.663 10.242 -12.461 1 90.94 116 LYS B CA 1
ATOM 2912 C C . LYS B 1 116 ? 1.508 9.328 -11.578 1 90.94 116 LYS B C 1
ATOM 2914 O O . LYS B 1 116 ? 2.666 9.047 -11.898 1 90.94 116 LYS B O 1
ATOM 2919 N N . GLY B 1 117 ? 0.967 8.938 -10.43 1 90.44 117 GLY B N 1
ATOM 2920 C CA . GLY B 1 117 ? 1.682 8.062 -9.516 1 90.44 117 GLY B CA 1
ATOM 2921 C C . GLY B 1 117 ? 2.832 8.75 -8.805 1 90.44 117 GLY B C 1
ATOM 2922 O O . GLY B 1 117 ? 3.883 8.148 -8.586 1 90.44 117 GLY B O 1
ATOM 2923 N N . GLU B 1 118 ? 2.646 9.984 -8.492 1 93.06 118 GLU B N 1
ATOM 2924 C CA . GLU B 1 118 ? 3.744 10.734 -7.887 1 93.06 118 GLU B CA 1
ATOM 2925 C C . GLU B 1 118 ? 3.285 11.477 -6.637 1 93.06 118 GLU B C 1
ATOM 2927 O O . GLU B 1 118 ? 2.09 11.711 -6.449 1 93.06 118 GLU B O 1
ATOM 2932 N N . ARG B 1 119 ? 4.227 11.82 -5.852 1 94.94 119 ARG B N 1
ATOM 2933 C CA . ARG B 1 119 ? 4 12.664 -4.676 1 94.94 119 ARG B CA 1
ATOM 2934 C C . ARG B 1 119 ? 3.676 14.094 -5.082 1 94.94 119 ARG B C 1
ATOM 2936 O O . ARG B 1 119 ? 4.289 14.641 -6.004 1 94.94 119 ARG B O 1
ATOM 2943 N N . VAL B 1 120 ? 2.742 14.688 -4.453 1 97.69 120 VAL B N 1
ATOM 2944 C CA . VAL B 1 120 ? 2.41 16.094 -4.637 1 97.69 120 VAL B CA 1
ATOM 2945 C C . VAL B 1 120 ? 2.596 16.844 -3.322 1 97.69 120 VAL B C 1
ATOM 2947 O O . VAL B 1 120 ? 2.076 16.422 -2.283 1 97.69 120 VAL B O 1
ATOM 2950 N N . VAL B 1 121 ? 3.338 17.906 -3.385 1 98.56 121 VAL B N 1
ATOM 2951 C CA . VAL B 1 121 ? 3.578 18.734 -2.209 1 98.56 121 VAL B CA 1
ATOM 2952 C C . VAL B 1 121 ? 3 20.125 -2.438 1 98.56 121 VAL B C 1
ATOM 2954 O O . VAL B 1 121 ? 3.449 20.859 -3.324 1 98.56 121 VAL B O 1
ATOM 2957 N N . PHE B 1 122 ? 2.018 20.453 -1.649 1 98.56 122 PHE B N 1
ATOM 2958 C CA . PHE B 1 122 ? 1.414 21.781 -1.723 1 98.56 122 PHE B CA 1
ATOM 2959 C C . PHE B 1 122 ? 2.082 22.734 -0.738 1 98.56 122 PHE B C 1
ATOM 2961 O O . PHE B 1 122 ? 2.115 22.469 0.465 1 98.56 122 PHE B O 1
ATOM 2968 N N . ARG B 1 123 ? 2.525 23.875 -1.198 1 98.38 123 ARG B N 1
ATOM 2969 C CA . ARG B 1 123 ? 3.08 24.922 -0.348 1 98.38 123 ARG B CA 1
ATOM 2970 C C . ARG B 1 123 ? 2.352 26.25 -0.563 1 98.38 123 ARG B C 1
ATOM 2972 O O . ARG B 1 123 ? 2.617 27.219 0.135 1 98.38 123 ARG B O 1
ATOM 2979 N N . GLU B 1 124 ? 1.517 26.188 -1.508 1 98.38 124 GLU B N 1
ATOM 2980 C CA . GLU B 1 124 ? 0.664 27.328 -1.816 1 98.38 124 GLU B CA 1
ATOM 2981 C C . GLU B 1 124 ? -0.732 26.875 -2.236 1 98.38 124 GLU B C 1
ATOM 2983 O O . GLU B 1 124 ? -0.948 25.703 -2.533 1 98.38 124 GLU B O 1
ATOM 2988 N N . GLY B 1 125 ? -1.625 27.875 -2.197 1 98 125 GLY B N 1
ATOM 2989 C CA . GLY B 1 125 ? -2.992 27.562 -2.59 1 98 125 GLY B CA 1
ATOM 2990 C C . GLY B 1 125 ? -3.896 27.25 -1.411 1 98 125 GLY B C 1
ATOM 2991 O O . GLY B 1 125 ? -3.543 27.531 -0.262 1 98 125 GLY B O 1
ATOM 2992 N N . SER B 1 126 ? -5.086 26.719 -1.686 1 98.25 126 SER B N 1
ATOM 2993 C CA . SER B 1 126 ? -6.129 26.5 -0.685 1 98.25 126 SER B CA 1
ATOM 2994 C C . SER B 1 126 ? -5.723 25.422 0.314 1 98.25 126 SER B C 1
ATOM 2996 O O . SER B 1 126 ? -5.5 24.266 -0.065 1 98.25 126 SER B O 1
ATOM 2998 N N . VAL B 1 127 ? -5.637 25.812 1.591 1 98.5 127 VAL B N 1
ATOM 2999 C CA . VAL B 1 127 ? -5.395 24.828 2.641 1 98.5 127 VAL B CA 1
ATOM 3000 C C . VAL B 1 127 ? -6.477 23.75 2.604 1 98.5 127 VAL B C 1
ATOM 3002 O O . VAL B 1 127 ? -6.18 22.562 2.701 1 98.5 127 VAL B O 1
ATOM 3005 N N . THR B 1 128 ? -7.707 24.203 2.4 1 98.44 128 THR B N 1
ATOM 3006 C CA . THR B 1 128 ? -8.875 23.328 2.424 1 98.44 128 THR B CA 1
ATOM 3007 C C . THR B 1 128 ? -8.742 22.219 1.38 1 98.44 128 THR B C 1
ATOM 3009 O O . THR B 1 128 ? -8.883 21.047 1.699 1 98.44 128 THR B O 1
ATOM 3012 N N . ASP B 1 129 ? -8.414 22.609 0.148 1 98.19 129 ASP B N 1
ATOM 3013 C CA . ASP B 1 129 ? -8.336 21.641 -0.94 1 98.19 129 ASP B CA 1
ATOM 3014 C C . ASP B 1 129 ? -7.145 20.703 -0.75 1 98.19 129 ASP B C 1
ATOM 3016 O O . ASP B 1 129 ? -7.25 19.5 -0.994 1 98.19 129 ASP B O 1
ATOM 3020 N N . ALA B 1 130 ? -6.035 21.25 -0.304 1 98.5 130 ALA B N 1
ATOM 3021 C CA . ALA B 1 130 ? -4.816 20.469 -0.137 1 98.5 130 ALA B CA 1
ATOM 3022 C C . ALA B 1 130 ? -4.977 19.438 0.976 1 98.5 130 ALA B C 1
ATOM 3024 O O . ALA B 1 130 ? -4.613 18.266 0.805 1 98.5 130 ALA B O 1
ATOM 3025 N N . VAL B 1 131 ? -5.496 19.859 2.082 1 98.62 131 VAL B N 1
ATOM 3026 C CA . VAL B 1 131 ? -5.676 18.938 3.207 1 98.62 131 VAL B CA 1
ATOM 3027 C C . VAL B 1 131 ? -6.73 17.891 2.857 1 98.62 131 VAL B C 1
ATOM 3029 O O . VAL B 1 131 ? -6.562 16.703 3.168 1 98.62 131 VAL B O 1
ATOM 3032 N N . ARG B 1 132 ? -7.828 18.328 2.229 1 98.44 132 ARG B N 1
ATOM 3033 C CA . ARG B 1 132 ? -8.844 17.375 1.808 1 98.44 132 ARG B CA 1
ATOM 3034 C C . ARG B 1 132 ? -8.25 16.281 0.917 1 98.44 132 ARG B C 1
ATOM 3036 O O . ARG B 1 132 ? -8.602 15.109 1.033 1 98.44 132 ARG B O 1
ATOM 3043 N N . ALA B 1 133 ? -7.418 16.688 0.023 1 98.38 133 ALA B N 1
ATOM 3044 C CA . ALA B 1 133 ? -6.719 15.734 -0.828 1 98.38 133 ALA B CA 1
ATOM 3045 C C . ALA B 1 133 ? -5.836 14.812 0.002 1 98.38 133 ALA B C 1
ATOM 3047 O O . ALA B 1 133 ? -5.879 13.586 -0.163 1 98.38 133 ALA B O 1
ATOM 3048 N N . SER B 1 134 ? -5.121 15.344 0.906 1 98.56 134 SER B N 1
ATOM 3049 C CA . SER B 1 134 ? -4.117 14.633 1.694 1 98.56 134 SER B CA 1
ATOM 3050 C C . SER B 1 134 ? -4.758 13.617 2.629 1 98.56 134 SER B C 1
ATOM 3052 O O . SER B 1 134 ? -4.113 12.648 3.039 1 98.56 134 SER B O 1
ATOM 3054 N N . ILE B 1 135 ? -6.004 13.797 2.947 1 97.44 135 ILE B N 1
ATOM 3055 C CA . ILE B 1 135 ? -6.641 12.883 3.887 1 97.44 135 ILE B CA 1
ATOM 3056 C C . ILE B 1 135 ? -7.539 11.906 3.129 1 97.44 135 ILE B C 1
ATOM 3058 O O . ILE B 1 135 ? -8.297 11.148 3.738 1 97.44 135 ILE B O 1
ATOM 3062 N N . SER B 1 136 ? -7.539 11.969 1.83 1 97.62 136 SER B N 1
ATOM 3063 C CA . SER B 1 136 ? -8.414 11.125 1.015 1 97.62 136 SER B CA 1
ATOM 3064 C C . SER B 1 136 ? -7.914 9.688 0.979 1 97.62 136 SER B C 1
ATOM 3066 O O . SER B 1 136 ? -7.379 9.234 -0.033 1 97.62 136 SER B O 1
ATOM 3068 N N . ILE B 1 137 ? -8.164 8.969 1.995 1 95.44 137 ILE B N 1
ATOM 3069 C CA . ILE B 1 137 ? -7.754 7.574 2.084 1 95.44 137 ILE B CA 1
ATOM 3070 C C . ILE B 1 137 ? -8.375 6.777 0.94 1 95.44 137 ILE B C 1
ATOM 3072 O O . ILE B 1 137 ? -9.594 6.785 0.766 1 95.44 137 ILE B O 1
ATOM 3076 N N . PRO B 1 138 ? -7.586 6.098 0.215 1 95.81 138 PRO B N 1
ATOM 3077 C CA . PRO B 1 138 ? -8.109 5.359 -0.938 1 95.81 138 PRO B CA 1
ATOM 3078 C C . PRO B 1 138 ? -9.203 4.371 -0.556 1 95.81 138 PRO B C 1
ATOM 3080 O O . PRO B 1 138 ? -9.07 3.641 0.43 1 95.81 138 PRO B O 1
ATOM 3083 N N . GLY B 1 139 ? -10.25 4.383 -1.365 1 92.5 139 GLY B N 1
ATOM 3084 C CA . GLY B 1 139 ? -11.328 3.43 -1.16 1 92.5 139 GLY B CA 1
ATOM 3085 C C . GLY B 1 139 ? -12.297 3.852 -0.07 1 92.5 139 GLY B C 1
ATOM 3086 O O . GLY B 1 139 ? -13.383 3.287 0.054 1 92.5 139 GLY B O 1
ATOM 3087 N N . ILE B 1 140 ? -11.938 4.797 0.721 1 93.56 140 ILE B N 1
ATOM 3088 C CA . ILE B 1 140 ? -12.789 5.246 1.815 1 93.56 140 ILE B CA 1
ATOM 3089 C C . ILE B 1 140 ? -13.367 6.625 1.489 1 93.56 140 ILE B C 1
ATOM 3091 O O . ILE B 1 140 ? -14.578 6.77 1.3 1 93.56 140 ILE B O 1
ATOM 3095 N N . LEU B 1 141 ? -12.492 7.543 1.289 1 95.44 141 LEU B N 1
ATOM 3096 C CA . LEU B 1 141 ? -12.922 8.875 0.868 1 95.44 141 LEU B CA 1
ATOM 3097 C C . LEU B 1 141 ? -12.781 9.039 -0.642 1 95.44 141 LEU B C 1
ATOM 3099 O O . LEU B 1 141 ? -11.789 8.594 -1.227 1 95.44 141 LEU B O 1
ATOM 3103 N N . VAL B 1 142 ? -13.688 9.695 -1.24 1 96.06 142 VAL B N 1
ATOM 3104 C CA . VAL B 1 142 ? -13.594 10 -2.664 1 96.06 142 VAL B CA 1
ATOM 3105 C C . VAL B 1 142 ? -12.344 10.844 -2.928 1 96.06 142 VAL B C 1
ATOM 3107 O O . VAL B 1 142 ? -12.078 11.812 -2.215 1 96.06 142 VAL B O 1
ATOM 3110 N N . PRO B 1 143 ? -11.547 10.469 -3.916 1 97 143 PRO B N 1
ATOM 3111 C CA . PRO B 1 143 ? -10.375 11.273 -4.254 1 97 143 PRO B CA 1
ATOM 3112 C C . PRO B 1 143 ? -10.719 12.727 -4.57 1 97 143 PRO B C 1
ATOM 3114 O O . PRO B 1 143 ? -11.836 13.016 -5.016 1 97 143 PRO B O 1
ATOM 3117 N N . GLU B 1 144 ? -9.805 13.555 -4.266 1 96.88 144 GLU B N 1
ATOM 3118 C CA . GLU B 1 144 ? -9.992 14.969 -4.59 1 96.88 144 GLU B CA 1
ATOM 3119 C C . GLU B 1 144 ? -9.484 15.281 -5.996 1 96.88 144 GLU B C 1
ATOM 3121 O O . GLU B 1 144 ? -8.352 14.938 -6.348 1 96.88 144 GLU B O 1
ATOM 3126 N N . LYS B 1 145 ? -10.367 15.883 -6.82 1 94.06 145 LYS B N 1
ATOM 3127 C CA . LYS B 1 145 ? -9.969 16.281 -8.164 1 94.06 145 LYS B CA 1
ATOM 3128 C C . LYS B 1 145 ? -9.422 17.703 -8.18 1 94.06 145 LYS B C 1
ATOM 3130 O O . LYS B 1 145 ? -10.055 18.625 -7.648 1 94.06 145 LYS B O 1
ATOM 3135 N N . LYS B 1 146 ? -8.258 17.891 -8.633 1 92.38 146 LYS B N 1
ATOM 3136 C CA . LYS B 1 146 ? -7.656 19.203 -8.836 1 92.38 146 LYS B CA 1
ATOM 3137 C C . LYS B 1 146 ? -6.988 19.297 -10.203 1 92.38 146 LYS B C 1
ATOM 3139 O O . LYS B 1 146 ? -5.934 18.703 -10.43 1 92.38 146 LYS B O 1
ATOM 3144 N N . ASP B 1 147 ? -7.641 20.125 -11.07 1 88.06 147 ASP B N 1
ATOM 3145 C CA . ASP B 1 147 ? -7.16 20.219 -12.445 1 88.06 147 ASP B CA 1
ATOM 3146 C C . ASP B 1 147 ? -7.145 18.859 -13.133 1 88.06 147 ASP B C 1
ATOM 3148 O O . ASP B 1 147 ? -8.172 18.188 -13.195 1 88.06 147 ASP B O 1
ATOM 3152 N N . ASP B 1 148 ? -6.035 18.375 -13.555 1 88.12 148 ASP B N 1
ATOM 3153 C CA . ASP B 1 148 ? -5.941 17.094 -14.258 1 88.12 148 ASP B CA 1
ATOM 3154 C C . ASP B 1 148 ? -5.426 16 -13.336 1 88.12 148 ASP B C 1
ATOM 3156 O O . ASP B 1 148 ? -4.988 14.945 -13.805 1 88.12 148 ASP B O 1
ATOM 3160 N N . ARG B 1 149 ? -5.574 16.344 -12.062 1 93.62 149 ARG B N 1
ATOM 3161 C CA . ARG B 1 149 ? -5.055 15.367 -11.102 1 93.62 149 ARG B CA 1
ATOM 3162 C C . ARG B 1 149 ? -6.18 14.758 -10.273 1 93.62 149 ARG B C 1
ATOM 3164 O O . ARG B 1 149 ? -7.215 15.391 -10.062 1 93.62 149 ARG B O 1
ATOM 3171 N N . LEU B 1 150 ? -6.027 13.547 -9.961 1 96.06 150 LEU B N 1
ATOM 3172 C CA . LEU B 1 150 ? -6.84 12.852 -8.969 1 96.06 150 LEU B CA 1
ATOM 3173 C C . LEU B 1 150 ? -6.012 12.477 -7.746 1 96.06 150 LEU B C 1
ATOM 3175 O O . LEU B 1 150 ? -5.129 11.625 -7.824 1 96.06 150 LEU B O 1
ATOM 3179 N N . LEU B 1 151 ? -6.328 13.141 -6.621 1 97.88 151 LEU B N 1
ATOM 3180 C CA . LEU B 1 151 ? -5.422 13.109 -5.48 1 97.88 151 LEU B CA 1
ATOM 3181 C C . LEU B 1 151 ? -6.004 12.273 -4.348 1 97.88 151 LEU B C 1
ATOM 3183 O O . LEU B 1 151 ? -7.211 12.32 -4.09 1 97.88 151 LEU B O 1
ATOM 3187 N N . VAL B 1 152 ? -5.137 11.516 -3.766 1 97.94 152 VAL B N 1
ATOM 3188 C CA . VAL B 1 152 ? -5.492 10.719 -2.592 1 97.94 152 VAL B CA 1
ATOM 3189 C C . VAL B 1 152 ? -4.504 10.992 -1.463 1 97.94 152 VAL B C 1
ATOM 3191 O O . VAL B 1 152 ? -3.682 11.906 -1.558 1 97.94 152 VAL B O 1
ATOM 3194 N N . ASP B 1 153 ? -4.633 10.266 -0.43 1 98 153 ASP B N 1
ATOM 3195 C CA . ASP B 1 153 ? -3.908 10.43 0.827 1 98 153 ASP B CA 1
ATOM 3196 C C . ASP B 1 153 ? -2.4 10.445 0.593 1 98 153 ASP B C 1
ATOM 3198 O O . ASP B 1 153 ? -1.874 9.617 -0.148 1 98 153 ASP B O 1
ATOM 3202 N N . GLY B 1 154 ? -1.755 11.336 1.221 1 96.12 154 GLY B N 1
ATOM 3203 C CA . GLY B 1 154 ? -0.31 11.438 1.092 1 96.12 154 GLY B CA 1
ATOM 3204 C C . GLY B 1 154 ? 0.422 10.219 1.614 1 96.12 154 GLY B C 1
ATOM 3205 O O . GLY B 1 154 ? 1.544 9.93 1.189 1 96.12 154 GLY B O 1
ATOM 3206 N N . GLY B 1 155 ? -0.142 9.531 2.525 1 93.19 155 GLY B N 1
ATOM 3207 C CA . GLY B 1 155 ? 0.46 8.352 3.119 1 93.19 155 GLY B CA 1
ATOM 3208 C C . GLY B 1 155 ? 0.692 7.234 2.117 1 93.19 155 GLY B C 1
ATOM 3209 O O . GLY B 1 155 ? 1.459 6.305 2.381 1 93.19 155 GLY B O 1
ATOM 3210 N N . VAL B 1 156 ? 0.094 7.301 0.975 1 93.25 156 VAL B N 1
ATOM 3211 C CA . VAL B 1 156 ? 0.25 6.285 -0.061 1 93.25 156 VAL B CA 1
ATOM 3212 C C . VAL B 1 156 ? 1.684 6.301 -0.586 1 93.25 156 VAL B C 1
ATOM 3214 O O . VAL B 1 156 ? 2.277 5.242 -0.812 1 93.25 156 VAL B O 1
ATOM 3217 N N . ILE B 1 157 ? 2.277 7.461 -0.631 1 90.44 157 ILE B N 1
ATOM 3218 C CA . ILE B 1 157 ? 3.609 7.539 -1.22 1 90.44 157 ILE B CA 1
ATOM 3219 C C . ILE B 1 157 ? 4.602 8.062 -0.183 1 90.44 157 ILE B C 1
ATOM 3221 O O . ILE B 1 157 ? 5.793 7.75 -0.242 1 90.44 157 ILE B O 1
ATOM 3225 N N . ASP B 1 158 ? 4.098 8.891 0.726 1 91.31 158 ASP B N 1
ATOM 3226 C CA . ASP B 1 158 ? 4.98 9.508 1.709 1 91.31 158 ASP B CA 1
ATOM 3227 C C . ASP B 1 158 ? 4.27 9.68 3.051 1 91.31 158 ASP B C 1
ATOM 3229 O O . ASP B 1 158 ? 3.719 10.75 3.336 1 91.31 158 ASP B O 1
ATOM 3233 N N . ARG B 1 159 ? 4.406 8.734 3.904 1 92.19 159 ARG B N 1
ATOM 3234 C CA . ARG B 1 159 ? 3.654 8.734 5.156 1 92.19 159 ARG B CA 1
ATOM 3235 C C . ARG B 1 159 ? 4.32 9.625 6.195 1 92.19 159 ARG B C 1
ATOM 3237 O O . ARG B 1 159 ? 3.668 10.094 7.133 1 92.19 159 ARG B O 1
ATOM 3244 N N . LEU B 1 160 ? 5.613 9.766 6.117 1 94.38 160 LEU B N 1
ATOM 3245 C CA . LEU B 1 160 ? 6.41 10.586 7.023 1 94.38 160 LEU B CA 1
ATOM 3246 C C . LEU B 1 160 ? 7.293 11.555 6.25 1 94.38 160 LEU B C 1
ATOM 3248 O O . LEU B 1 160 ? 8.43 11.234 5.906 1 94.38 160 LEU B O 1
ATOM 3252 N N . PRO B 1 161 ? 6.836 12.75 5.996 1 95.62 161 PRO B N 1
ATOM 3253 C CA . PRO B 1 161 ? 7.449 13.641 5.008 1 95.62 161 PRO B CA 1
ATOM 3254 C C . PRO B 1 161 ? 8.664 14.383 5.555 1 95.62 161 PRO B C 1
ATOM 3256 O O . PRO B 1 161 ? 8.719 15.609 5.504 1 95.62 161 PRO B O 1
ATOM 3259 N N . VAL B 1 162 ? 9.688 13.719 5.965 1 96.31 162 VAL B N 1
ATOM 3260 C CA . VAL B 1 162 ? 10.93 14.266 6.516 1 96.31 162 VAL B CA 1
ATOM 3261 C C . VAL B 1 162 ? 11.672 15.039 5.434 1 96.31 162 VAL B C 1
ATOM 3263 O O . VAL B 1 162 ? 12.125 16.156 5.668 1 96.31 162 VAL B O 1
ATOM 3266 N N . SER B 1 163 ? 11.781 14.445 4.242 1 95.25 163 SER B N 1
ATOM 3267 C CA . SER B 1 163 ? 12.5 15.094 3.15 1 95.25 163 SER B CA 1
ATOM 3268 C C . SER B 1 163 ? 11.836 16.406 2.764 1 95.25 163 SER B C 1
ATOM 3270 O O . SER B 1 163 ? 12.523 17.359 2.389 1 95.25 163 SER B O 1
ATOM 3272 N N . VAL B 1 164 ? 10.539 16.438 2.902 1 97.12 164 VAL B N 1
ATOM 3273 C CA . VAL B 1 164 ? 9.805 17.656 2.561 1 97.12 164 VAL B CA 1
ATOM 3274 C C . VAL B 1 164 ? 10.148 18.766 3.551 1 97.12 164 VAL B C 1
ATOM 3276 O O . VAL B 1 164 ? 10.391 19.906 3.154 1 97.12 164 VAL B O 1
ATOM 3279 N N . ALA B 1 165 ? 10.141 18.391 4.828 1 97.62 165 ALA B N 1
ATOM 3280 C CA . ALA B 1 165 ? 10.531 19.375 5.84 1 97.62 165 ALA B CA 1
ATOM 3281 C C . ALA B 1 165 ? 11.945 19.891 5.59 1 97.62 165 ALA B C 1
ATOM 3283 O O . ALA B 1 165 ? 12.219 21.078 5.738 1 97.62 165 ALA B O 1
ATOM 3284 N N . ARG B 1 166 ? 12.805 19.016 5.195 1 96.94 166 ARG B N 1
ATOM 3285 C CA . ARG B 1 166 ? 14.18 19.391 4.883 1 96.94 166 ARG B CA 1
ATOM 3286 C C . ARG B 1 166 ? 14.234 20.328 3.68 1 96.94 166 ARG B C 1
ATOM 3288 O O . ARG B 1 166 ? 14.938 21.344 3.705 1 96.94 166 ARG B O 1
ATOM 3295 N N . GLU B 1 167 ? 13.562 20.016 2.701 1 97.06 167 GLU B N 1
ATOM 3296 C CA . GLU B 1 167 ? 13.523 20.812 1.477 1 97.06 167 GLU B CA 1
ATOM 3297 C C . GLU B 1 167 ? 12.984 22.219 1.745 1 97.06 167 GLU B C 1
ATOM 3299 O O . GLU B 1 167 ? 13.312 23.156 1.027 1 97.06 167 GLU B O 1
ATOM 3304 N N . MET B 1 168 ? 12.172 22.281 2.811 1 97.94 168 MET B N 1
ATOM 3305 C CA . MET B 1 168 ? 11.609 23.578 3.17 1 97.94 168 MET B CA 1
ATOM 3306 C C . MET B 1 168 ? 12.664 24.484 3.799 1 97.94 168 MET B C 1
ATOM 3308 O O . MET B 1 168 ? 12.492 25.703 3.877 1 97.94 168 MET B O 1
ATOM 3312 N N . GLY B 1 169 ? 13.766 23.891 4.34 1 97.38 169 GLY B N 1
ATOM 3313 C CA . GLY B 1 169 ? 14.852 24.703 4.867 1 97.38 169 GLY B CA 1
ATOM 3314 C C . GLY B 1 169 ? 15.18 24.391 6.316 1 97.38 169 GLY B C 1
ATOM 3315 O O . GLY B 1 169 ? 15.977 25.094 6.941 1 97.38 169 GLY B O 1
ATOM 3316 N N . ALA B 1 170 ? 14.641 23.328 6.855 1 98 170 ALA B N 1
ATOM 3317 C CA . ALA B 1 170 ? 14.875 23 8.258 1 98 170 ALA B CA 1
ATOM 3318 C C . ALA B 1 170 ? 16.312 22.562 8.484 1 98 170 ALA B C 1
ATOM 3320 O O . ALA B 1 170 ? 16.859 21.766 7.719 1 98 170 ALA B O 1
ATOM 3321 N N . ASP B 1 171 ? 16.891 23.094 9.484 1 97.62 171 ASP B N 1
ATOM 3322 C CA . ASP B 1 171 ? 18.219 22.641 9.938 1 97.62 171 ASP B CA 1
ATOM 3323 C C . ASP B 1 171 ? 18.109 21.344 10.734 1 97.62 171 ASP B C 1
ATOM 3325 O O . ASP B 1 171 ? 18.969 20.469 10.625 1 97.62 171 ASP B O 1
ATOM 3329 N N . ILE B 1 172 ? 17.078 21.297 11.531 1 98 172 ILE B N 1
ATOM 3330 C CA . ILE B 1 172 ? 16.766 20.125 12.344 1 98 172 ILE B CA 1
ATOM 3331 C C . ILE B 1 172 ? 15.328 19.672 12.047 1 98 172 ILE B C 1
ATOM 3333 O O . ILE B 1 172 ? 14.398 20.484 12.047 1 98 172 ILE B O 1
ATOM 3337 N N . VAL B 1 173 ? 15.25 18.391 11.75 1 98.44 173 VAL B N 1
ATOM 3338 C CA . VAL B 1 173 ? 13.922 17.859 11.484 1 98.44 173 VAL B CA 1
ATOM 3339 C C . VAL B 1 173 ? 13.523 16.891 12.602 1 98.44 173 VAL B C 1
ATOM 3341 O O . VAL B 1 173 ? 14.234 15.922 12.875 1 98.44 173 VAL B O 1
ATOM 3344 N N . ILE B 1 174 ? 12.445 17.203 13.234 1 98.44 174 ILE B N 1
ATOM 3345 C CA . ILE B 1 174 ? 11.797 16.297 14.18 1 98.44 174 ILE B CA 1
ATOM 3346 C C . ILE B 1 174 ? 10.625 15.586 13.508 1 98.44 174 ILE B C 1
ATOM 3348 O O . ILE B 1 174 ? 9.648 16.234 13.117 1 98.44 174 ILE B O 1
ATOM 3352 N N . ALA B 1 175 ? 10.75 14.312 13.375 1 97.38 175 ALA B N 1
ATOM 3353 C CA . ALA B 1 175 ? 9.68 13.523 12.773 1 97.38 175 ALA B CA 1
ATOM 3354 C C . ALA B 1 175 ? 8.781 12.914 13.844 1 97.38 175 ALA B C 1
ATOM 3356 O O . ALA B 1 175 ? 9.258 12.469 14.891 1 97.38 175 ALA B O 1
ATOM 3357 N N . VAL B 1 176 ? 7.504 12.953 13.617 1 97.5 176 VAL B N 1
ATOM 3358 C CA . VAL B 1 176 ? 6.535 12.312 14.5 1 97.5 176 VAL B CA 1
ATOM 3359 C C . VAL B 1 176 ? 5.828 11.18 13.766 1 97.5 176 VAL B C 1
ATOM 3361 O O . VAL B 1 176 ? 4.988 11.43 12.891 1 97.5 176 VAL B O 1
ATOM 3364 N N . ASP B 1 177 ? 6.148 10.008 14.117 1 94.5 177 ASP B N 1
ATOM 3365 C CA . ASP B 1 177 ? 5.609 8.797 13.508 1 94.5 177 ASP B CA 1
ATOM 3366 C C . ASP B 1 177 ? 4.531 8.172 14.383 1 94.5 177 ASP B C 1
ATOM 3368 O O . ASP B 1 177 ? 4.84 7.539 15.398 1 94.5 177 ASP B O 1
ATOM 3372 N N . VAL B 1 178 ? 3.307 8.242 13.891 1 93.69 178 VAL B N 1
ATOM 3373 C CA . VAL B 1 178 ? 2.211 7.793 14.742 1 93.69 178 VAL B CA 1
ATOM 3374 C C . VAL B 1 178 ? 1.732 6.414 14.297 1 93.69 178 VAL B C 1
ATOM 3376 O O . VAL B 1 178 ? 0.643 5.977 14.672 1 93.69 178 VAL B O 1
ATOM 3379 N N . ASN B 1 179 ? 2.469 5.715 13.438 1 84.31 179 ASN B N 1
ATOM 3380 C CA . ASN B 1 179 ? 2.182 4.348 13.016 1 84.31 179 ASN B CA 1
ATOM 3381 C C . ASN B 1 179 ? 3.143 3.352 13.656 1 84.31 179 ASN B C 1
ATOM 3383 O O . ASN B 1 179 ? 4.324 3.314 13.312 1 84.31 179 ASN B O 1
ATOM 3387 N N . ASP B 1 180 ? 2.883 2.908 14.797 1 69.81 180 ASP B N 1
ATOM 3388 C CA . ASP B 1 180 ? 3.836 2.049 15.492 1 69.81 180 ASP B CA 1
ATOM 3389 C C . ASP B 1 180 ? 3.648 0.585 15.094 1 69.81 180 ASP B C 1
ATOM 3391 O O . ASP B 1 180 ? 4.109 -0.318 15.797 1 69.81 180 ASP B O 1
ATOM 3395 N N . GLY B 1 181 ? 3.289 0.349 13.914 1 60.28 181 GLY B N 1
ATOM 3396 C CA . GLY B 1 181 ? 3.385 -0.969 13.305 1 60.28 181 GLY B CA 1
ATOM 3397 C C . GLY B 1 181 ? 2.643 -2.039 14.086 1 60.28 181 GLY B C 1
ATOM 3398 O O . GLY B 1 181 ? 2.898 -3.232 13.906 1 60.28 181 GLY B O 1
ATOM 3399 N N . LYS B 1 182 ? 1.833 -1.718 14.914 1 60.06 182 LYS B N 1
ATOM 3400 C CA . LYS B 1 182 ? 1.36 -2.814 15.758 1 60.06 182 LYS B CA 1
ATOM 3401 C C . LYS B 1 182 ? 0.165 -3.518 15.117 1 60.06 182 LYS B C 1
ATOM 3403 O O . LYS B 1 182 ? -0.535 -2.936 14.289 1 60.06 182 LYS B O 1
ATOM 3408 N N . LYS B 1 183 ? -0.011 -4.637 15.656 1 64.38 183 LYS B N 1
ATOM 3409 C CA . LYS B 1 183 ? -1.031 -5.652 15.406 1 64.38 183 LYS B CA 1
ATOM 3410 C C . LYS B 1 183 ? -2.418 -5.141 15.781 1 64.38 183 LYS B C 1
ATOM 3412 O O . LYS B 1 183 ? -2.574 -4.426 16.781 1 64.38 183 LYS B O 1
ATOM 3417 N N . VAL B 1 184 ? -3.25 -5.262 14.781 1 71.94 184 VAL B N 1
ATOM 3418 C CA . VAL B 1 184 ? -4.625 -4.883 15.086 1 71.94 184 VAL B CA 1
ATOM 3419 C C . VAL B 1 184 ? -5.363 -6.066 15.703 1 71.94 184 VAL B C 1
ATOM 3421 O O . VAL B 1 184 ? -5.094 -7.223 15.367 1 71.94 184 VAL B O 1
ATOM 3424 N N . GLU B 1 185 ? -6.219 -5.738 16.578 1 65.56 185 GLU B N 1
ATOM 3425 C CA . GLU B 1 185 ? -6.898 -6.805 17.312 1 65.56 185 GLU B CA 1
ATOM 3426 C C . GLU B 1 185 ? -8.102 -7.328 16.531 1 65.56 185 GLU B C 1
ATOM 3428 O O . GLU B 1 185 ? -8.406 -8.523 16.578 1 65.56 185 GLU B O 1
ATOM 3433 N N . GLU B 1 186 ? -8.727 -6.523 15.914 1 80.06 186 GLU B N 1
ATOM 3434 C CA . GLU B 1 186 ? -9.938 -7.02 15.266 1 80.06 186 GLU B CA 1
ATOM 3435 C C . GLU B 1 186 ? -10.188 -6.305 13.945 1 80.06 186 GLU B C 1
ATOM 3437 O O . GLU B 1 186 ? -10 -5.09 13.844 1 80.06 186 GLU B O 1
ATOM 3442 N N . ILE B 1 187 ? -10.484 -7.082 12.922 1 87.31 187 ILE B N 1
ATOM 3443 C CA . ILE B 1 187 ? -10.914 -6.613 11.609 1 87.31 187 ILE B CA 1
ATOM 3444 C C . ILE B 1 187 ? -12.344 -7.082 11.336 1 87.31 187 ILE B C 1
ATOM 3446 O O . ILE B 1 187 ? -12.609 -8.281 11.305 1 87.31 187 ILE B O 1
ATOM 3450 N N . SER B 1 188 ? -13.234 -6.09 11.203 1 87.5 188 SER B N 1
ATOM 3451 C CA . SER B 1 188 ? -14.625 -6.512 11.117 1 87.5 188 SER B CA 1
ATOM 3452 C C . SER B 1 188 ? -15.328 -5.855 9.938 1 87.5 188 SER B C 1
ATOM 3454 O O . SER B 1 188 ? -16.469 -6.188 9.625 1 87.5 188 SER B O 1
ATOM 3456 N N . SER B 1 189 ? -14.719 -4.965 9.273 1 90.88 189 SER B N 1
ATOM 3457 C CA . SER B 1 189 ? -15.359 -4.242 8.18 1 90.88 189 SER B CA 1
ATOM 3458 C C . SER B 1 189 ? -14.398 -4.031 7.016 1 90.88 189 SER B C 1
ATOM 3460 O O . SER B 1 189 ? -13.188 -4.199 7.172 1 90.88 189 SER B O 1
ATOM 3462 N N . ILE B 1 190 ? -14.953 -3.643 5.93 1 91.56 190 ILE B N 1
ATOM 3463 C CA . ILE B 1 190 ? -14.164 -3.348 4.738 1 91.56 190 ILE B CA 1
ATOM 3464 C C . ILE B 1 190 ? -13.234 -2.17 5.012 1 91.56 190 ILE B C 1
ATOM 3466 O O . ILE B 1 190 ? -12.109 -2.127 4.5 1 91.56 190 ILE B O 1
ATOM 3470 N N . PHE B 1 191 ? -13.672 -1.232 5.859 1 90.12 191 PHE B N 1
ATOM 3471 C CA . PHE B 1 191 ? -12.828 -0.107 6.246 1 90.12 191 PHE B CA 1
ATOM 3472 C C . PHE B 1 191 ? -11.594 -0.587 6.996 1 90.12 191 PHE B C 1
ATOM 3474 O O . PHE B 1 191 ? -10.484 -0.114 6.746 1 90.12 191 PHE B O 1
ATOM 3481 N N . ASP B 1 192 ? -11.812 -1.542 7.852 1 90.5 192 ASP B N 1
ATOM 3482 C CA . ASP B 1 192 ? -10.703 -2.109 8.609 1 90.5 192 ASP B CA 1
ATOM 3483 C C . ASP B 1 192 ? -9.703 -2.801 7.68 1 90.5 192 ASP B C 1
ATOM 3485 O O . ASP B 1 192 ? -8.492 -2.678 7.859 1 90.5 192 ASP B O 1
ATOM 3489 N N . VAL B 1 193 ? -10.219 -3.502 6.711 1 93.31 193 VAL B N 1
ATOM 3490 C CA . VAL B 1 193 ? -9.383 -4.242 5.781 1 93.31 193 VAL B CA 1
ATOM 3491 C C . VAL B 1 193 ? -8.508 -3.273 4.988 1 93.31 193 VAL B C 1
ATOM 3493 O O . VAL B 1 193 ? -7.293 -3.461 4.891 1 93.31 193 VAL B O 1
ATOM 3496 N N . ILE B 1 194 ? -9.078 -2.26 4.473 1 93.25 194 ILE B N 1
ATOM 3497 C CA . ILE B 1 194 ? -8.375 -1.28 3.648 1 93.25 194 ILE B CA 1
ATOM 3498 C C . ILE B 1 194 ? -7.348 -0.535 4.496 1 93.25 194 ILE B C 1
ATOM 3500 O O . ILE B 1 194 ? -6.168 -0.478 4.145 1 93.25 194 ILE B O 1
ATOM 3504 N N . MET B 1 195 ? -7.746 -0.066 5.617 1 90.38 195 MET B N 1
ATOM 3505 C CA . MET B 1 195 ? -6.875 0.737 6.469 1 90.38 195 MET B CA 1
ATOM 3506 C C . MET B 1 195 ? -5.691 -0.086 6.965 1 90.38 195 MET B C 1
ATOM 3508 O O . MET B 1 195 ? -4.555 0.391 6.961 1 90.38 195 MET B O 1
ATOM 3512 N N . GLN B 1 196 ? -5.98 -1.254 7.422 1 90.88 196 GLN B N 1
ATOM 3513 C CA . GLN B 1 196 ? -4.918 -2.119 7.918 1 90.88 196 GLN B CA 1
ATOM 3514 C C . GLN B 1 196 ? -3.938 -2.479 6.805 1 90.88 196 GLN B C 1
ATOM 3516 O O . GLN B 1 196 ? -2.729 -2.566 7.039 1 90.88 196 GLN B O 1
ATOM 3521 N N . SER B 1 197 ? -4.418 -2.758 5.641 1 93.69 197 SER B N 1
ATOM 3522 C CA . SER B 1 197 ? -3.543 -3.068 4.516 1 93.69 197 SER B CA 1
ATOM 3523 C C . SER B 1 197 ? -2.643 -1.886 4.172 1 93.69 197 SER B C 1
ATOM 3525 O O . SER B 1 197 ? -1.441 -2.057 3.949 1 93.69 197 SER B O 1
ATOM 3527 N N . ILE B 1 198 ? -3.229 -0.727 4.121 1 91.56 198 ILE B N 1
ATOM 3528 C CA . ILE B 1 198 ? -2.461 0.484 3.848 1 91.56 198 ILE B CA 1
ATOM 3529 C C . ILE B 1 198 ? -1.42 0.693 4.945 1 91.56 198 ILE B C 1
ATOM 3531 O O . ILE B 1 198 ? -0.259 0.993 4.656 1 91.56 198 ILE B O 1
ATOM 3535 N N . ASP B 1 199 ? -1.843 0.495 6.16 1 89.56 199 ASP B N 1
ATOM 3536 C CA . ASP B 1 199 ? -0.929 0.642 7.289 1 89.56 199 ASP B CA 1
ATOM 3537 C C . ASP B 1 199 ? 0.258 -0.311 7.16 1 89.56 199 ASP B C 1
ATOM 3539 O O . ASP B 1 199 ? 1.404 0.086 7.379 1 89.56 199 ASP B O 1
ATOM 3543 N N . LEU B 1 200 ? -0.017 -1.509 6.844 1 90 200 LEU B N 1
ATOM 3544 C CA . LEU B 1 200 ? 1.032 -2.512 6.695 1 90 200 LEU B CA 1
ATOM 3545 C C . LEU B 1 200 ? 1.999 -2.125 5.582 1 90 200 LEU B C 1
ATOM 3547 O O . LEU B 1 200 ? 3.217 -2.24 5.742 1 90 200 LEU B O 1
ATOM 3551 N N . MET B 1 201 ? 1.482 -1.7 4.48 1 92.19 201 MET B N 1
ATOM 3552 C CA . MET B 1 201 ? 2.326 -1.312 3.354 1 92.19 201 MET B CA 1
ATOM 3553 C C . MET B 1 201 ? 3.17 -0.09 3.701 1 92.19 201 MET B C 1
ATOM 3555 O O . MET B 1 201 ? 4.348 -0.021 3.344 1 92.19 201 MET B O 1
ATOM 3559 N N . GLN B 1 202 ? 2.547 0.827 4.359 1 89.81 202 GLN B N 1
ATOM 3560 C CA . GLN B 1 202 ? 3.279 2.006 4.805 1 89.81 202 GLN B CA 1
ATOM 3561 C C . GLN B 1 202 ? 4.41 1.624 5.758 1 89.81 202 GLN B C 1
ATOM 3563 O O . GLN B 1 202 ? 5.5 2.195 5.699 1 89.81 202 GLN B O 1
ATOM 3568 N N . ASP B 1 203 ? 4.094 0.732 6.652 1 86.44 203 ASP B N 1
ATOM 3569 C CA . ASP B 1 203 ? 5.102 0.252 7.59 1 86.44 203 ASP B CA 1
ATOM 3570 C C . ASP B 1 203 ? 6.273 -0.391 6.855 1 86.44 203 ASP B C 1
ATOM 3572 O O . ASP B 1 203 ? 7.43 -0.211 7.242 1 86.44 203 ASP B O 1
ATOM 3576 N N . GLU B 1 204 ? 5.926 -1.097 5.875 1 84.94 204 GLU B N 1
ATOM 3577 C CA . GLU B 1 204 ? 6.98 -1.726 5.086 1 84.94 204 GLU B CA 1
ATOM 3578 C C . GLU B 1 204 ? 7.832 -0.68 4.371 1 84.94 204 GLU B C 1
ATOM 3580 O O . GLU B 1 204 ? 9.055 -0.822 4.285 1 84.94 204 GLU B O 1
ATOM 3585 N N . LEU B 1 205 ? 7.258 0.338 3.873 1 83.19 205 LEU B N 1
ATOM 3586 C CA . LEU B 1 205 ? 7.949 1.379 3.119 1 83.19 205 LEU B CA 1
ATOM 3587 C C . LEU B 1 205 ? 8.906 2.154 4.016 1 83.19 205 LEU B C 1
ATOM 3589 O O . LEU B 1 205 ? 10.008 2.521 3.586 1 83.19 205 LEU B O 1
ATOM 3593 N N . VAL B 1 206 ? 8.5 2.379 5.25 1 78.69 206 VAL B N 1
ATOM 3594 C CA . VAL B 1 206 ? 9.289 3.223 6.141 1 78.69 206 VAL B CA 1
ATOM 3595 C C . VAL B 1 206 ? 10.57 2.496 6.535 1 78.69 206 VAL B C 1
ATOM 3597 O O . VAL B 1 206 ? 11.578 3.131 6.867 1 78.69 206 VAL B O 1
ATOM 3600 N N . LYS B 1 207 ? 10.547 1.121 6.473 1 76 207 LYS B N 1
ATOM 3601 C CA . LYS B 1 207 ? 11.742 0.347 6.781 1 76 207 LYS B CA 1
ATOM 3602 C C . LYS B 1 207 ? 12.867 0.657 5.797 1 76 207 LYS B C 1
ATOM 3604 O O . LYS B 1 207 ? 14.047 0.454 6.109 1 76 207 LYS B O 1
ATOM 3609 N N . TYR B 1 208 ? 12.484 1.199 4.688 1 74.88 208 TYR B N 1
ATOM 3610 C CA . TYR B 1 208 ? 13.484 1.332 3.633 1 74.88 208 TYR B CA 1
ATOM 3611 C C . TYR B 1 208 ? 13.781 2.799 3.344 1 74.88 208 TYR B C 1
ATOM 3613 O O . TYR B 1 208 ? 14.805 3.125 2.738 1 74.88 208 TYR B O 1
ATOM 3621 N N . VAL B 1 209 ? 12.844 3.59 3.633 1 65.44 209 VAL B N 1
ATOM 3622 C CA . VAL B 1 209 ? 13.086 5.012 3.41 1 65.44 209 VAL B CA 1
ATOM 3623 C C . VAL B 1 209 ? 14.023 5.547 4.488 1 65.44 209 VAL B C 1
ATOM 3625 O O . VAL B 1 209 ? 13.82 5.297 5.68 1 65.44 209 VAL B O 1
ATOM 3628 N N . VAL B 1 210 ? 15.102 5.93 4.074 1 59.81 210 VAL B N 1
ATOM 3629 C CA . VAL B 1 210 ? 16.062 6.527 4.992 1 59.81 210 VAL B CA 1
ATOM 3630 C C . VAL B 1 210 ? 15.398 7.625 5.809 1 59.81 210 VAL B C 1
ATOM 3632 O O . VAL B 1 210 ? 14.867 8.594 5.246 1 59.81 210 VAL B O 1
ATOM 3635 N N . ASN B 1 211 ? 15.203 7.293 6.898 1 73 211 ASN B N 1
ATOM 3636 C CA . ASN B 1 211 ? 14.742 8.328 7.812 1 73 211 ASN B CA 1
ATOM 3637 C C . ASN B 1 211 ? 15.859 9.305 8.172 1 73 211 ASN B C 1
ATOM 3639 O O . ASN B 1 211 ? 16.688 9.016 9.031 1 73 211 ASN B O 1
ATOM 3643 N N . ASP B 1 212 ? 15.852 10.43 7.371 1 84.69 212 ASP B N 1
ATOM 3644 C CA . ASP B 1 212 ? 16.922 11.406 7.57 1 84.69 212 ASP B CA 1
ATOM 3645 C C . ASP B 1 212 ? 16.516 12.445 8.617 1 84.69 212 ASP B C 1
ATOM 3647 O O . ASP B 1 212 ? 16.953 13.602 8.555 1 84.69 212 ASP B O 1
ATOM 3651 N N . SER B 1 213 ? 15.594 12.062 9.414 1 93.38 213 SER B N 1
ATOM 3652 C CA . SER B 1 213 ? 15.25 12.969 10.5 1 93.38 213 SER B CA 1
ATOM 3653 C C . SER B 1 213 ? 16.359 13.016 11.555 1 93.38 213 SER B C 1
ATOM 3655 O O . SER B 1 213 ? 17.141 12.07 11.672 1 93.38 213 SER B O 1
ATOM 3657 N N . ASP B 1 214 ? 16.453 14.109 12.203 1 97 214 ASP B N 1
ATOM 3658 C CA . ASP B 1 214 ? 17.391 14.219 13.312 1 97 214 ASP B CA 1
ATOM 3659 C C . ASP B 1 214 ? 16.859 13.523 14.562 1 97 214 ASP B C 1
ATOM 3661 O O . ASP B 1 214 ? 17.625 12.977 15.352 1 97 214 ASP B O 1
ATOM 3665 N N . ILE B 1 215 ? 15.609 13.633 14.75 1 96.94 215 ILE B N 1
ATOM 3666 C CA . ILE B 1 215 ? 14.906 12.977 15.844 1 96.94 215 ILE B CA 1
ATOM 3667 C C . ILE B 1 215 ? 13.57 12.43 15.352 1 96.94 215 ILE B C 1
ATOM 3669 O O . ILE B 1 215 ? 12.859 13.102 14.594 1 96.94 215 ILE B O 1
ATOM 3673 N N . THR B 1 216 ? 13.305 11.219 15.766 1 96.25 216 THR B N 1
ATOM 3674 C CA . THR B 1 216 ? 11.992 10.648 15.477 1 96.25 216 THR B CA 1
ATOM 3675 C C . THR B 1 216 ? 11.242 10.344 16.766 1 96.25 216 THR B C 1
ATOM 3677 O O . THR B 1 216 ? 11.719 9.57 17.609 1 96.25 216 THR B O 1
ATOM 3680 N N . ILE B 1 217 ? 10.148 11.008 16.922 1 97.12 217 ILE B N 1
ATOM 3681 C CA . ILE B 1 217 ? 9.258 10.727 18.031 1 97.12 217 ILE B CA 1
ATOM 3682 C C . ILE B 1 217 ? 8.203 9.703 17.594 1 97.12 217 ILE B C 1
ATOM 3684 O O . ILE B 1 217 ? 7.465 9.938 16.641 1 97.12 217 ILE B O 1
ATOM 3688 N N . LYS B 1 218 ? 8.102 8.594 18.312 1 95.12 218 LYS B N 1
ATOM 3689 C CA . LYS B 1 218 ? 7.152 7.531 18 1 95.12 218 LYS B CA 1
ATOM 3690 C C . LYS B 1 218 ? 6.227 7.242 19.172 1 95.12 218 LYS B C 1
ATOM 3692 O O . LYS B 1 218 ? 6.445 6.285 19.922 1 95.12 218 LYS B O 1
ATOM 3697 N N . PRO B 1 219 ? 5.168 8.055 19.266 1 96 219 PRO B N 1
ATOM 3698 C CA . PRO B 1 219 ? 4.219 7.754 20.344 1 96 219 PRO B CA 1
ATOM 3699 C C . PRO B 1 219 ? 3.686 6.324 20.281 1 96 219 PRO B C 1
ATOM 3701 O O . PRO B 1 219 ? 3.43 5.805 19.188 1 96 219 PRO B O 1
ATOM 3704 N N . LYS B 1 220 ? 3.498 5.66 21.391 1 91.5 220 LYS B N 1
ATOM 3705 C CA . LYS B 1 220 ? 3.062 4.27 21.469 1 91.5 220 LYS B CA 1
ATOM 3706 C C . LYS B 1 220 ? 1.546 4.16 21.328 1 91.5 220 LYS B C 1
ATOM 3708 O O . LYS B 1 220 ? 0.875 3.605 22.188 1 91.5 220 LYS B O 1
ATOM 3713 N N . VAL B 1 221 ? 1.097 4.648 20.219 1 90.69 221 VAL B N 1
ATOM 3714 C CA . VAL B 1 221 ? -0.345 4.754 20.031 1 90.69 221 VAL B CA 1
ATOM 3715 C C . VAL B 1 221 ? -0.825 3.615 19.125 1 90.69 221 VAL B C 1
ATOM 3717 O O . VAL B 1 221 ? -1.978 3.605 18.688 1 90.69 221 VAL B O 1
ATOM 3720 N N . GLY B 1 222 ? 0.014 2.629 18.844 1 83.62 222 GLY B N 1
ATOM 3721 C CA . GLY B 1 222 ? -0.31 1.512 17.969 1 83.62 222 GLY B CA 1
ATOM 3722 C C . GLY B 1 222 ? -1.414 0.627 18.516 1 83.62 222 GLY B C 1
ATOM 3723 O O . GLY B 1 222 ? -2.021 -0.148 17.781 1 83.62 222 GLY B O 1
ATOM 3724 N N . ILE B 1 223 ? -1.681 0.798 19.75 1 80.31 223 ILE B N 1
ATOM 3725 C CA . ILE B 1 223 ? -2.693 -0.028 20.406 1 80.31 223 ILE B CA 1
ATOM 3726 C C . ILE B 1 223 ? -4.086 0.442 19.984 1 80.31 223 ILE B C 1
ATOM 3728 O O . ILE B 1 223 ? -5.074 -0.262 20.203 1 80.31 223 ILE B O 1
ATOM 3732 N N . PHE B 1 224 ? -4.145 1.618 19.484 1 83.06 224 PHE B N 1
ATOM 3733 C CA . PHE B 1 224 ? -5.438 2.146 19.062 1 83.06 224 PHE B CA 1
ATOM 3734 C C . PHE B 1 224 ? -5.637 1.954 17.562 1 83.06 224 PHE B C 1
ATOM 3736 O O . PHE B 1 224 ? -4.68 2.025 16.781 1 83.06 224 PHE B O 1
ATOM 3743 N N . SER B 1 225 ? -6.84 1.753 17.188 1 79.56 225 SER B N 1
ATOM 3744 C CA . SER B 1 225 ? -7.184 1.648 15.773 1 79.56 225 SER B CA 1
ATOM 3745 C C . SER B 1 225 ? -7.129 3.01 15.086 1 79.56 225 SER B C 1
ATOM 3747 O O . SER B 1 225 ? -7.582 4.012 15.648 1 79.56 225 SER B O 1
ATOM 3749 N N . ALA B 1 226 ? -6.57 3.012 13.898 1 80.19 226 ALA B N 1
ATOM 3750 C CA . ALA B 1 226 ? -6.477 4.234 13.109 1 80.19 226 ALA B CA 1
ATOM 3751 C C . ALA B 1 226 ? -7.859 4.727 12.695 1 80.19 226 ALA B C 1
ATOM 3753 O O . ALA B 1 226 ? -8.023 5.887 12.312 1 80.19 226 ALA B O 1
ATOM 3754 N N . ARG B 1 227 ? -8.875 3.936 12.781 1 79.62 227 ARG B N 1
ATOM 3755 C CA . ARG B 1 227 ? -10.195 4.301 12.266 1 79.62 227 ARG B CA 1
ATOM 3756 C C . ARG B 1 227 ? -11.148 4.641 13.398 1 79.62 227 ARG B C 1
ATOM 3758 O O . ARG B 1 227 ? -12.242 5.164 13.164 1 79.62 227 ARG B O 1
ATOM 3765 N N . ALA B 1 228 ? -10.883 4.281 14.617 1 74.81 228 ALA B N 1
ATOM 3766 C CA . ALA B 1 228 ? -11.867 4.293 15.695 1 74.81 228 ALA B CA 1
ATOM 3767 C C . ALA B 1 228 ? -12.172 5.719 16.141 1 74.81 228 ALA B C 1
ATOM 3769 O O . ALA B 1 228 ? -13.297 6.02 16.547 1 74.81 228 ALA B O 1
ATOM 3770 N N . PHE B 1 229 ? -11.203 6.602 16 1 83.62 229 PHE B N 1
ATOM 3771 C CA . PHE B 1 229 ? -11.312 7.98 16.453 1 83.62 229 PHE B CA 1
ATOM 3772 C C . PHE B 1 229 ? -11.945 8.039 17.844 1 83.62 229 PHE B C 1
ATOM 3774 O O . PHE B 1 229 ? -12.844 8.836 18.094 1 83.62 229 PHE B O 1
ATOM 3781 N N . THR B 1 230 ? -11.586 7.051 18.641 1 84.06 230 THR B N 1
ATOM 3782 C CA . THR B 1 230 ? -11.906 7 20.062 1 84.06 230 THR B CA 1
ATOM 3783 C C . THR B 1 230 ? -10.641 7.172 20.906 1 84.06 230 THR B C 1
ATOM 3785 O O . THR B 1 230 ? -9.531 7.207 20.375 1 84.06 230 THR B O 1
ATOM 3788 N N . ASN B 1 231 ? -10.797 7.445 22.156 1 90.56 231 ASN B N 1
ATOM 3789 C CA . ASN B 1 231 ? -9.68 7.562 23.078 1 90.56 231 ASN B CA 1
ATOM 3790 C C . ASN B 1 231 ? -8.75 8.711 22.688 1 90.56 231 ASN B C 1
ATOM 3792 O O . ASN B 1 231 ? -7.527 8.586 22.781 1 90.56 231 ASN B O 1
ATOM 3796 N N . ILE B 1 232 ? -9.281 9.711 22.188 1 93.81 232 ILE B N 1
ATOM 3797 C CA . ILE B 1 232 ? -8.531 10.836 21.641 1 93.81 232 ILE B CA 1
ATOM 3798 C C . ILE B 1 232 ? -7.66 11.445 22.734 1 93.81 232 ILE B C 1
ATOM 3800 O O . ILE B 1 232 ? -6.48 11.727 22.516 1 93.81 232 ILE B O 1
ATOM 3804 N N . GLU B 1 233 ? -8.227 11.617 23.922 1 94.69 233 GLU B N 1
ATOM 3805 C CA . GLU B 1 233 ? -7.477 12.195 25.031 1 94.69 233 GLU B CA 1
ATOM 3806 C C . GLU B 1 233 ? -6.25 11.352 25.375 1 94.69 233 GLU B C 1
ATOM 3808 O O . GLU B 1 233 ? -5.168 11.891 25.625 1 94.69 233 GLU B O 1
ATOM 3813 N N . GLU B 1 234 ? -6.477 10.094 25.422 1 95.38 234 GLU B N 1
ATOM 3814 C CA . GLU B 1 234 ? -5.375 9.18 25.719 1 95.38 234 GLU B CA 1
ATOM 3815 C C . GLU B 1 234 ? -4.305 9.242 24.625 1 95.38 234 GLU B C 1
ATOM 3817 O O . GLU B 1 234 ? -3.109 9.203 24.922 1 95.38 234 GLU B O 1
ATOM 3822 N N . ILE B 1 235 ? -4.652 9.328 23.422 1 95.56 235 ILE B N 1
ATOM 3823 C CA . ILE B 1 235 ? -3.748 9.391 22.281 1 95.56 235 ILE B CA 1
ATOM 3824 C C . ILE B 1 235 ? -2.896 10.656 22.359 1 95.56 235 ILE B C 1
ATOM 3826 O O . ILE B 1 235 ? -1.678 10.609 22.172 1 95.56 235 ILE B O 1
ATOM 3830 N N . ILE B 1 236 ? -3.527 11.766 22.672 1 97.19 236 ILE B N 1
ATOM 3831 C CA . ILE B 1 236 ? -2.812 13.023 22.812 1 97.19 236 ILE B CA 1
ATOM 3832 C C . ILE B 1 236 ? -1.802 12.914 23.953 1 97.19 236 ILE B C 1
ATOM 3834 O O . ILE B 1 236 ? -0.645 13.312 23.812 1 97.19 236 ILE B O 1
ATOM 3838 N N . LYS B 1 237 ? -2.266 12.32 25.047 1 96.94 237 LYS B N 1
ATOM 3839 C CA . LYS B 1 237 ? -1.398 12.148 26.219 1 96.94 237 LYS B CA 1
ATOM 3840 C C . LYS B 1 237 ? -0.172 11.312 25.875 1 96.94 237 LYS B C 1
ATOM 3842 O O . LYS B 1 237 ? 0.938 11.609 26.312 1 96.94 237 LYS B O 1
ATOM 3847 N N . MET B 1 238 ? -0.325 10.359 25.141 1 96.75 238 MET B N 1
ATOM 3848 C CA . MET B 1 238 ? 0.782 9.5 24.734 1 96.75 238 MET B CA 1
ATOM 3849 C C . MET B 1 238 ? 1.763 10.258 23.844 1 96.75 238 MET B C 1
ATOM 3851 O O . MET B 1 238 ? 2.969 10.008 23.891 1 96.75 238 MET B O 1
ATOM 3855 N N . GLY B 1 239 ? 1.227 11.18 23 1 97.88 239 GLY B N 1
ATOM 3856 C CA . GLY B 1 239 ? 2.096 12.078 22.266 1 97.88 239 GLY B CA 1
ATOM 3857 C C . GLY B 1 239 ? 2.941 12.961 23.156 1 97.88 239 GLY B C 1
ATOM 3858 O O . GLY B 1 239 ? 4.141 13.133 22.922 1 97.88 239 GLY B O 1
ATOM 3859 N N . GLU B 1 240 ? 2.299 13.453 24.203 1 98.31 240 GLU B N 1
ATOM 3860 C CA . GLU B 1 240 ? 3.018 14.266 25.172 1 98.31 240 GLU B CA 1
ATOM 3861 C C . GLU B 1 240 ? 4.117 13.469 25.859 1 98.31 240 GLU B C 1
ATOM 3863 O O . GLU B 1 240 ? 5.25 13.93 25.984 1 98.31 240 GLU B O 1
ATOM 3868 N N . GLU B 1 241 ? 3.719 12.297 26.281 1 98.31 241 GLU B N 1
ATOM 3869 C CA . GLU B 1 241 ? 4.633 11.445 27.031 1 98.31 241 GLU B CA 1
ATOM 3870 C C . GLU B 1 241 ? 5.867 11.086 26.203 1 98.31 241 GLU B C 1
ATOM 3872 O O . GLU B 1 241 ? 6.992 11.156 26.688 1 98.31 241 GLU B O 1
ATOM 3877 N N . GLU B 1 242 ? 5.668 10.711 24.984 1 98.06 242 GLU B N 1
ATOM 3878 C CA . GLU B 1 242 ? 6.797 10.344 24.125 1 98.06 242 GLU B CA 1
ATOM 3879 C C . GLU B 1 242 ? 7.688 11.547 23.844 1 98.06 242 GLU B C 1
ATOM 3881 O O . GLU B 1 242 ? 8.914 11.422 23.797 1 98.06 242 GLU B O 1
ATOM 3886 N N . ALA B 1 243 ? 7.055 12.719 23.609 1 98.5 243 ALA B N 1
ATOM 3887 C CA . ALA B 1 243 ? 7.828 13.938 23.375 1 98.5 243 ALA B CA 1
ATOM 3888 C C . ALA B 1 243 ? 8.664 14.305 24.594 1 98.5 243 ALA B C 1
ATOM 3890 O O . ALA B 1 243 ? 9.82 14.703 24.469 1 98.5 243 ALA B O 1
ATOM 3891 N N . LEU B 1 244 ? 8.086 14.164 25.75 1 98.5 244 LEU B N 1
ATOM 3892 C CA . LEU B 1 244 ? 8.789 14.469 26.984 1 98.5 244 LEU B CA 1
ATOM 3893 C C . LEU B 1 244 ? 9.969 13.523 27.188 1 98.5 244 LEU B C 1
ATOM 3895 O O . LEU B 1 244 ? 11.039 13.938 27.641 1 98.5 244 LEU B O 1
ATOM 3899 N N . LEU B 1 245 ? 9.742 12.281 26.859 1 98.25 245 LEU B N 1
ATOM 3900 C CA . LEU B 1 245 ? 10.805 11.281 26.984 1 98.25 245 LEU B CA 1
ATOM 3901 C C . LEU B 1 245 ? 12 11.656 26.109 1 98.25 245 LEU B C 1
ATOM 3903 O O . LEU B 1 245 ? 13.148 11.398 26.484 1 98.25 245 LEU B O 1
ATOM 3907 N N . LEU B 1 246 ? 11.773 12.289 24.984 1 98.25 246 LEU B N 1
ATOM 3908 C CA . LEU B 1 246 ? 12.844 12.578 24.031 1 98.25 246 LEU B CA 1
ATOM 3909 C C . LEU B 1 246 ? 13.312 14.023 24.156 1 98.25 246 LEU B C 1
ATOM 3911 O O . LEU B 1 246 ? 14.211 14.461 23.438 1 98.25 246 LEU B O 1
ATOM 3915 N N . LEU B 1 247 ? 12.75 14.766 25.078 1 98.25 247 LEU B N 1
ATOM 3916 C CA . LEU B 1 247 ? 13.055 16.188 25.234 1 98.25 247 LEU B CA 1
ATOM 3917 C C . LEU B 1 247 ? 14.547 16.406 25.453 1 98.25 247 LEU B C 1
ATOM 3919 O O . LEU B 1 247 ? 15.148 17.281 24.828 1 98.25 247 LEU B O 1
ATOM 3923 N N . PRO B 1 248 ? 15.203 15.555 26.297 1 98.25 248 PRO B N 1
ATOM 3924 C CA . PRO B 1 248 ? 16.641 15.75 26.453 1 98.25 248 PRO B CA 1
ATOM 3925 C C . PRO B 1 248 ? 17.422 15.57 25.156 1 98.25 248 PRO B C 1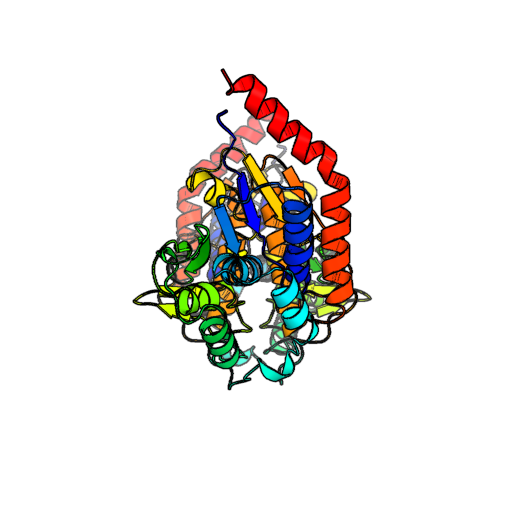
ATOM 3927 O O . PRO B 1 248 ? 18.344 16.344 24.875 1 98.25 248 PRO B O 1
ATOM 3930 N N . THR B 1 249 ? 17.016 14.633 24.375 1 98.12 249 THR B N 1
ATOM 3931 C CA . THR B 1 249 ? 17.672 14.383 23.094 1 98.12 249 THR B CA 1
ATOM 3932 C C . THR B 1 249 ? 17.438 15.547 22.141 1 98.12 249 THR B C 1
ATOM 3934 O O . THR B 1 249 ? 18.344 15.938 21.406 1 98.12 249 THR B O 1
ATOM 3937 N N . ILE B 1 250 ? 16.234 16.047 22.156 1 98.12 250 ILE B N 1
ATOM 3938 C CA . ILE B 1 250 ? 15.891 17.188 21.297 1 98.12 250 ILE B CA 1
ATOM 3939 C C . ILE B 1 250 ? 16.781 18.375 21.656 1 98.12 250 ILE B C 1
ATOM 3941 O O . ILE B 1 250 ? 17.375 19 20.766 1 98.12 250 ILE B O 1
ATOM 3945 N N . LEU B 1 251 ? 16.891 18.672 22.891 1 97.56 251 LEU B N 1
ATOM 3946 C CA . LEU B 1 251 ? 17.688 19.797 23.359 1 97.56 251 LEU B CA 1
ATOM 3947 C C . LEU B 1 251 ? 19.156 19.594 23.031 1 97.56 251 LEU B C 1
ATOM 3949 O O . LEU B 1 251 ? 19.859 20.547 22.672 1 97.56 251 LEU B O 1
ATOM 3953 N N . GLU B 1 252 ? 19.594 18.359 23.141 1 97.5 252 GLU B N 1
ATOM 3954 C CA . GLU B 1 252 ? 20.984 18.047 22.828 1 97.5 252 GLU B CA 1
ATOM 3955 C C . GLU B 1 252 ? 21.281 18.281 21.344 1 97.5 252 GLU B C 1
ATOM 3957 O O . GLU B 1 252 ? 22.344 18.812 21 1 97.5 252 GLU B O 1
ATOM 3962 N N . VAL B 1 253 ? 20.422 17.875 20.5 1 97.12 253 VAL B N 1
ATOM 3963 C CA . VAL B 1 253 ? 20.594 18.047 19.062 1 97.12 253 VAL B CA 1
ATOM 3964 C C . VAL B 1 253 ? 20.641 19.531 18.719 1 97.12 253 VAL B C 1
ATOM 3966 O O . VAL B 1 253 ? 21.438 19.953 17.875 1 97.12 253 VAL B O 1
ATOM 3969 N N . ILE B 1 254 ? 19.797 20.297 19.359 1 96.44 254 ILE B N 1
ATOM 3970 C CA . ILE B 1 254 ? 19.734 21.734 19.125 1 96.44 254 ILE B CA 1
ATOM 3971 C C . ILE B 1 254 ? 21.047 22.375 19.578 1 96.44 254 ILE B C 1
ATOM 3973 O O . ILE B 1 254 ? 21.625 23.188 18.859 1 96.44 254 ILE B O 1
ATOM 3977 N N . GLU B 1 255 ? 21.5 21.953 20.719 1 95.31 255 GLU B N 1
ATOM 3978 C CA . GLU B 1 255 ? 22.734 22.5 21.266 1 95.31 255 GLU B CA 1
ATOM 3979 C C . GLU B 1 255 ? 23.938 22.141 20.391 1 95.31 255 GLU B C 1
ATOM 3981 O O . GLU B 1 255 ? 24.828 22.969 20.172 1 95.31 255 GLU B O 1
ATOM 3986 N N . LYS B 1 256 ? 23.969 20.938 19.984 1 95.56 256 LYS B N 1
ATOM 3987 C CA . LYS B 1 256 ? 25.047 20.5 19.125 1 95.56 256 LYS B CA 1
ATOM 3988 C C . LYS B 1 256 ? 25.078 21.297 17.828 1 95.56 256 LYS B C 1
ATOM 3990 O O . LYS B 1 256 ? 26.156 21.594 17.281 1 95.56 256 LYS B O 1
ATOM 3995 N N . TRP B 1 257 ? 23.922 21.484 17.281 1 95.62 257 TRP B N 1
ATOM 3996 C CA . TRP B 1 257 ? 23.828 22.297 16.078 1 95.62 257 TRP B CA 1
ATOM 3997 C C . TRP B 1 257 ? 24.375 23.703 16.328 1 95.62 257 TRP B C 1
ATOM 3999 O O . TRP B 1 257 ? 25.094 24.25 15.477 1 95.62 257 TRP B O 1
ATOM 4009 N N . LYS B 1 258 ? 24.062 24.328 17.484 1 93.56 258 LYS B N 1
ATOM 4010 C CA . LYS B 1 258 ? 24.531 25.672 17.812 1 93.56 258 LYS B CA 1
ATOM 4011 C C . LYS B 1 258 ? 26.047 25.703 17.953 1 93.56 258 LYS B C 1
ATOM 4013 O O . LYS B 1 258 ? 26.688 26.672 17.562 1 93.56 258 LYS B O 1
ATOM 4018 N N . GLU B 1 259 ? 26.531 24.672 18.484 1 91.75 259 GLU B N 1
ATOM 4019 C CA . GLU B 1 259 ? 27.984 24.594 18.672 1 91.75 259 GLU B CA 1
ATOM 4020 C C . GLU B 1 259 ? 28.703 24.484 17.344 1 91.75 259 GLU B C 1
ATOM 4022 O O . GLU B 1 259 ? 29.781 25.047 17.172 1 91.75 259 GLU B O 1
ATOM 4027 N N . THR B 1 260 ? 28.078 23.828 16.484 1 90.44 260 THR B N 1
ATOM 4028 C CA . THR B 1 260 ? 28.719 23.594 15.188 1 90.44 260 THR B CA 1
ATOM 4029 C C . THR B 1 260 ? 28.531 24.781 14.266 1 90.44 260 THR B C 1
ATOM 4031 O O . THR B 1 260 ? 29.391 25.078 13.438 1 90.44 260 THR B O 1
ATOM 4034 N N . ASN B 1 261 ? 27.422 25.438 14.484 1 85.69 261 ASN B N 1
ATOM 4035 C CA . ASN B 1 261 ? 27.109 26.5 13.531 1 85.69 261 ASN B CA 1
ATOM 4036 C C . ASN B 1 261 ? 27.203 27.875 14.18 1 85.69 261 ASN B C 1
ATOM 4038 O O . ASN B 1 261 ? 27.141 28.891 13.492 1 85.69 261 ASN B O 1
ATOM 4042 N N . GLY B 1 262 ? 26.891 28 15.578 1 68.31 262 GLY B N 1
ATOM 4043 C CA . GLY B 1 262 ? 26.922 29.25 16.328 1 68.31 262 GLY B CA 1
ATOM 4044 C C . GLY B 1 262 ? 28.297 29.859 16.422 1 68.31 262 GLY B C 1
ATOM 4045 O O . GLY B 1 262 ? 28.5 30.875 17.109 1 68.31 262 GLY B O 1
ATOM 4046 N N . GLU B 1 263 ? 29.047 30.062 15.445 1 48.91 263 GLU B N 1
ATOM 4047 C CA . GLU B 1 263 ? 30.047 31.109 15.664 1 48.91 263 GLU B CA 1
ATOM 4048 C C . GLU B 1 263 ? 29.406 32.5 15.586 1 48.91 263 GLU B C 1
ATOM 4050 O O . GLU B 1 263 ? 28.484 32.719 14.805 1 48.91 263 GLU B O 1
#

Foldseek 3Di:
DDFFAEEEWQFDFALLSLQVLLLVVLCVVVPNDHQEYEYFASSLLVVLLVQLPDDSVVVLVVLVPDDVVQQFDADDDPFARGARVSVLVVSCVSSVFDWQCPTNHQYWAWKAFPVVGDIDIDRTDTSSQRNSLQNAQGRHYHFRDDDPTTIHHRLQPPRGPQVVRVVVPGPAYETEDSLPPDDDDDDDDPVSVSQVVSSNVSVVVVVPPPPPHQHYQYQPNNHDHSHPSPPSVVSNVSSNVSSVVCVVVVVVVRVVVCVVPVD/DDFFAEEEWQFDFALLSLQVLLLVVLCVVVPNDHQEYEYFASSLLVCLLVQLPDDSVVVLVVLVPDDVVQQFQADDDPFARGARVSVLVVSCVSSVFDWQCPTNHQYWAWKAFPVVGDIDIDRTDTSSQRNSLQNAQGRHYHFRDDDPTTIHHRLQPPRTPQVVRVVVPGPAYETEDSLPPDDDDDDDDPVSVSQVVSSNVSVVVVVPPPPPHQHYQYQPNNHDHSHPSPPSVVSNVSSNVSSVVCVVVVVVVRVVVCVVPVD

Radius of gyration: 24.58 Å; Cα contacts (8 Å, |Δi|>4): 1278; chains: 2; bounding box: 56×67×53 Å

Organism: NCBI:txid1808955

pLDDT: mean 92.48, std 8.28, range [48.91, 98.88]

Sequence (526 aa):
MIRPKIGLALGSGGARGFAHLGVIKVLLDHNIPIDYIAGSSMGALIGSFYGAGHSIDRLYNLAIAFKRKYYLDFTVPKMGFIAGNRVKELIRVFTQGKNIEELKIPLAIVATDLIKGERVVFREGSVTDAVRASISIPGILVPEKKDDRLLVDGGVIDRLPVSVAREMGADIVIAVDVNDGKKVEEISSIFDVIMQSIDLMQDELVKYVVNDSDITIKPKVGIFSARAFTNIEEIIKMGEEEALLLLPTILEVIEKWKETNGEMIRPKIGLALGSGGARGFAHLGVIKVLLDHNIPIDYIAGSSMGALIGSFYGAGHSIDRLYNLAIAFKRKYYLDFTVPKMGFIAGNRVKELIRVFTQGKNIEELKIPLAIVATDLIKGERVVFREGSVTDAVRASISIPGILVPEKKDDRLLVDGGVIDRLPVSVAREMGADIVIAVDVNDGKKVEEISSIFDVIMQSIDLMQDELVKYVVNDSDITIKPKVGIFSARAFTNIEEIIKMGEEEALLLLPTILEVIEKWKETNGE

Nearest PDB structures (foldseek):
  5fya-assembly1_A  TM=8.839E-01  e=6.627E-24  Pseudomonas aeruginosa PAO1
  5fya-assembly1_B  TM=8.795E-01  e=5.632E-23  Pseudomonas aeruginosa PAO1
  5fqu-assembly1_B  TM=8.614E-01  e=3.500E-23  Pseudomonas aeruginosa PAO1
  5fqu-assembly1_A  TM=8.242E-01  e=3.500E-23  Pseudomonas aeruginosa PAO1
  4kyi-assembly2_C  TM=7.127E-01  e=1.430E-08  Legionella pneumophila subsp. pneumophila str. Philadelphia 1

Solvent-accessible surface area (backbone atoms only — not comparable to full-atom values): 25641 Å² total; per-residue (Å²): 129,74,71,79,41,27,10,34,11,25,11,25,29,49,43,31,24,47,15,55,57,18,33,52,46,47,36,51,76,67,72,46,72,72,54,34,36,12,11,4,19,33,14,21,49,54,46,45,38,47,21,52,63,51,50,68,66,56,52,50,52,51,54,66,66,52,53,65,82,76,38,57,43,72,47,81,68,44,40,12,38,21,60,43,62,47,45,33,48,51,44,23,63,64,39,68,64,36,37,30,72,70,31,80,30,53,40,35,34,28,20,21,29,60,41,76,64,42,76,39,76,40,53,60,49,53,39,34,62,49,39,47,14,5,53,7,38,68,46,40,24,29,56,33,78,53,92,96,37,40,20,21,19,4,37,62,75,41,32,60,29,41,67,56,19,42,74,73,62,31,72,39,34,40,27,38,41,29,60,52,75,50,56,51,90,78,76,81,32,27,66,44,41,37,51,49,51,50,49,48,37,42,49,57,41,54,76,61,47,79,75,82,43,75,40,76,41,62,24,82,40,27,84,52,59,44,79,65,61,60,64,50,66,59,35,18,48,37,12,28,51,39,37,57,70,42,41,66,57,52,52,47,54,54,50,52,49,34,70,74,62,45,119,131,75,70,79,40,26,9,35,11,25,11,24,30,49,42,31,21,48,15,55,56,18,31,52,44,47,36,51,76,67,73,45,73,72,55,33,36,13,12,4,19,33,14,20,48,53,46,45,39,47,21,52,64,52,51,66,67,58,52,50,53,51,54,65,67,53,53,66,80,76,38,58,44,71,46,81,67,44,40,13,39,21,59,44,61,48,46,34,49,50,44,24,63,63,39,67,62,35,37,29,72,70,32,78,29,53,41,34,35,28,21,20,28,62,41,76,64,42,78,40,77,40,54,58,49,52,40,34,61,49,39,46,15,5,52,7,40,68,44,42,23,28,55,33,76,54,93,95,38,42,20,21,21,4,36,63,77,42,33,62,28,41,69,56,20,43,74,75,62,30,72,39,34,41,27,39,41,30,61,54,74,50,56,52,90,76,74,81,32,28,66,43,40,37,51,50,50,51,49,49,36,43,50,57,41,55,76,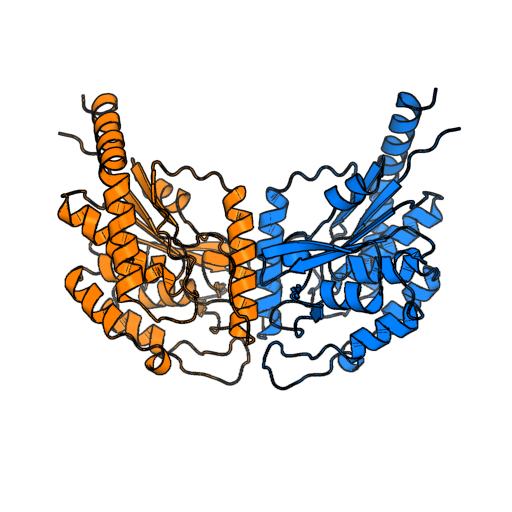61,48,80,74,82,43,74,39,76,42,62,25,83,39,28,84,51,58,44,79,67,61,61,64,49,67,59,35,19,49,38,12,28,51,41,38,57,72,42,41,65,57,53,52,48,54,53,49,52,48,35,70,72,61,46,119